Protein AF-A0A3A0G591-F1 (afdb_monomer_lite)

Structure (mmCIF, N/CA/C/O backbone):
data_AF-A0A3A0G591-F1
#
_entry.id   AF-A0A3A0G591-F1
#
loop_
_atom_site.group_PDB
_atom_site.id
_atom_site.type_symbol
_atom_site.label_atom_id
_atom_site.label_alt_id
_atom_site.label_comp_id
_atom_site.label_asym_id
_atom_site.label_entity_id
_atom_site.label_seq_id
_atom_site.pdbx_PDB_ins_code
_atom_site.Cartn_x
_atom_site.Cartn_y
_atom_site.Cartn_z
_atom_site.occupancy
_atom_site.B_iso_or_equiv
_atom_site.auth_seq_id
_atom_site.auth_comp_id
_atom_site.auth_asym_id
_atom_site.auth_atom_id
_atom_site.pdbx_PDB_model_num
ATOM 1 N N . GLY A 1 1 ? 26.170 -2.348 -16.476 1.00 49.69 1 GLY A N 1
ATOM 2 C CA . GLY A 1 1 ? 27.416 -2.459 -17.267 1.00 49.69 1 GLY A CA 1
ATOM 3 C C . GLY A 1 1 ? 27.966 -1.078 -17.572 1.00 49.69 1 GLY A C 1
ATOM 4 O O . GLY A 1 1 ? 27.382 -0.105 -17.111 1.00 49.69 1 GLY A O 1
ATOM 5 N N . ARG A 1 2 ? 29.062 -0.981 -18.328 1.00 71.81 2 ARG A N 1
ATOM 6 C CA . ARG A 1 2 ? 29.569 0.272 -18.913 1.00 71.81 2 ARG A CA 1
ATOM 7 C C . ARG A 1 2 ? 28.811 0.565 -20.208 1.00 71.81 2 ARG A C 1
ATOM 9 O O . ARG A 1 2 ? 28.468 -0.377 -20.919 1.00 71.81 2 ARG A O 1
ATOM 16 N N . GLY A 1 3 ? 28.534 1.833 -20.491 1.00 62.09 3 GLY A N 1
ATOM 17 C CA . GLY A 1 3 ? 27.982 2.279 -21.769 1.00 62.09 3 GLY A CA 1
ATOM 18 C C . GLY A 1 3 ? 29.009 2.156 -22.897 1.00 62.09 3 GLY A C 1
ATOM 19 O O . GLY A 1 3 ? 30.211 1.999 -22.634 1.00 62.09 3 GLY A O 1
ATOM 20 N N . GLY A 1 4 ? 28.527 2.171 -24.136 1.00 68.25 4 GLY A N 1
ATOM 21 C CA . GLY A 1 4 ? 29.380 2.218 -25.321 1.00 68.25 4 GLY A CA 1
ATOM 22 C C . GLY A 1 4 ? 29.979 3.607 -25.531 1.00 68.25 4 GLY A C 1
ATOM 23 O O . GLY A 1 4 ? 29.478 4.591 -24.985 1.00 68.25 4 GLY A O 1
ATOM 24 N N . ASP A 1 5 ? 31.070 3.686 -26.284 1.00 69.56 5 ASP A N 1
ATOM 25 C CA . ASP A 1 5 ? 31.736 4.953 -26.600 1.00 69.56 5 ASP A CA 1
ATOM 26 C C . ASP A 1 5 ? 31.032 5.679 -27.767 1.00 69.56 5 ASP A C 1
ATOM 28 O O . ASP A 1 5 ? 30.472 5.037 -28.658 1.00 69.56 5 ASP A O 1
ATOM 32 N N . GLY A 1 6 ? 31.055 7.017 -27.751 1.00 53.25 6 GLY A N 1
ATOM 33 C CA . GLY A 1 6 ? 30.699 7.863 -28.899 1.00 53.25 6 GLY A CA 1
ATOM 34 C C . GLY A 1 6 ? 31.942 8.194 -29.733 1.00 53.25 6 GLY A C 1
ATOM 35 O O . GLY A 1 6 ? 33.063 8.101 -29.223 1.00 53.25 6 GLY A O 1
ATOM 36 N N . VAL A 1 7 ? 31.763 8.567 -31.002 1.00 58.62 7 VAL A N 1
ATOM 37 C CA . VAL A 1 7 ? 32.877 8.785 -31.952 1.00 58.62 7 VAL A CA 1
ATOM 38 C C . VAL A 1 7 ? 32.991 10.258 -32.364 1.00 58.62 7 VAL A C 1
ATOM 40 O O . VAL A 1 7 ? 32.067 11.044 -32.167 1.00 58.62 7 VAL A O 1
ATOM 43 N N . LEU A 1 8 ? 34.178 10.635 -32.851 1.00 51.53 8 LEU A N 1
ATOM 44 C CA . LEU A 1 8 ? 34.520 11.924 -33.458 1.00 51.53 8 LEU A CA 1
ATOM 45 C C . LEU A 1 8 ? 34.720 11.740 -34.972 1.00 51.53 8 LEU A C 1
ATOM 47 O O . LEU A 1 8 ? 35.420 10.799 -35.354 1.00 51.53 8 LEU A O 1
ATOM 51 N N . ASP A 1 9 ? 34.238 12.693 -35.776 1.00 50.09 9 ASP A N 1
ATOM 52 C CA . ASP A 1 9 ? 34.587 12.879 -37.198 1.00 50.09 9 ASP A CA 1
ATOM 53 C C . ASP A 1 9 ? 36.109 12.729 -37.444 1.00 50.09 9 ASP A C 1
ATOM 55 O O . ASP A 1 9 ? 36.947 13.333 -36.757 1.00 50.09 9 ASP A O 1
ATOM 59 N N . GLY A 1 10 ? 36.471 11.914 -38.448 1.00 50.41 10 GLY A N 1
ATOM 60 C CA . GLY A 1 10 ? 37.774 11.994 -39.123 1.00 50.41 10 GLY A CA 1
ATOM 61 C C . GLY A 1 10 ? 38.930 11.202 -38.495 1.00 50.41 10 GLY A C 1
ATOM 62 O O . GLY A 1 10 ? 40.091 11.403 -38.870 1.00 50.41 10 GLY A O 1
ATOM 63 N N . GLN A 1 11 ? 38.661 10.290 -37.555 1.00 52.38 11 GLN A N 1
ATOM 64 C CA . GLN A 1 11 ? 39.669 9.381 -36.985 1.00 52.38 11 GLN A CA 1
ATOM 65 C C . GLN A 1 11 ? 39.693 8.023 -37.715 1.00 52.38 11 GLN A C 1
ATOM 67 O O . GLN A 1 11 ? 38.675 7.371 -37.894 1.00 52.38 11 GLN A O 1
ATOM 72 N N . ALA A 1 12 ? 40.881 7.552 -38.111 1.00 46.75 12 ALA A N 1
ATOM 73 C CA . ALA A 1 12 ? 41.049 6.378 -38.981 1.00 46.75 12 ALA A CA 1
ATOM 74 C C . ALA A 1 12 ? 41.058 4.992 -38.275 1.00 46.75 12 ALA A C 1
ATOM 76 O O . ALA A 1 12 ? 41.612 4.041 -38.828 1.00 46.75 12 ALA A O 1
ATOM 77 N N . VAL A 1 13 ? 40.514 4.837 -37.057 1.00 51.03 13 VAL A N 1
ATOM 78 C CA . VAL A 1 13 ? 40.589 3.587 -36.250 1.00 51.03 13 VAL A CA 1
ATOM 79 C C . VAL A 1 13 ? 39.362 3.417 -35.318 1.00 51.03 13 VAL A C 1
ATOM 81 O O . VAL A 1 13 ? 38.644 4.389 -35.120 1.00 51.03 13 VAL A O 1
ATOM 84 N N . PRO A 1 14 ? 39.073 2.216 -34.753 1.00 51.22 14 PRO A N 1
ATOM 85 C CA . PRO A 1 14 ? 37.744 1.837 -34.259 1.00 51.22 14 PRO A CA 1
ATOM 86 C C . PRO A 1 14 ? 37.445 2.462 -32.887 1.00 51.22 14 PRO A C 1
ATOM 88 O O . PRO A 1 14 ? 37.739 1.872 -31.847 1.00 51.22 14 PRO A O 1
ATOM 91 N N . SER A 1 15 ? 36.912 3.682 -32.877 1.00 53.16 15 SER A N 1
ATOM 92 C CA . SER A 1 15 ? 36.725 4.487 -31.657 1.00 53.16 15 SER A CA 1
ATOM 93 C C . SER A 1 15 ? 35.463 4.150 -30.858 1.00 53.16 15 SER A C 1
ATOM 95 O O . SER A 1 15 ? 35.437 4.378 -29.652 1.00 53.16 15 SER A O 1
ATOM 97 N N . ALA A 1 16 ? 34.436 3.578 -31.489 1.00 58.66 16 ALA A N 1
ATOM 98 C CA . ALA A 1 16 ? 33.214 3.137 -30.818 1.00 58.66 16 ALA A CA 1
ATOM 99 C C . ALA A 1 16 ? 33.430 1.762 -30.171 1.00 58.66 16 ALA A C 1
ATOM 101 O O . ALA A 1 16 ? 33.061 0.739 -30.741 1.00 58.66 16 ALA A O 1
ATOM 102 N N . LEU A 1 17 ? 34.053 1.675 -28.994 1.00 70.81 17 LEU A N 1
ATOM 103 C CA . LEU A 1 17 ? 34.067 0.403 -28.269 1.00 70.81 17 LEU A CA 1
ATOM 104 C C . LEU A 1 17 ? 32.709 0.159 -27.607 1.00 70.81 17 LEU A C 1
ATOM 106 O O . LEU A 1 17 ? 32.144 1.030 -26.942 1.00 70.81 17 LEU A O 1
ATOM 110 N N . GLY A 1 18 ? 32.218 -1.070 -27.737 1.00 72.19 18 GLY A N 1
ATOM 111 C CA . GLY A 1 18 ? 31.072 -1.539 -26.976 1.00 72.19 18 GLY A CA 1
ATOM 112 C C . GLY A 1 18 ? 31.363 -1.579 -25.474 1.00 72.19 18 GLY A C 1
ATOM 113 O O . GLY A 1 18 ? 32.478 -1.858 -25.014 1.00 72.19 18 GLY A O 1
ATOM 114 N N . GLY A 1 19 ? 30.331 -1.321 -24.682 1.00 76.88 19 GLY A N 1
ATOM 115 C CA . GLY A 1 19 ? 30.398 -1.324 -23.233 1.00 76.88 19 GLY A CA 1
ATOM 116 C C . GLY A 1 19 ? 30.699 -2.706 -22.636 1.00 76.88 19 GLY A C 1
ATOM 117 O O . GLY A 1 19 ? 30.130 -3.722 -23.037 1.00 76.88 19 GLY A O 1
ATOM 118 N N . ARG A 1 20 ? 31.579 -2.756 -21.625 1.00 78.31 20 ARG A N 1
ATOM 119 C CA . ARG A 1 20 ? 31.902 -3.975 -20.850 1.00 78.31 20 ARG A CA 1
ATOM 120 C C . ARG A 1 20 ? 31.119 -4.049 -19.540 1.00 78.31 20 ARG A C 1
ATOM 122 O O . ARG A 1 20 ? 30.767 -3.025 -18.965 1.00 78.31 20 ARG A O 1
ATOM 129 N N . GLN A 1 21 ? 30.875 -5.246 -19.011 1.00 76.06 21 GLN A N 1
ATOM 130 C CA . GLN A 1 21 ? 30.190 -5.409 -17.721 1.00 76.06 21 GLN A CA 1
ATOM 131 C C . GLN A 1 21 ? 31.104 -4.995 -16.556 1.00 76.06 21 GLN A C 1
ATOM 133 O O . GLN A 1 21 ? 32.312 -5.218 -16.596 1.00 76.06 21 GLN A O 1
ATOM 138 N N . TYR A 1 22 ? 30.515 -4.461 -15.485 1.00 71.12 22 TYR A N 1
ATOM 139 C CA . TYR A 1 22 ? 31.172 -4.250 -14.190 1.00 71.12 22 TYR A CA 1
ATOM 140 C C . TYR A 1 22 ? 30.275 -4.751 -13.050 1.00 71.12 22 TYR A C 1
ATOM 142 O O . TYR A 1 22 ? 29.176 -5.264 -13.296 1.00 71.12 22 TYR A O 1
ATOM 150 N N . GLY A 1 23 ? 30.770 -4.675 -11.815 1.00 73.25 23 GLY A N 1
ATOM 151 C CA . GLY A 1 23 ? 30.077 -5.184 -10.630 1.00 73.25 23 GLY A CA 1
ATOM 152 C C . GLY A 1 23 ? 30.214 -6.695 -10.459 1.00 73.25 23 GLY A C 1
ATOM 153 O O . GLY A 1 23 ? 30.806 -7.381 -11.299 1.00 73.25 23 GLY A O 1
ATOM 154 N N . THR A 1 24 ? 29.670 -7.236 -9.373 1.00 81.56 24 THR A N 1
ATOM 155 C CA . THR A 1 24 ? 29.798 -8.664 -9.038 1.00 81.56 24 THR A CA 1
ATOM 156 C C . THR A 1 24 ? 28.787 -9.526 -9.818 1.00 81.56 24 THR A C 1
ATOM 158 O O . THR A 1 24 ? 27.599 -9.202 -9.828 1.00 81.56 24 THR A O 1
ATOM 161 N N . PRO A 1 25 ? 29.190 -10.638 -10.475 1.00 82.88 25 PRO A N 1
ATOM 162 C CA . PRO A 1 25 ? 28.261 -11.509 -11.213 1.00 82.88 25 PRO A CA 1
ATOM 163 C C . PRO A 1 25 ? 27.195 -12.191 -10.347 1.00 82.88 25 PRO A C 1
ATOM 165 O O . PRO A 1 25 ? 26.013 -12.163 -10.680 1.00 82.88 25 PRO A O 1
ATOM 168 N N . CYS A 1 26 ? 27.617 -12.752 -9.217 1.00 85.62 26 CYS A N 1
ATOM 169 C CA . CYS A 1 26 ? 26.774 -13.289 -8.151 1.00 85.62 26 CYS A CA 1
ATOM 170 C C . CYS A 1 26 ? 27.164 -12.589 -6.844 1.00 85.62 26 CYS A C 1
ATOM 172 O O . CYS A 1 26 ? 28.306 -12.161 -6.689 1.00 85.62 26 CYS A O 1
ATOM 174 N N . GLY A 1 27 ? 26.217 -12.459 -5.919 1.00 80.31 27 GLY A N 1
ATOM 175 C CA . GLY A 1 27 ? 26.390 -11.749 -4.648 1.00 80.31 27 GLY A CA 1
ATOM 176 C C . GLY A 1 27 ? 25.314 -10.681 -4.417 1.00 80.31 27 GLY A C 1
ATOM 177 O O . GLY A 1 27 ? 24.572 -10.361 -5.348 1.00 80.31 27 GLY A O 1
ATOM 178 N N . PRO A 1 28 ? 25.203 -10.145 -3.190 1.00 79.19 28 PRO A N 1
ATOM 179 C CA . PRO A 1 28 ? 24.111 -9.255 -2.792 1.00 79.19 28 PRO A CA 1
ATOM 180 C C . PRO A 1 28 ? 24.234 -7.828 -3.343 1.00 79.19 28 PRO A C 1
ATOM 182 O O . PRO A 1 28 ? 23.249 -7.097 -3.319 1.00 79.19 28 PRO A O 1
ATOM 185 N N . ASP A 1 29 ? 25.411 -7.433 -3.823 1.00 83.00 29 ASP A N 1
ATOM 186 C CA . ASP A 1 29 ? 25.644 -6.079 -4.325 1.00 83.00 29 ASP A CA 1
ATOM 187 C C . ASP A 1 29 ? 24.914 -5.860 -5.650 1.00 83.00 29 ASP A C 1
ATOM 189 O O . ASP A 1 29 ? 24.763 -6.789 -6.447 1.00 83.00 29 ASP A O 1
ATOM 193 N N . LEU A 1 30 ? 24.451 -4.643 -5.915 1.00 84.88 30 LEU A N 1
ATOM 194 C CA . LEU A 1 30 ? 23.760 -4.334 -7.159 1.00 84.88 30 LEU A CA 1
ATOM 195 C C . LEU A 1 30 ? 24.044 -2.898 -7.585 1.00 84.88 30 LEU A C 1
ATOM 197 O O . LEU A 1 30 ? 23.726 -1.962 -6.854 1.00 84.88 30 LEU A O 1
ATOM 201 N N . GLU A 1 31 ? 24.607 -2.729 -8.777 1.00 81.88 31 GLU A N 1
ATOM 202 C CA . GLU A 1 31 ? 24.898 -1.416 -9.346 1.00 81.88 31 GLU A CA 1
ATOM 203 C C . GLU A 1 31 ? 23.967 -1.070 -10.523 1.00 81.88 31 GLU A C 1
ATOM 205 O O . GLU A 1 31 ? 23.569 -1.960 -11.284 1.00 81.88 31 GLU A O 1
ATOM 210 N N . PRO A 1 32 ? 23.632 0.221 -10.718 1.00 87.94 32 PRO A N 1
ATOM 211 C CA . PRO A 1 32 ? 22.998 0.683 -11.948 1.00 87.94 32 PRO A CA 1
ATOM 212 C C . PRO A 1 32 ? 23.984 0.618 -13.125 1.00 87.94 32 PRO A C 1
ATOM 214 O O . PRO A 1 32 ? 25.202 0.527 -12.942 1.00 87.94 32 PRO A O 1
ATOM 217 N N . GLY A 1 33 ? 23.457 0.671 -14.345 1.00 87.06 33 GLY A N 1
ATOM 218 C CA . GLY A 1 33 ? 24.238 0.832 -15.566 1.00 87.06 33 GLY A CA 1
ATOM 219 C C . GLY A 1 33 ? 24.765 2.259 -15.708 1.00 87.06 33 GLY A C 1
ATOM 220 O O . GLY A 1 33 ? 24.156 3.206 -15.212 1.00 87.06 33 GLY A O 1
ATOM 221 N N . SER A 1 34 ? 25.903 2.422 -16.379 1.00 86.62 34 SER A N 1
ATOM 222 C CA . SER A 1 34 ? 26.434 3.748 -16.695 1.00 86.62 34 SER A CA 1
ATOM 223 C C . SER A 1 34 ? 25.812 4.292 -17.979 1.00 86.62 34 SER A C 1
ATOM 225 O O . SER A 1 34 ? 25.351 3.527 -18.830 1.00 86.62 34 SER A O 1
ATOM 227 N N . ALA A 1 35 ? 25.860 5.613 -18.142 1.00 86.25 35 ALA A N 1
ATOM 228 C CA . ALA A 1 35 ? 25.536 6.251 -19.412 1.00 86.25 35 ALA A CA 1
ATOM 229 C C . ALA A 1 35 ? 26.536 5.858 -20.518 1.00 86.25 35 ALA A C 1
ATOM 231 O O . ALA A 1 35 ? 27.663 5.435 -20.218 1.00 86.25 35 ALA A O 1
ATOM 232 N N . GLY A 1 36 ? 26.101 5.992 -21.770 1.00 82.50 36 GLY A N 1
ATOM 233 C CA . GLY A 1 36 ? 26.942 5.929 -22.964 1.00 82.50 36 GLY A CA 1
ATOM 234 C C . GLY A 1 36 ? 27.763 7.204 -23.167 1.00 82.50 36 GLY A C 1
ATOM 235 O O . GLY A 1 36 ? 27.493 8.245 -22.564 1.00 82.50 36 GLY A O 1
ATOM 236 N N . GLY A 1 37 ? 28.794 7.115 -24.003 1.00 79.19 37 GLY A N 1
ATOM 237 C CA . GLY A 1 37 ? 29.637 8.245 -24.378 1.00 79.19 37 GLY A CA 1
ATOM 238 C C . GLY A 1 37 ? 28.897 9.230 -25.282 1.00 79.19 37 GLY A C 1
ATOM 239 O O . GLY A 1 37 ? 28.170 8.824 -26.187 1.00 79.19 37 GLY A O 1
ATOM 240 N N . ALA A 1 38 ? 29.097 10.524 -25.039 1.00 72.94 38 ALA A N 1
ATOM 241 C CA . ALA A 1 38 ? 28.669 11.576 -25.955 1.00 72.94 38 ALA A CA 1
ATOM 242 C C . ALA A 1 38 ? 29.566 11.586 -27.211 1.00 72.94 38 ALA A C 1
ATOM 244 O O . ALA A 1 38 ? 30.749 11.241 -27.101 1.00 72.94 38 ALA A O 1
ATOM 245 N N . PRO A 1 39 ? 29.049 12.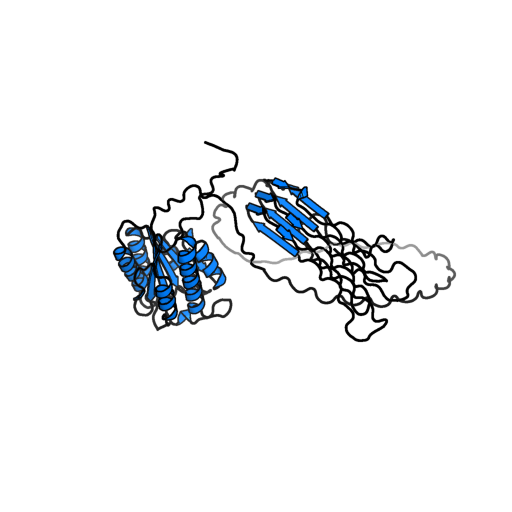013 -28.373 1.00 63.53 39 PRO A N 1
ATOM 246 C CA . PRO A 1 39 ? 29.897 12.361 -29.494 1.00 63.53 39 PRO A CA 1
ATOM 247 C C . PRO A 1 39 ? 30.734 13.598 -29.139 1.00 63.53 39 PRO A C 1
ATOM 249 O O . PRO A 1 39 ? 30.296 14.485 -28.395 1.00 63.53 39 PRO A O 1
ATOM 252 N N . GLY A 1 40 ? 31.987 13.639 -29.585 1.00 56.88 40 GLY A N 1
ATOM 253 C CA . GLY A 1 40 ? 32.871 14.761 -29.264 1.00 56.88 40 GLY A CA 1
ATOM 254 C C . GLY A 1 40 ? 32.554 16.026 -30.086 1.00 56.88 40 GLY A C 1
ATOM 255 O O . GLY A 1 40 ? 31.796 15.989 -31.037 1.00 56.88 40 GLY A O 1
ATOM 256 N N . ARG A 1 41 ? 33.117 17.187 -29.717 1.00 54.53 41 ARG A N 1
ATOM 257 C CA . ARG A 1 41 ? 32.795 18.501 -30.329 1.00 54.53 41 ARG A CA 1
ATOM 258 C C . ARG A 1 41 ? 33.646 18.826 -31.570 1.00 54.53 41 ARG A C 1
ATOM 260 O O . ARG A 1 41 ? 34.489 19.726 -31.482 1.00 54.53 41 ARG A O 1
ATOM 267 N N . ALA A 1 42 ? 33.487 18.122 -32.687 1.00 50.56 42 ALA A N 1
ATOM 268 C CA . ALA A 1 42 ? 34.324 18.378 -33.868 1.00 50.56 42 ALA A CA 1
ATOM 269 C C . ALA A 1 42 ? 33.804 19.517 -34.770 1.00 50.56 42 ALA A C 1
ATOM 271 O O . ALA A 1 42 ? 34.601 20.331 -35.237 1.00 50.56 42 ALA A O 1
ATOM 272 N N . ASP A 1 43 ? 32.494 19.645 -34.967 1.00 52.16 43 ASP A N 1
ATOM 273 C CA . ASP A 1 43 ? 31.932 20.380 -36.109 1.00 52.16 43 ASP A CA 1
ATOM 274 C C . ASP A 1 43 ? 30.964 21.522 -35.716 1.00 52.16 43 ASP A C 1
ATOM 276 O O . ASP A 1 43 ? 31.003 22.592 -36.329 1.00 52.16 43 ASP A O 1
ATOM 280 N N . ASN A 1 44 ? 30.169 21.384 -34.644 1.00 50.84 44 ASN A N 1
ATOM 281 C CA . ASN A 1 44 ? 29.228 22.417 -34.192 1.00 50.84 44 ASN A CA 1
ATOM 282 C C . ASN A 1 44 ? 29.231 22.634 -32.666 1.00 50.84 44 ASN A C 1
ATOM 284 O O . ASN A 1 44 ? 29.106 21.723 -31.857 1.00 50.84 44 ASN A O 1
ATOM 288 N N . ARG A 1 45 ? 29.312 23.902 -32.228 1.00 53.75 45 ARG A N 1
ATOM 289 C CA . ARG A 1 45 ? 29.247 24.284 -30.794 1.00 53.75 45 ARG A CA 1
ATOM 290 C C . ARG A 1 45 ? 27.840 24.163 -30.177 1.00 53.75 45 ARG A C 1
ATOM 292 O O . ARG A 1 45 ? 27.674 24.519 -29.010 1.00 53.75 45 ARG A O 1
ATOM 299 N N . GLY A 1 46 ? 26.841 23.733 -30.949 1.00 51.94 46 GLY A N 1
ATOM 300 C CA . GLY A 1 46 ? 25.450 23.603 -30.524 1.00 51.94 46 GLY A CA 1
ATOM 301 C C . GLY A 1 46 ? 25.094 22.146 -30.250 1.00 51.94 46 GLY A C 1
ATOM 302 O O . GLY A 1 46 ? 24.955 21.385 -31.193 1.00 51.94 46 GLY A O 1
ATOM 303 N N . ASP A 1 47 ? 24.944 21.823 -28.966 1.00 55.38 47 ASP A N 1
ATOM 304 C CA . ASP A 1 47 ? 24.424 20.570 -28.393 1.00 55.38 47 ASP A CA 1
ATOM 305 C C . ASP A 1 47 ? 25.135 19.264 -28.830 1.00 55.38 47 ASP A C 1
ATOM 307 O O . ASP A 1 47 ? 24.680 18.587 -29.753 1.00 55.38 47 ASP A O 1
ATOM 311 N N . PRO A 1 48 ? 26.260 18.882 -28.181 1.00 55.88 48 PRO A N 1
ATOM 312 C CA . PRO A 1 48 ? 26.866 17.574 -28.410 1.00 55.88 48 PRO A CA 1
ATOM 313 C C . PRO A 1 48 ? 25.879 16.524 -27.900 1.00 55.88 48 PRO A C 1
ATOM 315 O O . PRO A 1 48 ? 25.500 16.571 -26.730 1.00 55.88 48 PRO A O 1
ATOM 318 N N . GLY A 1 49 ? 25.428 15.619 -28.768 1.00 60.88 49 GLY A N 1
ATOM 319 C CA . GLY A 1 49 ? 24.438 14.600 -28.417 1.00 60.88 49 GLY A CA 1
ATOM 320 C C . GLY A 1 49 ? 24.736 13.917 -27.079 1.00 60.88 49 GLY A C 1
ATOM 321 O O . GLY A 1 49 ? 25.883 13.762 -26.662 1.00 60.88 49 GLY A O 1
ATOM 322 N N . VAL A 1 50 ? 23.699 13.506 -26.362 1.00 72.12 50 VAL A N 1
ATOM 323 C CA . VAL A 1 50 ? 23.886 12.777 -25.106 1.00 72.12 50 VAL A CA 1
ATOM 324 C C . VAL A 1 50 ? 23.936 11.280 -25.392 1.00 72.12 50 VAL A C 1
ATOM 326 O O . VAL A 1 50 ? 23.113 10.746 -26.139 1.00 72.12 50 VAL A O 1
ATOM 329 N N . GLY A 1 51 ? 24.920 10.599 -24.801 1.00 77.75 51 GLY A N 1
ATOM 330 C CA . GLY A 1 51 ? 24.940 9.140 -24.771 1.00 77.75 51 GLY A CA 1
ATOM 331 C C . GLY A 1 51 ? 23.738 8.594 -24.007 1.00 77.75 51 GLY A C 1
ATOM 332 O O . GLY A 1 51 ? 23.215 9.254 -23.101 1.00 77.75 51 GLY A O 1
ATOM 333 N N . GLY A 1 52 ? 23.306 7.388 -24.375 1.00 83.56 52 GLY A N 1
ATOM 334 C CA . GLY A 1 52 ? 22.112 6.773 -23.804 1.00 83.56 52 GLY A CA 1
ATOM 335 C C . GLY A 1 52 ? 22.203 6.664 -22.281 1.00 83.56 52 GLY A C 1
ATOM 336 O O . GLY A 1 52 ? 23.277 6.407 -21.720 1.00 83.56 52 GLY A O 1
ATOM 337 N N . HIS A 1 53 ? 21.092 6.877 -21.577 1.00 89.62 53 HIS A N 1
ATOM 338 C CA . HIS A 1 53 ? 21.070 6.750 -20.125 1.00 89.62 53 HIS A CA 1
ATOM 339 C C . HIS A 1 53 ? 21.299 5.297 -19.683 1.00 89.62 53 HIS A C 1
ATOM 341 O O . HIS A 1 53 ? 20.828 4.340 -20.295 1.00 89.62 53 HIS A O 1
ATOM 347 N N . GLY A 1 54 ? 22.047 5.127 -18.593 1.00 86.50 54 GLY A N 1
ATOM 348 C CA . GLY A 1 54 ? 22.278 3.816 -17.997 1.00 86.50 54 GLY A CA 1
ATOM 349 C C . GLY A 1 54 ? 21.044 3.277 -17.272 1.00 86.50 54 GLY A C 1
ATOM 350 O O . GLY A 1 54 ? 20.264 4.030 -16.690 1.00 86.50 54 GLY A O 1
ATOM 351 N N . GLY A 1 55 ? 20.888 1.958 -17.281 1.00 89.69 55 GLY A N 1
ATOM 352 C CA . GLY A 1 55 ? 19.759 1.264 -16.677 1.00 89.69 55 GLY A CA 1
ATOM 353 C C . GLY A 1 55 ? 19.742 1.303 -15.146 1.00 89.69 55 GLY A C 1
ATOM 354 O O . GLY A 1 55 ? 20.773 1.415 -14.482 1.00 89.69 55 GLY A O 1
ATOM 355 N N . ALA A 1 56 ? 18.554 1.173 -14.559 1.00 90.75 56 ALA A N 1
ATOM 356 C CA . ALA A 1 56 ? 18.352 1.268 -13.112 1.00 90.75 56 ALA A CA 1
ATOM 357 C C . ALA A 1 56 ? 18.830 0.027 -12.325 1.00 90.75 56 ALA A C 1
ATOM 359 O O . ALA A 1 56 ? 19.044 -1.052 -12.873 1.00 90.75 56 ALA A O 1
ATOM 360 N N . ALA A 1 57 ? 18.952 0.160 -11.003 1.00 89.62 57 ALA A N 1
ATOM 361 C CA . ALA A 1 57 ? 19.139 -0.967 -10.089 1.00 89.62 57 ALA A CA 1
ATOM 362 C C . ALA A 1 57 ? 17.841 -1.222 -9.308 1.00 89.62 57 ALA A C 1
ATOM 364 O O . ALA A 1 57 ? 17.354 -0.328 -8.617 1.00 89.62 57 ALA A O 1
ATOM 365 N N . LEU A 1 58 ? 17.288 -2.434 -9.398 1.00 91.81 58 LEU A N 1
ATOM 366 C CA . LEU A 1 58 ? 16.070 -2.839 -8.697 1.00 91.81 58 LEU A CA 1
ATOM 367 C C . LEU A 1 58 ? 16.322 -4.043 -7.790 1.00 91.81 58 LEU A C 1
ATOM 369 O O . LEU A 1 58 ? 16.781 -5.088 -8.246 1.00 91.81 58 LEU A O 1
ATOM 373 N N . THR A 1 59 ? 15.933 -3.921 -6.520 1.00 91.50 59 THR A N 1
ATOM 374 C CA . THR A 1 59 ? 15.949 -5.029 -5.556 1.00 91.50 59 THR A CA 1
ATOM 375 C C . THR A 1 59 ? 14.536 -5.372 -5.097 1.00 91.50 59 THR A C 1
ATOM 377 O O . THR A 1 59 ? 13.818 -4.507 -4.604 1.00 91.50 59 THR A O 1
ATOM 380 N N . LEU A 1 60 ? 14.155 -6.646 -5.206 1.00 87.88 60 LEU A N 1
ATOM 381 C CA . LEU A 1 60 ? 12.905 -7.199 -4.691 1.00 87.88 60 LEU A CA 1
ATOM 382 C C . LEU A 1 60 ? 13.208 -8.184 -3.559 1.00 87.88 60 LEU A C 1
ATOM 384 O O . LEU A 1 60 ? 13.929 -9.166 -3.758 1.00 87.88 60 LEU A O 1
ATOM 388 N N . ARG A 1 61 ? 12.639 -7.941 -2.375 1.00 87.69 61 ARG A N 1
ATOM 389 C CA . ARG A 1 61 ? 12.797 -8.810 -1.205 1.00 87.69 61 ARG A CA 1
ATOM 390 C C . ARG A 1 61 ? 11.454 -9.048 -0.529 1.00 87.69 61 ARG A C 1
ATOM 392 O O . ARG A 1 61 ? 10.860 -8.117 -0.002 1.00 87.69 61 ARG A O 1
ATOM 399 N N . ALA A 1 62 ? 11.006 -10.296 -0.520 1.00 81.31 62 ALA A N 1
ATOM 400 C CA . ALA A 1 62 ? 9.767 -10.719 0.130 1.00 81.31 62 ALA A CA 1
ATOM 401 C C . ALA A 1 62 ? 9.835 -12.217 0.457 1.00 81.31 62 ALA A C 1
ATOM 403 O O . ALA A 1 62 ? 10.735 -12.904 -0.013 1.00 81.31 62 ALA A O 1
ATOM 404 N N . ASP A 1 63 ? 8.894 -12.747 1.238 1.00 81.06 63 ASP A N 1
ATOM 405 C CA . ASP A 1 63 ? 8.810 -14.199 1.446 1.00 81.06 63 ASP A CA 1
ATOM 406 C C . ASP A 1 63 ? 8.481 -14.937 0.135 1.00 81.06 63 ASP A C 1
ATOM 408 O O . ASP A 1 63 ? 9.163 -15.891 -0.233 1.00 81.06 63 ASP A O 1
ATOM 412 N N . THR A 1 64 ? 7.491 -14.450 -0.614 1.00 80.25 64 THR A N 1
ATOM 413 C CA . THR A 1 64 ? 7.058 -15.034 -1.888 1.00 80.25 64 THR A CA 1
ATOM 414 C C . THR A 1 64 ? 7.009 -13.961 -2.978 1.00 80.25 64 THR A C 1
ATOM 416 O O . THR A 1 64 ? 6.474 -12.878 -2.749 1.00 80.25 64 THR A O 1
ATOM 419 N N . ILE A 1 65 ? 7.561 -14.251 -4.161 1.00 84.25 65 ILE A N 1
ATOM 420 C CA . ILE A 1 65 ? 7.599 -13.343 -5.318 1.00 84.25 65 ILE A CA 1
ATOM 421 C C . ILE A 1 65 ? 7.108 -14.076 -6.575 1.00 84.25 65 ILE A C 1
ATOM 423 O O . ILE A 1 65 ? 7.645 -15.121 -6.940 1.00 84.25 65 ILE A O 1
ATOM 427 N N . PHE A 1 66 ? 6.133 -13.486 -7.274 1.00 81.56 66 PHE A N 1
ATOM 428 C CA . PHE A 1 66 ? 5.650 -13.944 -8.580 1.00 81.56 66 PHE A CA 1
ATOM 429 C C . PHE A 1 66 ? 5.976 -12.897 -9.646 1.00 81.56 66 PHE A C 1
ATOM 431 O O . PHE A 1 66 ? 5.595 -11.735 -9.518 1.00 81.56 66 PHE A O 1
ATOM 438 N N . ILE A 1 67 ? 6.661 -13.309 -10.708 1.00 84.50 67 ILE A N 1
ATOM 439 C CA . ILE A 1 67 ? 7.025 -12.459 -11.843 1.00 84.50 67 ILE A CA 1
ATOM 440 C C . ILE A 1 67 ? 6.487 -13.123 -13.104 1.00 84.50 67 ILE A C 1
ATOM 442 O O . ILE A 1 67 ? 7.132 -13.989 -13.694 1.00 84.50 67 ILE A O 1
ATOM 446 N N . THR A 1 68 ? 5.279 -12.733 -13.499 1.00 82.50 68 THR A N 1
ATOM 447 C CA . THR A 1 68 ? 4.582 -13.232 -14.698 1.00 82.50 68 THR A CA 1
ATOM 448 C C . THR A 1 68 ? 4.547 -12.199 -15.827 1.00 82.50 68 THR A C 1
ATOM 450 O O . THR A 1 68 ? 4.423 -12.570 -16.991 1.00 82.50 68 THR A O 1
ATOM 453 N N . GLY A 1 69 ? 4.699 -10.913 -15.490 1.00 80.31 69 GLY A N 1
ATOM 454 C CA . GLY A 1 69 ? 4.824 -9.798 -16.430 1.00 80.31 69 GLY A CA 1
ATOM 455 C C . GLY A 1 69 ? 6.272 -9.480 -16.811 1.00 80.31 69 GLY A C 1
ATOM 456 O O . GLY A 1 69 ? 7.178 -10.286 -16.608 1.00 80.31 69 GLY A O 1
ATOM 457 N N . THR A 1 70 ? 6.491 -8.288 -17.361 1.00 86.81 70 THR A N 1
ATOM 458 C CA . THR A 1 70 ? 7.814 -7.827 -17.801 1.00 86.81 70 THR A CA 1
ATOM 459 C C . THR A 1 70 ? 8.392 -6.819 -16.815 1.00 86.81 70 THR A C 1
ATOM 461 O O . THR A 1 70 ? 7.740 -5.831 -16.489 1.00 86.81 70 THR A O 1
ATOM 464 N N . LEU A 1 71 ? 9.633 -7.042 -16.391 1.00 91.62 71 LEU A N 1
ATOM 465 C CA . LEU A 1 71 ? 10.436 -6.088 -15.636 1.00 91.62 71 LEU A CA 1
ATOM 466 C C . LEU A 1 71 ? 11.724 -5.807 -16.410 1.00 91.62 71 LEU A C 1
ATOM 468 O O . LEU A 1 71 ? 12.500 -6.728 -16.669 1.00 91.62 71 LEU A O 1
ATOM 472 N N . THR A 1 72 ? 11.964 -4.545 -16.757 1.00 93.94 72 THR A N 1
ATOM 473 C CA . THR A 1 72 ? 13.171 -4.137 -17.481 1.00 93.94 72 THR A CA 1
ATOM 474 C C . THR A 1 72 ? 13.885 -2.990 -16.792 1.00 93.94 72 THR A C 1
ATOM 476 O O . THR A 1 72 ? 13.265 -1.995 -16.431 1.00 93.94 72 THR A O 1
ATOM 479 N N . VAL A 1 73 ? 15.200 -3.123 -16.666 1.00 94.00 73 VAL A N 1
ATOM 480 C CA . VAL A 1 73 ? 16.124 -2.083 -16.197 1.00 94.00 73 VAL A CA 1
ATOM 481 C C . VAL A 1 73 ? 17.226 -1.852 -17.233 1.00 94.00 73 VAL A C 1
ATOM 483 O O . VAL A 1 73 ? 18.399 -1.715 -16.896 1.00 94.00 73 VAL A O 1
ATOM 486 N N . GLY A 1 74 ? 16.860 -1.922 -18.513 1.00 94.31 74 GLY A N 1
ATOM 487 C CA . GLY A 1 74 ? 17.803 -1.778 -19.617 1.00 94.31 74 GLY A CA 1
ATOM 488 C C . GLY A 1 74 ? 18.380 -0.368 -19.727 1.00 94.31 74 GLY A C 1
ATOM 489 O O . GLY A 1 74 ? 17.826 0.570 -19.154 1.00 94.31 74 GLY A O 1
ATOM 490 N N . GLY A 1 75 ? 19.506 -0.249 -20.426 1.00 91.00 75 GLY A N 1
ATOM 491 C CA . GLY A 1 75 ? 20.031 1.046 -20.855 1.00 91.00 75 GLY A CA 1
ATOM 492 C C . GLY A 1 75 ? 19.270 1.570 -22.071 1.00 91.00 75 GLY A C 1
ATOM 493 O O . GLY A 1 75 ? 18.637 0.794 -22.784 1.00 91.00 75 GLY A O 1
ATOM 494 N N . GLU A 1 76 ? 19.312 2.880 -22.279 1.00 92.12 76 GLU A N 1
ATOM 495 C CA . GLU A 1 76 ? 18.705 3.535 -23.441 1.00 92.12 76 GLU A CA 1
ATOM 496 C C . GLU A 1 76 ? 19.675 3.589 -24.622 1.00 92.12 76 GLU A C 1
ATOM 498 O O . GLU A 1 76 ? 20.895 3.563 -24.439 1.00 92.12 76 GLU A O 1
ATOM 503 N N . ASP A 1 77 ? 19.129 3.699 -25.827 1.00 89.25 77 ASP A N 1
ATOM 504 C CA . ASP A 1 77 ? 19.916 3.803 -27.052 1.00 89.25 77 ASP A CA 1
ATOM 505 C C . ASP A 1 77 ? 20.628 5.164 -27.145 1.00 89.25 77 ASP A C 1
ATOM 507 O O . ASP A 1 77 ? 20.179 6.178 -26.598 1.00 89.25 77 ASP A O 1
ATOM 511 N N . GLY A 1 78 ? 21.767 5.188 -27.834 1.00 82.56 78 GLY A N 1
ATOM 512 C CA . GLY A 1 78 ? 22.481 6.414 -28.169 1.00 82.56 78 GLY A CA 1
ATOM 513 C C . GLY A 1 78 ? 21.699 7.268 -29.171 1.00 82.56 78 GLY A C 1
ATOM 514 O O . GLY A 1 78 ? 20.923 6.762 -29.981 1.00 82.56 78 GLY A O 1
ATOM 515 N N . THR A 1 79 ? 21.918 8.583 -29.143 1.00 83.31 79 THR A N 1
ATOM 516 C CA . THR A 1 79 ? 21.288 9.527 -30.082 1.00 83.31 79 THR A CA 1
ATOM 517 C C . THR A 1 79 ? 22.268 9.997 -31.159 1.00 83.31 79 THR A C 1
ATOM 519 O O . THR A 1 79 ? 23.480 10.003 -30.946 1.00 83.31 79 THR A O 1
ATOM 522 N N . VAL A 1 80 ? 21.740 10.397 -32.320 1.00 74.38 80 VAL A N 1
ATOM 523 C CA . VAL A 1 80 ? 22.508 11.095 -33.365 1.00 74.38 80 VAL A CA 1
ATOM 524 C C . VAL A 1 80 ? 22.323 12.599 -33.177 1.00 74.38 80 VAL A C 1
ATOM 526 O O . VAL A 1 80 ? 21.186 13.073 -33.121 1.00 74.38 80 VAL A O 1
ATOM 529 N N . ALA A 1 81 ? 23.415 13.358 -33.124 1.00 69.19 81 ALA A N 1
ATOM 530 C CA . ALA A 1 81 ? 23.386 14.819 -33.067 1.00 69.19 81 ALA A CA 1
ATOM 531 C C . ALA A 1 81 ? 24.506 15.396 -33.935 1.00 69.19 81 ALA A C 1
ATOM 533 O O . ALA A 1 81 ? 25.634 14.935 -33.852 1.00 69.19 81 ALA A O 1
ATOM 534 N N . ALA A 1 82 ? 24.191 16.394 -34.769 1.00 63.69 82 ALA A N 1
ATOM 535 C CA . ALA A 1 82 ? 25.157 17.040 -35.669 1.00 63.69 82 ALA A CA 1
ATOM 536 C C . ALA A 1 82 ? 25.964 16.063 -36.564 1.00 63.69 82 ALA A C 1
ATOM 538 O O . ALA A 1 82 ? 27.122 16.299 -36.847 1.00 63.69 82 ALA A O 1
ATOM 539 N N . ASN A 1 83 ? 25.336 14.981 -37.048 1.00 64.94 83 ASN A N 1
ATOM 540 C CA . ASN A 1 83 ? 25.967 13.862 -37.781 1.00 64.94 83 ASN A CA 1
ATOM 541 C C . ASN A 1 83 ? 26.902 12.965 -36.955 1.00 64.94 83 ASN A C 1
ATOM 543 O O . ASN A 1 83 ? 27.298 11.907 -37.448 1.00 64.94 83 ASN A O 1
ATOM 547 N N . ASP A 1 84 ? 27.138 13.293 -35.689 1.00 69.44 84 ASP A N 1
ATOM 548 C CA . ASP A 1 84 ? 27.895 12.454 -34.777 1.00 69.44 84 ASP A CA 1
ATOM 549 C C . ASP A 1 84 ? 26.993 11.452 -34.039 1.00 69.44 84 ASP A C 1
ATOM 551 O O . ASP A 1 84 ? 25.832 11.728 -33.703 1.00 69.44 84 ASP A O 1
ATOM 555 N N . SER A 1 85 ? 27.547 10.273 -33.756 1.00 77.25 85 SER A N 1
ATOM 556 C CA . SER A 1 85 ? 26.848 9.172 -33.089 1.00 77.25 85 SER A CA 1
ATOM 557 C C . SER A 1 85 ? 27.269 9.014 -31.630 1.00 77.25 85 SER A C 1
ATOM 559 O O . SER A 1 85 ? 28.453 8.859 -31.315 1.00 77.25 85 SER A O 1
ATOM 561 N N . ALA A 1 86 ? 26.282 8.995 -30.731 1.00 81.69 86 ALA A N 1
ATOM 562 C CA . ALA A 1 86 ? 26.489 8.693 -29.321 1.00 81.69 86 ALA A CA 1
ATOM 563 C C . ALA A 1 86 ? 26.435 7.181 -29.036 1.00 81.69 86 ALA A C 1
ATOM 565 O O . ALA A 1 86 ? 25.773 6.407 -29.735 1.00 81.69 86 ALA A O 1
ATOM 566 N N . GLY A 1 87 ? 27.108 6.761 -27.966 1.00 85.94 87 GLY A N 1
ATOM 567 C CA . GLY A 1 87 ? 27.086 5.376 -27.502 1.00 85.94 87 GLY A CA 1
ATOM 568 C C . GLY A 1 87 ? 25.819 5.030 -26.713 1.00 85.94 87 GLY A C 1
ATOM 569 O O . GLY A 1 87 ? 25.227 5.882 -26.041 1.00 85.94 87 GLY A O 1
ATOM 570 N N . GLY A 1 88 ? 25.432 3.756 -26.758 1.00 89.12 88 GLY A N 1
ATOM 571 C CA . GLY A 1 88 ? 24.306 3.216 -26.002 1.00 89.12 88 GLY A CA 1
ATOM 572 C C . GLY A 1 88 ? 24.588 3.121 -24.500 1.00 89.12 88 GLY A C 1
ATOM 573 O O . GLY A 1 88 ? 25.703 2.815 -24.057 1.00 89.12 88 GLY A O 1
ATOM 574 N N . GLY A 1 89 ? 23.562 3.377 -23.693 1.00 91.38 89 GLY A N 1
ATOM 575 C CA . GLY A 1 89 ? 23.589 3.235 -22.243 1.00 91.38 89 GLY A CA 1
ATOM 576 C C . GLY A 1 89 ? 23.642 1.772 -21.815 1.00 91.38 89 GLY A C 1
ATOM 577 O O . GLY A 1 89 ? 23.139 0.871 -22.483 1.00 91.38 89 GLY A O 1
ATOM 578 N N . ALA A 1 90 ? 24.263 1.487 -20.677 1.00 93.00 90 ALA A N 1
ATOM 579 C CA . ALA A 1 90 ? 24.410 0.107 -20.235 1.00 93.00 90 ALA A CA 1
ATOM 580 C C . ALA A 1 90 ? 23.174 -0.437 -19.522 1.00 93.00 90 ALA A C 1
ATOM 582 O O . ALA A 1 90 ? 22.529 0.281 -18.763 1.00 93.00 90 ALA A O 1
ATOM 583 N N . GLY A 1 91 ? 22.948 -1.746 -19.618 1.00 93.56 91 GLY A N 1
ATOM 584 C CA . GLY A 1 91 ? 21.952 -2.444 -18.815 1.00 93.56 91 GLY A CA 1
ATOM 585 C C . GLY A 1 91 ? 22.240 -2.345 -17.314 1.00 93.56 91 GLY A C 1
ATOM 586 O O . GLY A 1 91 ? 23.399 -2.376 -16.873 1.00 93.56 91 GLY A O 1
ATOM 587 N N . GLY A 1 92 ? 21.170 -2.224 -16.532 1.00 92.31 92 GLY A N 1
ATOM 588 C CA . GLY A 1 92 ? 21.191 -2.095 -15.080 1.00 92.31 92 GLY A CA 1
ATOM 589 C C . GLY A 1 92 ? 21.232 -3.424 -14.325 1.00 92.31 92 GLY A C 1
ATOM 590 O O . GLY A 1 92 ? 21.779 -4.424 -14.795 1.00 92.31 92 GLY A O 1
ATOM 591 N N . GLY A 1 93 ? 20.663 -3.439 -13.124 1.00 93.69 93 GLY A N 1
ATOM 592 C CA . GLY A 1 93 ? 20.725 -4.571 -12.206 1.00 93.69 93 GLY A CA 1
ATOM 593 C C . GLY A 1 93 ? 19.353 -4.981 -11.674 1.00 93.69 93 GLY A C 1
ATOM 594 O O . GLY A 1 93 ? 18.581 -4.131 -11.244 1.00 93.69 93 GLY A O 1
ATOM 595 N N . ILE A 1 94 ? 19.066 -6.283 -11.635 1.00 95.69 94 ILE A N 1
ATOM 596 C CA . ILE A 1 94 ? 17.897 -6.857 -10.954 1.00 95.69 94 ILE A CA 1
ATOM 597 C C . ILE A 1 94 ? 18.383 -7.842 -9.891 1.00 95.69 94 ILE A C 1
ATOM 599 O O . ILE A 1 94 ? 19.041 -8.826 -10.222 1.00 95.69 94 ILE A O 1
ATOM 603 N N . LEU A 1 95 ? 18.018 -7.619 -8.629 1.00 94.69 95 LEU A N 1
ATOM 604 C CA . LEU A 1 95 ? 18.226 -8.550 -7.520 1.00 94.69 95 LEU A CA 1
ATOM 605 C C . LEU A 1 95 ? 16.878 -9.010 -6.970 1.00 94.69 95 LEU A C 1
ATOM 607 O O . LEU A 1 95 ? 16.082 -8.200 -6.507 1.00 94.69 95 LEU A O 1
ATOM 611 N N . VAL A 1 96 ? 16.635 -10.315 -6.958 1.00 95.00 96 VAL A N 1
ATOM 612 C CA . VAL A 1 96 ? 15.450 -10.920 -6.348 1.00 95.00 96 VAL A CA 1
ATOM 613 C C . VAL A 1 96 ? 15.896 -11.837 -5.226 1.00 95.00 96 VAL A C 1
ATOM 615 O O . VAL A 1 96 ? 16.720 -12.725 -5.442 1.00 95.00 96 VAL A O 1
ATOM 618 N N . ARG A 1 97 ? 15.338 -11.641 -4.032 1.00 92.19 97 ARG A N 1
ATOM 619 C CA . ARG A 1 97 ? 15.568 -12.512 -2.881 1.00 92.19 97 ARG A CA 1
ATOM 620 C C . ARG A 1 97 ? 14.242 -12.922 -2.255 1.00 92.19 97 ARG A C 1
ATOM 622 O O . ARG A 1 97 ? 13.537 -12.075 -1.709 1.00 92.19 97 ARG A O 1
ATOM 629 N N . ALA A 1 98 ? 13.927 -14.212 -2.316 1.00 88.06 98 ALA A N 1
ATOM 630 C CA . ALA A 1 98 ? 12.687 -14.756 -1.773 1.00 88.06 98 ALA A CA 1
ATOM 631 C C . ALA A 1 98 ? 12.876 -16.104 -1.081 1.00 88.06 98 ALA A C 1
ATOM 633 O O . ALA A 1 98 ? 13.883 -16.769 -1.281 1.00 88.06 98 ALA A O 1
ATOM 634 N N . ARG A 1 99 ? 11.902 -16.542 -0.282 1.00 88.50 99 ARG A N 1
ATOM 635 C CA . ARG A 1 99 ? 11.788 -17.964 0.059 1.00 88.50 99 ARG A CA 1
ATOM 636 C C . ARG A 1 99 ? 11.198 -18.710 -1.136 1.00 88.50 99 ARG A C 1
ATOM 638 O O . ARG A 1 99 ? 11.825 -19.651 -1.612 1.00 88.50 99 ARG A O 1
ATOM 645 N N . ARG A 1 100 ? 10.073 -18.235 -1.686 1.00 85.50 100 ARG A N 1
ATOM 646 C CA . ARG A 1 100 ? 9.445 -18.782 -2.901 1.00 85.50 100 ARG A CA 1
ATOM 647 C C . ARG A 1 100 ? 9.506 -17.810 -4.084 1.00 85.50 100 ARG A C 1
ATOM 649 O O . ARG A 1 100 ? 9.038 -16.683 -3.964 1.00 85.50 100 ARG A O 1
ATOM 656 N N . LEU A 1 101 ? 10.037 -18.238 -5.233 1.00 90.62 101 LEU A N 1
ATOM 657 C CA . LEU A 1 101 ? 10.095 -17.438 -6.468 1.00 90.62 101 LEU A CA 1
ATOM 658 C C . LEU A 1 101 ? 9.447 -18.173 -7.645 1.00 90.62 101 LEU A C 1
ATOM 660 O O . LEU A 1 101 ? 9.904 -19.242 -8.030 1.00 90.62 101 LEU A O 1
ATOM 664 N N . GLU A 1 102 ? 8.440 -17.568 -8.270 1.00 87.69 102 GLU A N 1
ATOM 665 C CA . GLU A 1 102 ? 7.884 -18.019 -9.551 1.00 87.69 102 GLU A CA 1
ATOM 666 C C . GLU A 1 102 ? 8.106 -16.960 -10.626 1.00 87.69 102 GLU A C 1
ATOM 668 O O . GLU A 1 102 ? 7.319 -16.031 -10.800 1.00 87.69 102 GLU A O 1
ATOM 673 N N . GLN A 1 103 ? 9.206 -17.098 -11.358 1.00 89.94 103 GLN A N 1
ATOM 674 C CA . GLN A 1 103 ? 9.567 -16.234 -12.470 1.00 89.94 103 GLN A CA 1
ATOM 675 C C . GLN A 1 103 ? 9.282 -16.948 -13.799 1.00 89.94 103 GLN A C 1
ATOM 677 O O . GLN A 1 103 ? 9.965 -17.893 -14.198 1.00 89.94 103 GLN A O 1
ATOM 682 N N . THR A 1 104 ? 8.245 -16.483 -14.491 1.00 82.56 104 THR A N 1
ATOM 683 C CA . THR A 1 104 ? 7.817 -16.972 -15.814 1.00 82.56 104 THR A CA 1
ATOM 684 C C . THR A 1 104 ? 7.761 -15.860 -16.863 1.00 82.56 104 THR A C 1
ATOM 686 O O . THR A 1 104 ? 7.966 -16.135 -18.045 1.00 82.56 104 THR A O 1
ATOM 689 N N . GLY A 1 105 ? 7.545 -14.613 -16.434 1.00 78.25 105 GLY A N 1
ATOM 690 C CA . GLY A 1 105 ? 7.558 -13.405 -17.260 1.00 78.25 105 GLY A CA 1
ATOM 691 C C . GLY A 1 105 ? 8.956 -12.827 -17.487 1.00 78.25 105 GLY A C 1
ATOM 692 O O . GLY A 1 105 ? 9.925 -13.278 -16.879 1.00 78.25 105 GLY A O 1
ATOM 693 N N . LYS A 1 106 ? 9.098 -11.845 -18.384 1.00 91.69 106 LYS A N 1
ATOM 694 C CA . LYS A 1 106 ? 10.415 -11.357 -18.827 1.00 91.69 106 LYS A CA 1
ATOM 695 C C . LYS A 1 106 ? 11.132 -10.558 -17.733 1.00 91.69 106 LYS A C 1
ATOM 697 O O . LYS A 1 106 ? 10.579 -9.600 -17.204 1.00 91.69 106 LYS A O 1
ATOM 702 N N . LEU A 1 107 ? 12.397 -10.884 -17.472 1.00 96.06 107 LEU A N 1
ATOM 703 C CA . LEU A 1 107 ? 13.334 -10.008 -16.765 1.00 96.06 107 LEU A CA 1
ATOM 704 C C . LEU A 1 107 ? 14.406 -9.538 -17.747 1.00 96.06 107 LEU A C 1
ATOM 706 O O . LEU A 1 107 ? 15.096 -10.367 -18.333 1.00 96.06 107 LEU A O 1
ATOM 710 N N . GLY A 1 108 ? 14.533 -8.228 -17.943 1.00 96.06 108 GLY A N 1
ATOM 711 C CA . GLY A 1 108 ? 15.480 -7.635 -18.884 1.00 96.06 108 GLY A CA 1
ATOM 712 C C . GLY A 1 108 ? 16.430 -6.653 -18.214 1.00 96.06 108 GLY A C 1
ATOM 713 O O . GLY A 1 108 ? 16.002 -5.729 -17.530 1.00 96.06 108 GLY A O 1
ATOM 714 N N . ALA A 1 109 ? 17.719 -6.818 -18.454 1.00 95.75 109 ALA A N 1
ATOM 715 C CA . ALA A 1 109 ? 18.747 -5.840 -18.135 1.00 95.75 109 ALA A CA 1
ATOM 716 C C . ALA A 1 109 ? 19.648 -5.661 -19.363 1.00 95.75 109 ALA A C 1
ATOM 718 O O . ALA A 1 109 ? 20.865 -5.763 -19.268 1.00 95.75 109 ALA A O 1
ATOM 719 N N . ASP A 1 110 ? 19.037 -5.493 -20.533 1.00 96.25 110 ASP A N 1
ATOM 720 C CA . ASP A 1 110 ? 19.746 -5.347 -21.803 1.00 96.25 110 ASP A CA 1
ATOM 721 C C . ASP A 1 110 ? 20.443 -3.971 -21.882 1.00 96.25 110 ASP A C 1
ATOM 723 O O . ASP A 1 110 ? 19.974 -3.002 -21.284 1.00 96.25 110 ASP A O 1
ATOM 727 N N . GLY A 1 111 ? 21.586 -3.881 -22.559 1.00 94.06 111 GLY A N 1
ATOM 728 C CA . GLY A 1 111 ? 22.186 -2.597 -22.931 1.00 94.06 111 GLY A CA 1
ATOM 729 C C . GLY A 1 111 ? 21.469 -1.978 -24.129 1.00 94.06 111 GLY A C 1
ATOM 730 O O . GLY A 1 111 ? 20.885 -2.711 -24.923 1.00 94.06 111 GLY A O 1
ATOM 731 N N . GLY A 1 112 ? 21.508 -0.651 -24.228 1.00 92.25 112 GLY A N 1
ATOM 732 C CA . GLY A 1 112 ? 20.961 0.090 -25.362 1.00 92.25 112 GLY A CA 1
ATOM 733 C C . GLY A 1 112 ? 21.905 0.079 -26.558 1.00 92.25 112 GLY A C 1
ATOM 734 O O . GLY A 1 112 ? 23.122 -0.065 -26.399 1.00 92.25 112 GLY A O 1
ATOM 735 N N . ASP A 1 113 ? 21.348 0.226 -27.747 1.00 90.38 113 ASP A N 1
ATOM 736 C CA . ASP A 1 113 ? 22.080 0.236 -29.007 1.00 90.38 113 ASP A CA 1
ATOM 737 C C . ASP A 1 113 ? 22.866 1.549 -29.174 1.00 90.38 113 ASP A C 1
ATOM 739 O O . ASP A 1 113 ? 22.518 2.596 -28.623 1.00 90.38 113 ASP A O 1
ATOM 743 N N . GLY A 1 114 ? 23.977 1.496 -29.902 1.00 86.06 114 GLY A N 1
ATOM 744 C CA . GLY A 1 114 ? 24.677 2.692 -30.358 1.00 86.06 114 GLY A CA 1
ATOM 745 C C . GLY A 1 114 ? 23.905 3.382 -31.481 1.00 86.06 114 GLY A C 1
ATOM 746 O O . GLY A 1 114 ? 23.133 2.750 -32.199 1.00 86.06 114 GLY A O 1
ATOM 747 N N . ALA A 1 115 ? 24.111 4.686 -31.645 1.00 80.56 115 ALA A N 1
ATOM 748 C CA . ALA A 1 115 ? 23.493 5.425 -32.739 1.00 80.56 115 ALA A CA 1
ATOM 749 C C . ALA A 1 115 ? 24.082 5.019 -34.109 1.00 80.56 115 ALA A C 1
ATOM 751 O O . ALA A 1 115 ? 25.279 4.756 -34.224 1.00 80.56 115 ALA A O 1
ATOM 752 N N . GLU A 1 116 ? 23.247 4.977 -35.153 1.00 70.94 116 GLU A N 1
ATOM 753 C CA . GLU A 1 116 ? 23.652 4.603 -36.517 1.00 70.94 116 GLU A CA 1
ATOM 754 C C . GLU A 1 116 ? 23.817 5.872 -37.401 1.00 70.94 116 GLU A C 1
ATOM 756 O O . GLU A 1 116 ? 22.865 6.319 -38.044 1.00 70.94 116 GLU A O 1
ATOM 761 N N . SER A 1 117 ? 25.018 6.478 -37.427 1.00 66.38 117 SER A N 1
ATOM 762 C CA . SER A 1 117 ? 25.479 7.472 -38.432 1.00 66.38 117 SER A CA 1
ATOM 763 C C . SER A 1 117 ? 26.835 7.059 -39.047 1.00 66.38 117 SER A C 1
ATOM 765 O O . SER A 1 117 ? 27.292 5.955 -38.768 1.00 66.38 117 SER A O 1
ATOM 767 N N . ASP A 1 118 ? 27.453 7.898 -39.897 1.00 58.78 118 ASP A N 1
ATOM 768 C CA . ASP A 1 118 ? 28.657 7.578 -40.707 1.00 58.78 118 ASP A CA 1
ATOM 769 C C . ASP A 1 118 ? 29.786 6.909 -39.892 1.00 58.78 118 ASP A C 1
ATOM 771 O O . ASP A 1 118 ? 30.274 5.840 -40.258 1.00 58.78 118 ASP A O 1
ATOM 775 N N . ASP A 1 119 ? 30.106 7.471 -38.720 1.00 59.75 119 ASP A N 1
ATOM 776 C CA . ASP A 1 119 ? 31.152 6.953 -37.825 1.00 59.75 119 ASP A CA 1
ATOM 777 C C . ASP A 1 119 ? 30.627 6.069 -36.677 1.00 59.75 119 ASP A C 1
ATOM 779 O O . ASP A 1 119 ? 31.420 5.368 -36.049 1.00 59.75 119 ASP A O 1
ATOM 783 N N . GLY A 1 120 ? 29.307 6.104 -36.441 1.00 68.94 120 GLY A N 1
ATOM 784 C CA . GLY A 1 120 ? 28.530 5.196 -35.594 1.00 68.94 120 GLY A CA 1
ATOM 785 C C . GLY A 1 120 ? 28.906 5.060 -34.103 1.00 68.94 120 GLY A C 1
ATOM 786 O O . GLY A 1 120 ? 29.995 5.392 -33.649 1.00 68.94 120 GLY A O 1
ATOM 787 N N . GLY A 1 121 ? 27.944 4.650 -33.269 1.00 77.94 121 GLY A N 1
ATOM 788 C CA . GLY A 1 121 ? 28.086 4.562 -31.809 1.00 77.94 121 GLY A CA 1
ATOM 789 C C . GLY A 1 121 ? 28.327 3.137 -31.304 1.00 77.94 121 GLY A C 1
ATOM 790 O O . GLY A 1 121 ? 27.826 2.164 -31.867 1.00 77.94 121 GLY A O 1
ATOM 791 N N . GLY A 1 122 ? 29.060 2.995 -30.195 1.00 86.56 122 GLY A N 1
ATOM 792 C CA . GLY A 1 122 ? 29.245 1.703 -29.529 1.00 86.56 122 GLY A CA 1
ATOM 793 C C . GLY A 1 122 ? 27.994 1.271 -28.761 1.00 86.56 122 GLY A C 1
ATOM 794 O O . GLY A 1 122 ? 27.352 2.090 -28.099 1.00 86.56 122 GLY A O 1
ATOM 795 N N . GLY A 1 123 ? 27.667 -0.021 -28.788 1.00 89.00 123 GLY A N 1
ATOM 796 C CA . GLY A 1 123 ? 26.543 -0.570 -28.028 1.00 89.00 123 GLY A CA 1
ATOM 797 C C . GLY A 1 123 ? 26.812 -0.614 -26.519 1.00 89.00 123 GLY A C 1
ATOM 798 O O . GLY A 1 123 ? 27.932 -0.870 -26.068 1.00 89.00 123 GLY A O 1
ATOM 799 N N . GLY A 1 124 ? 25.788 -0.386 -25.703 1.00 90.69 124 GLY A N 1
ATOM 800 C CA . GLY A 1 124 ? 25.866 -0.458 -24.246 1.00 90.69 124 GLY A CA 1
ATOM 801 C C . GLY A 1 124 ? 26.030 -1.889 -23.733 1.00 90.69 124 GLY A C 1
ATOM 802 O O . GLY A 1 124 ? 25.420 -2.829 -24.236 1.00 90.69 124 GLY A O 1
ATOM 803 N N . GLY A 1 125 ? 26.844 -2.094 -22.695 1.00 91.81 125 GLY A N 1
ATOM 804 C CA . GLY A 1 125 ? 27.042 -3.426 -22.120 1.00 91.81 125 GLY A CA 1
ATOM 805 C C . GLY A 1 125 ? 25.805 -3.933 -21.375 1.00 91.81 125 GLY A C 1
ATOM 806 O O . GLY A 1 125 ? 25.157 -3.176 -20.649 1.00 91.81 125 GLY A O 1
ATOM 807 N N . GLY A 1 126 ? 25.522 -5.231 -21.480 1.00 93.25 126 GLY A N 1
ATOM 808 C CA . GLY A 1 126 ? 24.447 -5.889 -20.744 1.00 93.25 126 GLY A CA 1
ATOM 809 C C . GLY A 1 126 ? 24.608 -5.812 -19.219 1.00 93.25 126 GLY A C 1
ATOM 810 O O . GLY A 1 126 ? 25.703 -5.659 -18.663 1.00 93.25 126 GLY A O 1
ATOM 811 N N . GLY A 1 127 ? 23.476 -5.894 -18.534 1.00 93.62 127 GLY A N 1
ATOM 812 C CA . GLY A 1 127 ? 23.322 -5.758 -17.093 1.00 93.62 127 GLY A CA 1
ATOM 813 C C . GLY A 1 127 ? 23.421 -7.073 -16.321 1.00 93.62 127 GLY A C 1
ATOM 814 O O . GLY A 1 127 ? 23.950 -8.075 -16.804 1.00 93.62 127 GLY A O 1
ATOM 815 N N . ARG A 1 128 ? 22.929 -7.087 -15.079 1.00 93.56 128 ARG A N 1
ATOM 816 C CA . ARG A 1 128 ? 22.971 -8.287 -14.229 1.00 93.56 128 ARG A CA 1
ATOM 817 C C . ARG A 1 128 ? 21.610 -8.637 -13.656 1.00 93.56 128 ARG A C 1
ATOM 819 O O . ARG A 1 128 ? 20.923 -7.783 -13.112 1.00 93.56 128 ARG A O 1
ATOM 826 N N . ILE A 1 129 ? 21.256 -9.915 -13.724 1.00 96.00 129 ILE A N 1
ATOM 827 C CA . ILE A 1 129 ? 20.063 -10.468 -13.078 1.00 96.00 129 ILE A CA 1
ATOM 828 C C . ILE A 1 129 ? 20.523 -11.486 -12.042 1.00 96.00 129 ILE A C 1
ATOM 830 O O . ILE A 1 129 ? 21.231 -12.431 -12.377 1.00 96.00 129 ILE A O 1
ATOM 834 N N . LYS A 1 130 ? 20.122 -11.303 -10.786 1.00 95.31 130 LYS A N 1
ATOM 835 C CA . LYS A 1 130 ? 20.509 -12.138 -9.650 1.00 95.31 130 LYS A CA 1
ATOM 836 C C . LYS A 1 130 ? 19.262 -12.622 -8.923 1.00 95.31 130 LYS A C 1
ATOM 838 O O . LYS A 1 130 ? 18.487 -11.811 -8.428 1.00 95.31 130 LYS A O 1
ATOM 843 N N . LEU A 1 131 ? 19.059 -13.933 -8.863 1.00 95.75 131 LEU A N 1
ATOM 844 C CA . LEU A 1 131 ? 17.874 -14.559 -8.280 1.00 95.75 131 LEU A CA 1
ATOM 845 C C . LEU A 1 131 ? 18.299 -15.520 -7.168 1.00 95.75 131 LEU A C 1
ATOM 847 O O . LEU A 1 131 ? 18.910 -16.547 -7.445 1.00 95.75 131 LEU A O 1
ATOM 851 N N . PHE A 1 132 ? 17.943 -15.202 -5.927 1.00 93.75 132 PHE A N 1
ATOM 852 C CA . PHE A 1 132 ? 18.202 -16.019 -4.745 1.00 93.75 132 PHE A CA 1
ATOM 853 C C . PHE A 1 132 ? 16.871 -16.487 -4.161 1.00 93.75 132 PHE A C 1
ATOM 855 O O . PHE A 1 132 ? 16.078 -15.667 -3.693 1.00 93.75 132 PHE A O 1
ATOM 862 N N . TYR A 1 133 ? 16.604 -17.790 -4.190 1.00 93.12 133 TYR A N 1
ATOM 863 C CA . TYR A 1 133 ? 15.340 -18.336 -3.688 1.00 93.12 133 TYR A CA 1
ATOM 864 C C . TYR A 1 133 ? 15.499 -19.711 -3.059 1.00 93.12 133 TYR A C 1
ATOM 866 O O . TYR A 1 133 ? 16.498 -20.367 -3.287 1.00 93.12 133 TYR A O 1
ATOM 874 N N . THR A 1 134 ? 14.546 -20.168 -2.256 1.00 88.00 134 THR A N 1
ATOM 875 C CA . THR A 1 134 ? 14.600 -21.506 -1.643 1.00 88.00 134 THR A CA 1
ATOM 876 C C . THR A 1 134 ? 13.752 -22.522 -2.406 1.00 88.00 134 THR A C 1
ATOM 878 O O . THR A 1 134 ? 14.167 -23.666 -2.573 1.00 88.00 134 THR A O 1
ATOM 881 N N . GLU A 1 135 ? 12.585 -22.111 -2.900 1.00 83.25 135 GLU A N 1
ATOM 882 C CA . GLU A 1 135 ? 11.646 -22.959 -3.640 1.00 83.25 135 GLU A CA 1
ATOM 883 C C . GLU A 1 135 ? 10.963 -22.190 -4.785 1.00 83.25 135 GLU A C 1
ATOM 885 O O . GLU A 1 135 ? 10.866 -20.965 -4.754 1.00 83.25 135 GLU A O 1
ATOM 890 N N . GLY A 1 136 ? 10.495 -22.897 -5.816 1.00 86.69 136 GLY A N 1
ATOM 891 C CA . GLY A 1 136 ? 9.776 -22.306 -6.951 1.00 86.69 136 GLY A CA 1
ATOM 892 C C . GLY A 1 136 ? 10.425 -22.566 -8.314 1.00 86.69 136 GLY A C 1
ATOM 893 O O . GLY A 1 136 ? 11.169 -23.532 -8.484 1.00 86.69 136 GLY A O 1
ATOM 894 N N . VAL A 1 137 ? 10.090 -21.737 -9.306 1.00 84.31 137 VAL A N 1
ATOM 895 C CA . VAL A 1 137 ? 10.432 -21.932 -10.724 1.00 84.31 137 VAL A CA 1
ATOM 896 C C . VAL A 1 137 ? 11.027 -20.656 -11.314 1.00 84.31 137 VAL A C 1
ATOM 898 O O . VAL A 1 137 ? 10.477 -19.572 -11.152 1.00 84.31 137 VAL A O 1
ATOM 901 N N . VAL A 1 138 ? 12.120 -20.798 -12.068 1.00 90.88 138 VAL A N 1
ATOM 902 C CA . VAL A 1 138 ? 12.745 -19.721 -12.850 1.00 90.88 138 VAL A CA 1
ATOM 903 C C . VAL A 1 138 ? 12.835 -20.144 -14.312 1.00 90.88 138 VAL A C 1
ATOM 905 O O . VAL A 1 138 ? 13.505 -21.118 -14.664 1.00 90.88 138 VAL A O 1
ATOM 908 N N . THR A 1 139 ? 12.187 -19.383 -15.185 1.00 88.12 139 THR A N 1
ATOM 909 C CA . THR A 1 139 ? 12.174 -19.609 -16.629 1.00 88.12 139 THR A CA 1
ATOM 910 C C . THR A 1 139 ? 13.345 -18.871 -17.268 1.00 88.12 139 THR A C 1
ATOM 912 O O . THR A 1 139 ? 13.205 -17.745 -17.738 1.00 88.12 139 THR A O 1
ATOM 915 N N . ARG A 1 140 ? 14.518 -19.518 -17.330 1.00 88.12 140 ARG A N 1
ATOM 916 C CA . ARG A 1 140 ? 15.767 -18.893 -17.821 1.00 88.12 140 ARG A CA 1
ATOM 917 C C . ARG A 1 140 ? 15.656 -18.234 -19.200 1.00 88.12 140 ARG A C 1
ATOM 919 O O . ARG A 1 140 ? 16.257 -17.193 -19.413 1.00 88.12 140 ARG A O 1
ATOM 926 N N . ARG A 1 141 ? 14.858 -18.794 -20.116 1.00 88.94 141 ARG A N 1
ATOM 927 C CA . ARG A 1 141 ? 14.615 -18.218 -21.458 1.00 88.94 141 ARG A CA 1
ATOM 928 C C . ARG A 1 141 ? 13.909 -16.855 -21.444 1.00 88.94 141 ARG A C 1
ATOM 930 O O . ARG A 1 141 ? 13.896 -16.174 -22.458 1.00 88.94 141 ARG A O 1
ATOM 937 N N . ALA A 1 142 ? 13.280 -16.492 -20.328 1.00 87.88 142 ALA A N 1
ATOM 938 C CA . ALA A 1 142 ? 12.635 -15.199 -20.135 1.00 87.88 142 ALA A CA 1
ATOM 939 C C . ALA A 1 142 ? 13.583 -14.168 -19.491 1.00 87.88 142 ALA A C 1
ATOM 941 O O . ALA A 1 142 ? 13.166 -13.052 -19.200 1.00 87.88 142 ALA A O 1
ATOM 942 N N . LEU A 1 143 ? 14.848 -14.525 -19.257 1.00 94.25 143 LEU A N 1
ATOM 943 C CA . LEU A 1 143 ? 15.874 -13.629 -18.735 1.00 94.25 143 LEU A CA 1
ATOM 944 C C . LEU A 1 143 ? 16.703 -13.099 -19.909 1.00 94.25 143 LEU A C 1
ATOM 946 O O . LEU A 1 143 ? 17.166 -13.884 -20.735 1.00 94.25 143 LEU A O 1
ATOM 950 N N . SER A 1 144 ? 16.882 -11.783 -19.986 1.00 95.50 144 SER A N 1
ATOM 951 C CA . SER A 1 144 ? 17.639 -11.115 -21.046 1.00 95.50 144 SER A CA 1
ATOM 952 C C . SER A 1 144 ? 18.642 -10.148 -20.431 1.00 95.50 144 SER A C 1
ATOM 954 O O . SER A 1 144 ? 18.288 -9.336 -19.579 1.00 95.50 144 SER A O 1
ATOM 956 N N . VAL A 1 145 ? 19.903 -10.284 -20.825 1.00 95.38 145 VAL A N 1
ATOM 957 C CA . VAL A 1 145 ? 21.021 -9.441 -20.379 1.00 95.38 145 VAL A CA 1
ATOM 958 C C . VAL A 1 145 ? 21.925 -9.097 -21.562 1.00 95.38 145 VAL A C 1
ATOM 960 O O . VAL A 1 145 ? 23.138 -9.022 -21.421 1.00 95.38 145 VAL A O 1
ATOM 963 N N . LYS A 1 146 ? 21.363 -8.956 -22.760 1.00 95.44 146 LYS A N 1
ATOM 964 C CA . LYS A 1 146 ? 22.136 -8.736 -23.985 1.00 95.44 146 LYS A CA 1
ATOM 965 C C . LYS A 1 146 ? 22.879 -7.405 -23.919 1.00 95.44 146 LYS A C 1
ATOM 967 O O . LYS A 1 146 ? 22.412 -6.467 -23.280 1.00 95.44 146 LYS A O 1
ATOM 972 N N . GLY A 1 147 ? 24.034 -7.326 -24.568 1.00 90.94 147 GLY A N 1
ATOM 973 C CA . GLY A 1 147 ? 24.582 -6.020 -24.921 1.00 90.94 147 GLY A CA 1
ATOM 974 C C . GLY A 1 147 ? 23.793 -5.418 -26.079 1.00 90.94 147 GLY A C 1
ATOM 975 O O . GLY A 1 147 ? 23.178 -6.160 -26.850 1.00 90.94 147 GLY A O 1
ATOM 976 N N . GLY A 1 148 ? 23.801 -4.094 -26.167 1.00 89.94 148 GLY A N 1
ATOM 977 C CA . GLY A 1 148 ? 23.255 -3.378 -27.309 1.00 89.94 148 GLY A CA 1
ATOM 978 C C . GLY A 1 148 ? 24.134 -3.556 -28.539 1.00 89.94 148 GLY A C 1
ATOM 979 O O . GLY A 1 148 ? 25.337 -3.817 -28.436 1.00 89.94 148 GLY A O 1
ATOM 980 N N . LYS A 1 149 ? 23.523 -3.428 -29.704 1.00 88.81 149 LYS A N 1
ATOM 981 C CA . LYS A 1 149 ? 24.178 -3.470 -31.004 1.00 88.81 149 LYS A CA 1
ATOM 982 C C . LYS A 1 149 ? 24.971 -2.178 -31.229 1.00 88.81 149 LYS A C 1
ATOM 984 O O . LYS A 1 149 ? 24.535 -1.106 -30.819 1.00 88.81 149 LYS A O 1
ATOM 989 N N . GLY A 1 150 ? 26.139 -2.272 -31.849 1.00 78.25 150 GLY A N 1
ATOM 990 C CA . GLY A 1 150 ? 26.827 -1.108 -32.405 1.00 78.25 150 GLY A CA 1
ATOM 991 C C . GLY A 1 150 ? 26.332 -0.754 -33.814 1.00 78.25 150 GLY A C 1
ATOM 992 O O . GLY A 1 150 ? 25.386 -1.350 -34.334 1.00 78.25 150 GLY A O 1
ATOM 993 N N . ASP A 1 151 ? 27.004 0.195 -34.458 1.00 69.62 151 ASP A N 1
ATOM 994 C CA . ASP A 1 151 ? 26.649 0.747 -35.779 1.00 69.62 151 ASP A CA 1
ATOM 995 C C . ASP A 1 151 ? 26.682 -0.237 -36.973 1.00 69.62 151 ASP A C 1
ATOM 997 O O . ASP A 1 151 ? 26.174 0.062 -38.053 1.00 69.62 151 ASP A O 1
ATOM 1001 N N . GLY A 1 152 ? 27.268 -1.427 -36.811 1.00 59.97 152 GLY A N 1
ATOM 1002 C CA . GLY A 1 152 ? 27.341 -2.442 -37.859 1.00 59.97 152 GLY A CA 1
ATOM 1003 C C . GLY A 1 152 ? 28.216 -2.090 -39.072 1.00 59.97 152 GLY A C 1
ATOM 1004 O O . GLY A 1 152 ? 28.104 -2.775 -40.091 1.00 59.97 152 GLY A O 1
ATOM 1005 N N . ASN A 1 153 ? 29.122 -1.107 -38.986 1.00 58.81 153 ASN A N 1
ATOM 1006 C CA . ASN A 1 153 ? 30.004 -0.674 -40.091 1.00 58.81 153 ASN A CA 1
ATOM 1007 C C . ASN A 1 153 ? 31.175 -1.640 -40.414 1.00 58.81 153 ASN A C 1
ATOM 1009 O O . ASN A 1 153 ? 32.122 -1.285 -41.116 1.00 58.81 153 ASN A O 1
ATOM 1013 N N . GLY A 1 154 ? 31.110 -2.891 -39.944 1.00 52.31 154 GLY A N 1
ATOM 1014 C CA . GLY A 1 154 ? 32.118 -3.932 -40.189 1.00 52.31 154 GLY A CA 1
ATOM 1015 C C . GLY A 1 154 ? 33.088 -4.176 -39.028 1.00 52.31 154 GLY A C 1
ATOM 1016 O O . GLY A 1 154 ? 33.871 -5.129 -39.091 1.00 52.31 154 GLY A O 1
ATOM 1017 N N . TYR A 1 155 ? 33.002 -3.397 -37.946 1.00 58.66 155 TYR A N 1
ATOM 1018 C CA . TYR A 1 155 ? 33.738 -3.623 -36.699 1.00 58.66 155 TYR A CA 1
ATOM 1019 C C . TYR A 1 155 ? 32.833 -4.222 -35.607 1.00 58.66 155 TYR A C 1
ATOM 1021 O O . TYR A 1 155 ? 31.625 -4.024 -35.593 1.00 58.66 155 TYR A O 1
ATOM 1029 N N . ARG A 1 156 ? 33.407 -5.011 -34.684 1.00 65.00 156 ARG A N 1
ATOM 1030 C CA . ARG A 1 156 ? 32.672 -5.553 -33.523 1.00 65.00 156 ARG A CA 1
ATOM 1031 C C . ARG A 1 156 ? 32.636 -4.515 -32.400 1.00 65.00 156 ARG A C 1
ATOM 1033 O O . ARG A 1 156 ? 33.499 -4.539 -31.524 1.00 65.00 156 ARG A O 1
ATOM 1040 N N . ASN A 1 157 ? 31.650 -3.631 -32.439 1.00 77.75 157 ASN A N 1
ATOM 1041 C CA . ASN A 1 157 ? 31.387 -2.584 -31.445 1.00 77.75 157 ASN A CA 1
ATOM 1042 C C . ASN A 1 157 ? 30.117 -2.823 -30.610 1.00 77.75 157 ASN A C 1
ATOM 1044 O O . ASN A 1 157 ? 29.707 -1.956 -29.836 1.00 77.75 157 ASN A O 1
ATOM 1048 N N . ASP A 1 158 ? 29.526 -4.012 -30.718 1.00 86.44 158 ASP A N 1
ATOM 1049 C CA . ASP A 1 158 ? 28.437 -4.440 -29.844 1.00 86.44 158 ASP A CA 1
ATOM 1050 C C . ASP A 1 158 ? 28.881 -4.438 -28.374 1.00 86.44 158 ASP A C 1
ATOM 1052 O O . ASP A 1 158 ? 30.004 -4.829 -28.022 1.00 86.44 158 ASP A O 1
ATOM 1056 N N . GLY A 1 159 ? 27.969 -4.034 -27.495 1.00 87.44 159 GLY A N 1
ATOM 1057 C CA . GLY A 1 159 ? 28.136 -4.182 -26.062 1.00 87.44 159 GLY A CA 1
ATOM 1058 C C . GLY A 1 159 ? 28.283 -5.653 -25.684 1.00 87.44 159 GLY A C 1
ATOM 1059 O O . GLY A 1 159 ? 27.672 -6.549 -26.269 1.00 87.44 159 GLY A O 1
ATOM 1060 N N . GLY A 1 160 ? 29.091 -5.936 -24.666 1.00 89.44 160 GLY A N 1
ATOM 1061 C CA . GLY A 1 160 ? 29.223 -7.309 -24.195 1.00 89.44 160 GLY A CA 1
ATOM 1062 C C . GLY A 1 160 ? 27.947 -7.793 -23.491 1.00 89.44 160 GLY A C 1
ATOM 1063 O O . GLY A 1 160 ? 27.268 -7.021 -22.809 1.00 89.44 160 GLY A O 1
ATOM 1064 N N . GLU A 1 161 ? 27.683 -9.098 -23.539 1.00 91.25 161 GLU A N 1
ATOM 1065 C CA . GLU A 1 161 ? 26.572 -9.717 -22.807 1.00 91.25 161 GLU A CA 1
ATOM 1066 C C . GLU A 1 161 ? 26.768 -9.662 -21.281 1.00 91.25 161 GLU A C 1
ATOM 1068 O O . GLU A 1 161 ? 27.851 -9.889 -20.745 1.00 91.25 161 GLU A O 1
ATOM 1073 N N . GLY A 1 162 ? 25.695 -9.336 -20.576 1.00 91.19 162 GLY A N 1
ATOM 1074 C CA . GLY A 1 162 ? 25.591 -9.319 -19.128 1.00 91.19 162 GLY A CA 1
ATOM 1075 C C . GLY A 1 162 ? 25.576 -10.712 -18.495 1.00 91.19 162 GLY A C 1
ATOM 1076 O O . GLY A 1 162 ? 25.920 -11.717 -19.112 1.00 91.19 162 GLY A O 1
ATOM 1077 N N . THR A 1 163 ? 25.174 -10.801 -17.225 1.00 94.50 163 THR A N 1
ATOM 1078 C CA . THR A 1 163 ? 25.181 -12.089 -16.505 1.00 94.50 163 THR A CA 1
ATOM 1079 C C . THR A 1 163 ? 23.894 -12.379 -15.764 1.00 94.50 163 THR A C 1
ATOM 1081 O O . THR A 1 163 ? 23.310 -11.497 -15.135 1.00 94.50 163 THR A O 1
ATOM 1084 N N . VAL A 1 164 ? 23.543 -13.661 -15.726 1.00 94.38 164 VAL A N 1
ATOM 1085 C CA . VAL A 1 164 ? 22.436 -14.186 -14.932 1.00 94.38 164 VAL A CA 1
ATOM 1086 C C . VAL A 1 164 ? 22.970 -15.121 -13.846 1.00 94.38 164 VAL A C 1
ATOM 1088 O O . VAL A 1 164 ? 23.552 -16.164 -14.144 1.00 94.38 164 VAL A O 1
ATOM 1091 N N . CYS A 1 165 ? 22.721 -14.769 -12.589 1.00 93.50 165 CYS A N 1
ATOM 1092 C CA . CYS A 1 165 ? 22.979 -15.586 -11.413 1.00 93.50 165 CYS A CA 1
ATOM 1093 C C . CYS A 1 165 ? 21.659 -16.132 -10.862 1.00 93.50 165 CYS A C 1
ATOM 1095 O O . CYS A 1 165 ? 20.726 -15.371 -10.614 1.00 93.50 165 CYS A O 1
ATOM 1097 N N . VAL A 1 166 ? 21.569 -17.447 -10.668 1.00 93.38 166 VAL A N 1
ATOM 1098 C CA . VAL A 1 166 ? 20.383 -18.102 -10.102 1.00 93.38 166 VAL A CA 1
ATOM 1099 C C . VAL A 1 166 ? 20.852 -19.092 -9.049 1.00 93.38 166 VAL A C 1
ATOM 1101 O O . VAL A 1 166 ? 21.468 -20.100 -9.395 1.00 93.38 166 VAL A O 1
ATOM 1104 N N . GLU A 1 167 ? 20.549 -18.812 -7.788 1.00 91.31 167 GLU A N 1
ATOM 1105 C CA . GLU A 1 167 ? 20.959 -19.618 -6.644 1.00 91.31 167 GLU A CA 1
ATOM 1106 C C . GLU A 1 167 ? 19.753 -20.086 -5.836 1.00 91.31 167 GLU A C 1
ATOM 1108 O O . GLU A 1 167 ? 18.907 -19.291 -5.414 1.00 91.31 167 GLU A O 1
ATOM 1113 N N . ILE A 1 168 ? 19.713 -21.398 -5.589 1.00 88.19 168 ILE A N 1
ATOM 1114 C CA . ILE A 1 168 ? 18.755 -21.998 -4.668 1.00 88.19 168 ILE A CA 1
ATOM 1115 C C . ILE A 1 168 ? 19.384 -22.023 -3.271 1.00 88.19 168 ILE A C 1
ATOM 1117 O O . ILE A 1 168 ? 20.261 -22.841 -2.986 1.00 88.19 168 ILE A O 1
ATOM 1121 N N . VAL A 1 169 ? 18.957 -21.112 -2.402 1.00 85.94 169 VAL A N 1
ATOM 1122 C CA . VAL A 1 169 ? 19.456 -20.958 -1.036 1.00 85.94 169 VAL A CA 1
ATOM 1123 C C . VAL A 1 169 ? 18.730 -21.948 -0.131 1.00 85.94 169 VAL A C 1
ATOM 1125 O O . VAL A 1 169 ? 17.532 -21.813 0.128 1.00 85.94 169 VAL A O 1
ATOM 1128 N N . LYS A 1 170 ? 19.453 -22.954 0.368 1.00 76.75 170 LYS A N 1
ATOM 1129 C CA . LYS A 1 170 ? 18.91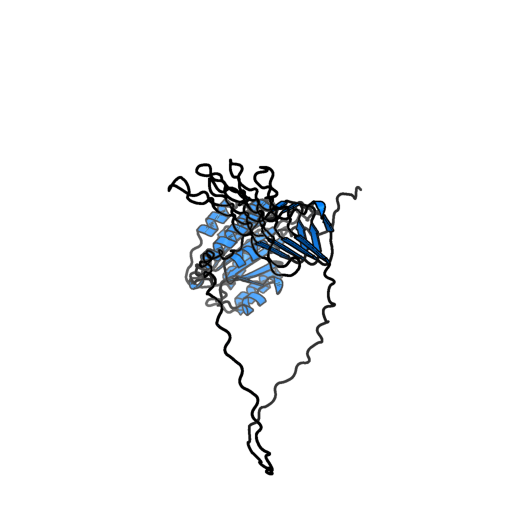5 -23.886 1.369 1.00 76.75 170 LYS A CA 1
ATOM 1130 C C . LYS A 1 170 ? 18.630 -23.130 2.673 1.00 76.75 170 LYS A C 1
ATOM 1132 O O . LYS A 1 170 ? 19.481 -22.345 3.097 1.00 76.75 170 LYS A O 1
ATOM 1137 N N . PRO A 1 171 ? 17.483 -23.363 3.335 1.00 57.84 171 PRO A N 1
ATOM 1138 C CA . PRO A 1 171 ? 17.242 -22.768 4.634 1.00 57.84 171 PRO A CA 1
ATOM 1139 C C . PRO A 1 171 ? 18.255 -23.364 5.613 1.00 57.84 171 PRO A C 1
ATOM 1141 O O . PRO A 1 171 ? 18.336 -24.581 5.780 1.00 57.84 171 PRO A O 1
ATOM 1144 N N . SER A 1 172 ? 19.052 -22.501 6.241 1.00 50.81 172 SER A N 1
ATOM 1145 C CA . SER A 1 172 ? 19.780 -22.894 7.444 1.00 50.81 172 SER A CA 1
ATOM 1146 C C . SER A 1 172 ? 18.730 -23.239 8.502 1.00 50.81 172 SER A C 1
ATOM 1148 O O . SER A 1 172 ? 17.807 -22.435 8.671 1.00 50.81 172 SER A O 1
ATOM 1150 N N . PRO A 1 173 ? 18.807 -24.389 9.197 1.00 42.31 173 PRO A N 1
ATOM 1151 C CA . PRO A 1 173 ? 17.886 -24.670 10.289 1.00 42.31 173 PRO A CA 1
ATOM 1152 C C . PRO A 1 173 ? 17.992 -23.527 11.302 1.00 42.31 173 PRO A C 1
ATOM 1154 O O . PRO A 1 173 ? 19.058 -23.264 11.857 1.00 42.31 173 PRO A O 1
ATOM 1157 N N . SER A 1 174 ? 16.895 -22.786 11.455 1.00 44.19 174 SER A N 1
ATOM 1158 C CA . SER A 1 174 ? 16.765 -21.742 12.463 1.00 44.19 174 SER A CA 1
ATOM 1159 C C . SER A 1 174 ? 16.879 -22.427 13.820 1.00 44.19 174 SER A C 1
ATOM 1161 O O . SER A 1 174 ? 16.120 -23.354 14.104 1.00 44.19 174 SER A O 1
ATOM 1163 N N . ALA A 1 175 ? 17.880 -22.042 14.613 1.00 41.41 175 ALA A N 1
ATOM 1164 C CA . ALA A 1 175 ? 18.015 -22.541 15.970 1.00 41.41 175 ALA A CA 1
ATOM 1165 C C . ALA A 1 175 ? 16.725 -22.215 16.731 1.00 41.41 175 ALA A C 1
ATOM 1167 O O . ALA A 1 175 ? 16.342 -21.050 16.841 1.00 41.41 175 ALA A O 1
ATOM 1168 N N . THR A 1 176 ? 16.057 -23.257 17.223 1.00 38.34 176 THR A N 1
ATOM 1169 C CA . THR A 1 176 ? 14.986 -23.151 18.212 1.00 38.34 176 THR A CA 1
ATOM 1170 C C . THR A 1 176 ? 15.461 -22.213 19.324 1.00 38.34 176 THR A C 1
ATOM 1172 O O . THR A 1 176 ? 16.535 -22.469 19.873 1.00 38.34 176 THR A O 1
ATOM 1175 N N . PRO A 1 177 ? 14.738 -21.130 19.657 1.00 40.59 177 PRO A N 1
ATOM 1176 C CA . PRO A 1 177 ? 15.130 -20.287 20.774 1.00 40.59 177 PRO A CA 1
ATOM 1177 C C . PRO A 1 177 ? 15.076 -21.131 22.050 1.00 40.59 177 PRO A C 1
ATOM 1179 O O . PRO A 1 177 ? 14.006 -21.540 22.499 1.00 40.59 177 PRO A O 1
ATOM 1182 N N . THR A 1 178 ? 16.247 -21.437 22.606 1.00 37.28 178 THR A N 1
ATOM 1183 C CA . THR A 1 178 ? 16.375 -21.976 23.959 1.00 37.28 178 THR A CA 1
ATOM 1184 C C . THR A 1 178 ? 15.810 -20.930 24.912 1.00 37.28 178 THR A C 1
ATOM 1186 O O . THR A 1 178 ? 16.237 -19.774 24.877 1.00 37.28 178 THR A O 1
ATOM 1189 N N . ALA A 1 179 ? 14.827 -21.325 25.725 1.00 38.91 179 ALA A N 1
ATOM 1190 C CA . ALA A 1 179 ? 14.285 -20.489 26.786 1.00 38.91 179 ALA A CA 1
ATOM 1191 C C . ALA A 1 179 ? 15.447 -19.914 27.608 1.00 38.91 179 ALA A C 1
ATOM 1193 O O . ALA A 1 179 ? 16.277 -20.658 28.127 1.00 38.91 179 ALA A O 1
ATOM 1194 N N . THR A 1 180 ? 15.552 -18.588 27.640 1.00 35.81 180 THR A N 1
ATOM 1195 C CA . THR A 1 180 ? 16.529 -17.903 28.482 1.00 35.81 180 THR A CA 1
ATOM 1196 C C . THR A 1 180 ? 15.929 -17.852 29.877 1.00 35.81 180 THR A C 1
ATOM 1198 O O . THR A 1 180 ? 14.913 -17.185 30.083 1.00 35.81 180 THR A O 1
ATOM 1201 N N . ASP A 1 181 ? 16.509 -18.622 30.795 1.00 37.09 181 ASP A N 1
ATOM 1202 C CA . ASP A 1 181 ? 16.155 -18.567 32.206 1.00 37.09 181 ASP A CA 1
ATOM 1203 C C . ASP A 1 181 ? 16.319 -17.136 32.730 1.00 37.09 181 ASP A C 1
ATOM 1205 O O . ASP A 1 181 ? 17.225 -16.386 32.362 1.00 37.09 181 ASP A O 1
ATOM 1209 N N . THR A 1 182 ? 15.353 -16.752 33.556 1.00 41.34 182 THR A N 1
ATOM 1210 C CA . THR A 1 182 ? 15.255 -15.444 34.195 1.00 41.34 182 THR A CA 1
ATOM 1211 C C . THR A 1 182 ? 16.323 -15.332 35.275 1.00 41.34 182 THR A C 1
ATOM 1213 O O . THR A 1 182 ? 16.123 -15.814 36.389 1.00 41.34 182 THR A O 1
ATOM 1216 N N . ASP A 1 183 ? 17.439 -14.670 34.971 1.00 40.41 183 ASP A N 1
ATOM 1217 C CA . ASP A 1 183 ? 18.405 -14.301 36.001 1.00 40.41 183 ASP A CA 1
ATOM 1218 C C . ASP A 1 183 ? 17.972 -13.026 36.732 1.00 40.41 183 ASP A C 1
ATOM 1220 O O . ASP A 1 183 ? 17.744 -11.952 36.171 1.00 40.41 183 ASP A O 1
ATOM 1224 N N . THR A 1 184 ? 17.838 -13.209 38.039 1.00 33.06 184 THR A N 1
ATOM 1225 C CA . THR A 1 184 ? 17.477 -12.225 39.058 1.00 33.06 184 THR A CA 1
ATOM 1226 C C . THR A 1 184 ? 18.646 -11.252 39.282 1.00 33.06 184 THR A C 1
ATOM 1228 O O . THR A 1 184 ? 19.790 -11.699 39.369 1.00 33.06 184 THR A O 1
ATOM 1231 N N . PRO A 1 185 ? 18.423 -9.930 39.422 1.00 45.75 185 PRO A N 1
ATOM 1232 C CA . PRO A 1 185 ? 19.519 -8.985 39.603 1.00 45.75 185 PRO A CA 1
ATOM 1233 C C . PRO A 1 185 ? 20.015 -9.024 41.051 1.00 45.75 185 PRO A C 1
ATOM 1235 O O . PRO A 1 185 ? 19.217 -8.871 41.974 1.00 45.75 185 PRO A O 1
ATOM 1238 N N . THR A 1 186 ? 21.323 -9.171 41.292 1.00 34.75 186 THR A N 1
ATOM 1239 C CA . THR A 1 186 ? 21.909 -8.873 42.613 1.00 34.75 186 THR A CA 1
ATOM 1240 C C . THR A 1 186 ? 23.379 -8.430 42.544 1.00 34.75 186 THR A C 1
ATOM 1242 O O . THR A 1 186 ? 24.256 -9.173 42.123 1.00 34.75 186 THR A O 1
ATOM 1245 N N . ALA A 1 187 ? 23.568 -7.208 43.056 1.00 34.56 187 ALA A N 1
ATOM 1246 C CA . ALA A 1 187 ? 24.706 -6.592 43.751 1.00 34.56 187 ALA A CA 1
ATOM 1247 C C . ALA A 1 187 ? 26.092 -6.427 43.083 1.00 34.56 187 ALA A C 1
ATOM 1249 O O . ALA A 1 187 ? 26.901 -7.342 42.976 1.00 34.56 187 ALA A O 1
ATOM 1250 N N . THR A 1 188 ? 26.410 -5.149 42.855 1.00 43.34 188 THR A N 1
ATOM 1251 C CA . THR A 1 188 ? 27.739 -4.512 42.918 1.00 43.34 188 THR A CA 1
ATOM 1252 C C . THR A 1 188 ? 28.473 -4.812 44.240 1.00 43.34 188 THR A C 1
ATOM 1254 O O . THR A 1 188 ? 27.850 -4.745 45.302 1.00 43.34 188 THR A O 1
ATOM 1257 N N . PRO A 1 189 ? 29.790 -5.096 44.205 1.00 45.59 189 PRO A N 1
ATOM 1258 C CA . PRO A 1 189 ? 30.785 -4.193 44.826 1.00 45.59 189 PRO A CA 1
ATOM 1259 C C . PRO A 1 189 ? 32.079 -4.058 43.980 1.00 45.59 189 PRO A C 1
ATOM 1261 O O . PRO A 1 189 ? 32.540 -5.014 43.370 1.00 45.59 189 PRO A O 1
ATOM 1264 N N . THR A 1 190 ? 32.570 -2.839 43.734 1.00 36.41 190 THR A N 1
ATOM 1265 C CA . THR A 1 190 ? 33.652 -2.119 44.458 1.00 36.41 190 THR A CA 1
ATOM 1266 C C . THR A 1 190 ? 35.081 -2.582 44.125 1.00 36.41 190 THR A C 1
ATOM 1268 O O . THR A 1 190 ? 35.461 -3.725 44.346 1.00 36.41 190 THR A O 1
ATOM 1271 N N . ALA A 1 191 ? 35.870 -1.627 43.622 1.00 45.38 191 ALA A N 1
ATOM 1272 C CA . ALA A 1 191 ? 37.290 -1.707 43.274 1.00 45.38 191 ALA A CA 1
ATOM 1273 C C . ALA A 1 191 ? 38.225 -1.851 44.486 1.00 45.38 191 ALA A C 1
ATOM 1275 O O . ALA A 1 191 ? 37.910 -1.281 45.524 1.00 45.38 191 ALA A O 1
ATOM 1276 N N . VAL A 1 192 ? 39.407 -2.467 44.297 1.00 35.28 192 VAL A N 1
ATOM 1277 C CA . VAL A 1 192 ? 40.674 -2.125 44.986 1.00 35.28 192 VAL A CA 1
ATOM 1278 C C . VAL A 1 192 ? 41.884 -2.515 44.109 1.00 35.28 192 VAL A C 1
ATOM 1280 O O . VAL A 1 192 ? 41.924 -3.603 43.537 1.00 35.28 192 VAL A O 1
ATOM 1283 N N . ASP A 1 193 ? 42.852 -1.597 44.034 1.00 38.28 193 ASP A N 1
ATOM 1284 C CA . ASP A 1 193 ? 44.196 -1.683 43.441 1.00 38.28 193 ASP A CA 1
ATOM 1285 C C . ASP A 1 193 ? 45.109 -2.777 44.038 1.00 38.28 193 ASP A C 1
ATOM 1287 O O . ASP A 1 193 ? 44.929 -3.187 45.183 1.00 38.28 193 ASP A O 1
ATOM 1291 N N . THR A 1 194 ? 46.200 -3.140 43.342 1.00 33.84 194 THR A N 1
ATOM 1292 C CA . THR A 1 194 ? 47.607 -2.946 43.801 1.00 33.84 194 THR A CA 1
ATOM 1293 C C . THR A 1 194 ? 48.604 -3.807 43.004 1.00 33.84 194 THR A C 1
ATOM 1295 O O . THR A 1 194 ? 48.383 -4.980 42.717 1.00 33.84 194 THR A O 1
ATOM 1298 N N . ALA A 1 195 ? 49.725 -3.164 42.666 1.00 39.38 195 ALA A N 1
ATOM 1299 C CA . ALA A 1 195 ? 50.885 -3.604 41.895 1.00 39.38 195 ALA A CA 1
ATOM 1300 C C . ALA A 1 195 ? 51.697 -4.771 42.491 1.00 39.38 195 ALA A C 1
ATOM 1302 O O . ALA A 1 195 ? 51.647 -5.006 43.692 1.00 39.38 195 ALA A O 1
ATOM 1303 N N . THR A 1 196 ? 52.579 -5.383 41.684 1.00 34.62 196 THR A N 1
ATOM 1304 C CA . THR A 1 196 ? 53.944 -5.802 42.088 1.00 34.62 196 THR A CA 1
ATOM 1305 C C . THR A 1 196 ? 54.829 -5.996 40.845 1.00 34.62 196 THR A C 1
ATOM 1307 O O . THR A 1 196 ? 54.372 -6.465 39.805 1.00 34.62 196 THR A O 1
ATOM 1310 N N . ALA A 1 197 ? 56.090 -5.576 40.958 1.00 35.81 197 ALA A N 1
ATOM 1311 C CA . ALA A 1 197 ? 57.083 -5.429 39.900 1.00 35.81 197 ALA A CA 1
ATOM 1312 C C . ALA A 1 197 ? 58.166 -6.533 39.879 1.00 35.81 197 ALA A C 1
ATOM 1314 O O . ALA A 1 197 ? 58.369 -7.236 40.863 1.00 35.81 197 ALA A O 1
ATOM 1315 N N . ALA A 1 198 ? 58.938 -6.496 38.782 1.00 34.34 198 ALA A N 1
ATOM 1316 C CA . ALA A 1 198 ? 60.379 -6.766 38.650 1.00 34.34 198 ALA A CA 1
ATOM 1317 C C . ALA A 1 198 ? 60.896 -8.218 38.568 1.00 34.34 198 ALA A C 1
ATOM 1319 O O . ALA A 1 198 ? 60.836 -8.975 39.527 1.00 34.34 198 ALA A O 1
ATOM 1320 N N . ALA A 1 199 ? 61.601 -8.525 37.468 1.00 35.78 199 ALA A N 1
ATOM 1321 C CA . ALA A 1 199 ? 63.062 -8.687 37.492 1.00 35.78 199 ALA A CA 1
ATOM 1322 C C . ALA A 1 199 ? 63.668 -8.728 36.070 1.00 35.78 199 ALA A C 1
ATOM 1324 O O . ALA A 1 199 ? 63.151 -9.378 35.166 1.00 35.78 199 ALA A O 1
ATOM 1325 N N . SER A 1 200 ? 64.787 -8.018 35.923 1.00 39.72 200 SER A N 1
ATOM 1326 C CA . SER A 1 200 ? 65.765 -8.032 34.820 1.00 39.72 200 SER A CA 1
ATOM 1327 C C . SER A 1 200 ? 66.880 -9.049 35.140 1.00 39.72 200 SER A C 1
ATOM 1329 O O . SER A 1 200 ? 67.070 -9.355 36.321 1.00 39.72 200 SER A O 1
ATOM 1331 N N . PRO A 1 201 ? 67.641 -9.564 34.151 1.00 49.94 201 PRO A N 1
ATOM 1332 C CA . PRO A 1 201 ? 69.038 -9.113 34.067 1.00 49.94 201 PRO A CA 1
ATOM 1333 C C . PRO A 1 201 ? 69.619 -8.924 32.644 1.00 49.94 201 PRO A C 1
ATOM 1335 O O . PRO A 1 201 ? 69.111 -9.411 31.637 1.00 49.94 201 PRO A O 1
ATOM 1338 N N . THR A 1 202 ? 70.729 -8.181 32.647 1.00 37.94 202 THR A N 1
ATOM 1339 C CA . THR A 1 202 ? 71.515 -7.517 31.586 1.00 37.94 202 THR A CA 1
ATOM 1340 C C . THR A 1 202 ? 72.649 -8.421 30.982 1.00 37.94 202 THR A C 1
ATOM 1342 O O . THR A 1 202 ? 72.622 -9.624 31.216 1.00 37.94 202 THR A O 1
ATOM 1345 N N . PRO A 1 203 ? 73.655 -7.913 30.216 1.00 62.03 203 PRO A N 1
ATOM 1346 C CA . PRO A 1 203 ? 73.885 -8.112 28.769 1.00 62.03 203 PRO A CA 1
ATOM 1347 C C . PRO A 1 203 ? 75.178 -8.908 28.419 1.00 62.03 203 PRO A C 1
ATOM 1349 O O . PRO A 1 203 ? 75.848 -9.386 29.329 1.00 62.03 203 PRO A O 1
ATOM 1352 N N . SER A 1 204 ? 75.560 -8.967 27.119 1.00 34.72 204 SER A N 1
ATOM 1353 C CA . SER A 1 204 ? 76.948 -8.983 26.539 1.00 34.72 204 SER A CA 1
ATOM 1354 C C . SER A 1 204 ? 77.054 -9.875 25.269 1.00 34.72 204 SER A C 1
ATOM 1356 O O . SER A 1 204 ? 76.259 -10.806 25.158 1.00 34.72 204 SER A O 1
ATOM 1358 N N . PRO A 1 205 ? 78.064 -9.760 24.369 1.00 51.94 205 PRO A N 1
ATOM 1359 C CA . PRO A 1 205 ? 78.723 -8.591 23.768 1.00 51.94 205 PRO A CA 1
ATOM 1360 C C . PRO A 1 205 ? 78.688 -8.577 22.214 1.00 51.94 205 PRO A C 1
ATOM 1362 O O . PRO A 1 205 ? 78.467 -9.579 21.539 1.00 51.94 205 PRO A O 1
ATOM 1365 N N . THR A 1 206 ? 79.003 -7.402 21.669 1.00 48.53 206 THR A N 1
ATOM 1366 C CA . THR A 1 206 ? 79.258 -7.040 20.261 1.00 48.53 206 THR A CA 1
ATOM 1367 C C . THR A 1 206 ? 80.412 -7.811 19.595 1.00 48.53 206 THR A C 1
ATOM 1369 O O . THR A 1 206 ? 81.461 -7.985 20.219 1.00 48.53 206 THR A O 1
ATOM 1372 N N . PRO A 1 207 ? 80.302 -8.114 18.284 1.00 47.16 207 PRO A N 1
ATOM 1373 C CA . PRO A 1 207 ? 81.455 -7.944 17.393 1.00 47.16 207 PRO A CA 1
ATOM 1374 C C . PRO A 1 207 ? 81.169 -7.127 16.110 1.00 47.16 207 PRO A C 1
ATOM 1376 O O . PRO A 1 207 ? 80.255 -7.402 15.342 1.00 47.16 207 PRO A O 1
ATOM 1379 N N . THR A 1 208 ? 82.010 -6.103 15.949 1.00 41.75 208 THR A N 1
ATOM 1380 C CA . THR A 1 208 ? 82.775 -5.623 14.779 1.00 41.75 208 THR A CA 1
ATOM 1381 C C . THR A 1 208 ? 82.200 -5.680 13.352 1.00 41.75 208 THR A C 1
ATOM 1383 O O . THR A 1 208 ? 81.869 -6.726 12.806 1.00 41.75 208 THR A O 1
ATOM 1386 N N . ALA A 1 209 ? 82.241 -4.503 12.717 1.00 44.69 209 ALA A N 1
ATOM 1387 C CA . ALA A 1 209 ? 81.849 -4.188 11.347 1.00 44.69 209 ALA A CA 1
ATOM 1388 C C . ALA A 1 209 ? 82.731 -4.814 10.246 1.00 44.69 209 ALA A C 1
ATOM 1390 O O . ALA A 1 209 ? 83.942 -4.959 10.395 1.00 44.69 209 ALA A O 1
ATOM 1391 N N . THR A 1 210 ? 82.115 -5.071 9.089 1.00 44.03 210 THR A N 1
ATOM 1392 C CA . THR A 1 210 ? 82.768 -5.281 7.785 1.00 44.03 210 THR A CA 1
ATOM 1393 C C . THR A 1 210 ? 81.990 -4.469 6.737 1.00 44.03 210 THR A C 1
ATOM 1395 O O . THR A 1 210 ? 80.764 -4.579 6.713 1.00 44.03 210 THR A O 1
ATOM 1398 N N . PRO A 1 211 ? 82.631 -3.629 5.901 1.00 59.19 211 PRO A N 1
ATOM 1399 C CA . PRO A 1 211 ? 81.923 -2.832 4.900 1.00 59.19 211 PRO A CA 1
ATOM 1400 C C . PRO A 1 211 ? 81.642 -3.646 3.620 1.00 59.19 211 PRO A C 1
ATOM 1402 O O . PRO A 1 211 ? 82.543 -4.342 3.146 1.00 59.19 211 PRO A O 1
ATOM 1405 N N . PRO A 1 212 ? 80.442 -3.551 3.018 1.00 52.47 212 PRO A N 1
ATOM 1406 C CA . PRO A 1 212 ? 80.194 -4.023 1.659 1.00 52.47 212 PRO A CA 1
ATOM 1407 C C . PRO A 1 212 ? 80.476 -2.922 0.606 1.00 52.47 212 PRO A C 1
ATOM 1409 O O . PRO A 1 212 ? 80.542 -1.740 0.953 1.00 52.47 212 PRO A O 1
ATOM 1412 N N . PRO A 1 213 ? 80.700 -3.302 -0.667 1.00 48.19 213 PRO A N 1
ATOM 1413 C CA . PRO A 1 213 ? 81.350 -2.469 -1.677 1.00 48.19 213 PRO A CA 1
ATOM 1414 C C . PRO A 1 213 ? 80.441 -1.420 -2.332 1.00 48.19 213 PRO A C 1
ATOM 1416 O O . PRO A 1 213 ? 79.222 -1.543 -2.392 1.00 48.19 213 PRO A O 1
ATOM 1419 N N . THR A 1 214 ? 81.107 -0.399 -2.865 1.00 47.41 214 THR A N 1
ATOM 1420 C CA . THR A 1 214 ? 80.601 0.705 -3.685 1.00 47.41 214 THR A CA 1
ATOM 1421 C C . THR A 1 214 ? 79.888 0.221 -4.953 1.00 47.41 214 THR A C 1
ATOM 1423 O O . THR A 1 214 ? 80.531 -0.361 -5.826 1.00 47.41 214 THR A O 1
ATOM 1426 N N . GLU A 1 215 ? 78.600 0.544 -5.107 1.00 47.50 215 GLU A N 1
ATOM 1427 C CA . GLU A 1 215 ? 77.903 0.451 -6.396 1.00 47.50 215 GLU A CA 1
ATOM 1428 C C . GLU A 1 215 ? 77.938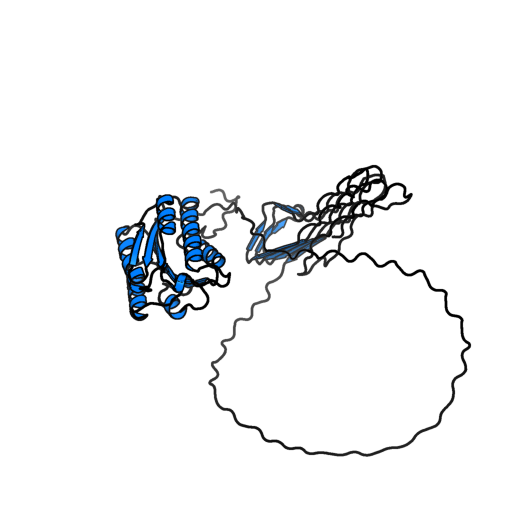 1.784 -7.157 1.00 47.50 215 GLU A C 1
ATOM 1430 O O . GLU A 1 215 ? 77.778 2.875 -6.608 1.00 47.50 215 GLU A O 1
ATOM 1435 N N . THR A 1 216 ? 78.204 1.663 -8.454 1.00 43.91 216 THR A N 1
ATOM 1436 C CA . THR A 1 216 ? 78.303 2.726 -9.456 1.00 43.91 216 THR A CA 1
ATOM 1437 C C . THR A 1 216 ? 76.913 3.287 -9.805 1.00 43.91 216 THR A C 1
ATOM 1439 O O . THR A 1 216 ? 75.996 2.503 -10.049 1.00 43.91 216 THR A O 1
ATOM 1442 N N . PRO A 1 217 ? 76.714 4.618 -9.887 1.00 47.38 217 PRO A N 1
ATOM 1443 C CA . PRO A 1 217 ? 75.412 5.193 -10.219 1.00 47.38 217 PRO A CA 1
ATOM 1444 C C . PRO A 1 217 ? 75.036 4.929 -11.685 1.00 47.38 217 PRO A C 1
ATOM 1446 O O . PRO A 1 217 ? 75.723 5.370 -12.607 1.00 47.38 217 PRO A O 1
ATOM 1449 N N . THR A 1 218 ? 73.916 4.236 -11.897 1.00 47.53 218 THR A N 1
ATOM 1450 C CA . THR A 1 218 ? 73.242 4.132 -13.201 1.00 47.53 218 THR A CA 1
ATOM 1451 C C . THR A 1 218 ? 72.284 5.316 -13.364 1.00 47.53 218 THR A C 1
ATOM 1453 O O . THR A 1 218 ? 71.558 5.664 -12.434 1.00 47.53 218 THR A O 1
ATOM 1456 N N . ALA A 1 219 ? 72.315 5.963 -14.533 1.00 48.69 219 ALA A N 1
ATOM 1457 C CA . ALA A 1 219 ? 71.518 7.148 -14.854 1.00 48.69 219 ALA A CA 1
ATOM 1458 C C . ALA A 1 219 ? 69.994 6.891 -14.767 1.00 48.69 219 ALA A C 1
ATOM 1460 O O . ALA A 1 219 ? 69.544 5.793 -15.105 1.00 48.69 219 ALA A O 1
ATOM 1461 N N . PRO A 1 220 ? 69.185 7.888 -14.354 1.00 50.25 220 PRO A N 1
ATOM 1462 C CA . PRO A 1 220 ? 67.737 7.733 -14.249 1.00 50.25 220 PRO A CA 1
ATOM 1463 C C . PRO A 1 220 ? 67.073 7.687 -15.639 1.00 50.25 220 PRO A C 1
ATOM 1465 O O . PRO A 1 220 ? 67.488 8.430 -16.535 1.00 50.25 220 PRO A O 1
ATOM 1468 N N . PRO A 1 221 ? 66.031 6.859 -15.848 1.00 47.25 221 PRO A N 1
ATOM 1469 C CA . PRO A 1 221 ? 65.264 6.881 -17.086 1.00 47.25 221 PRO A CA 1
ATOM 1470 C C . PRO A 1 221 ? 64.410 8.155 -17.207 1.00 47.25 221 PRO A C 1
ATOM 1472 O O . PRO A 1 221 ? 63.890 8.688 -16.228 1.00 47.25 221 PRO A O 1
ATOM 1475 N N . SER A 1 222 ? 64.291 8.615 -18.452 1.00 44.28 222 SER A N 1
ATOM 1476 C CA . SER A 1 222 ? 63.522 9.774 -18.924 1.00 44.28 222 SER A CA 1
ATOM 1477 C C . SER A 1 222 ? 62.049 9.749 -18.470 1.00 44.28 222 SER A C 1
ATOM 1479 O O . SER A 1 222 ? 61.454 8.668 -18.459 1.00 44.28 222 SER A O 1
ATOM 1481 N N . PRO A 1 223 ? 61.421 10.898 -18.136 1.00 42.41 223 PRO A N 1
ATOM 1482 C CA . PRO A 1 223 ? 60.023 10.936 -17.719 1.00 42.41 223 PRO A CA 1
ATOM 1483 C C . PRO A 1 223 ? 59.083 10.599 -18.886 1.00 42.41 223 PRO A C 1
ATOM 1485 O O . PRO A 1 223 ? 59.019 11.304 -19.893 1.00 42.41 223 PRO A O 1
ATOM 1488 N N . THR A 1 224 ? 58.328 9.516 -18.724 1.00 43.44 224 THR A N 1
ATOM 1489 C CA . THR A 1 224 ? 57.158 9.164 -19.540 1.00 43.44 224 THR A CA 1
ATOM 1490 C C . THR A 1 224 ? 56.096 10.272 -19.428 1.00 43.44 224 THR A C 1
ATOM 1492 O O . THR A 1 224 ? 55.884 10.771 -18.319 1.00 43.44 224 THR A O 1
ATOM 1495 N N . PRO A 1 225 ? 55.416 10.682 -20.521 1.00 41.28 225 PRO A N 1
ATOM 1496 C CA . PRO A 1 225 ? 54.396 11.727 -20.466 1.00 41.28 225 PRO A CA 1
ATOM 1497 C C . PRO A 1 225 ? 53.290 11.371 -19.464 1.00 41.28 225 PRO A C 1
ATOM 1499 O O . PRO A 1 225 ? 52.736 10.272 -19.483 1.00 41.28 225 PRO A O 1
ATOM 1502 N N . SER A 1 226 ? 53.007 12.329 -18.579 1.00 42.72 226 SER A N 1
ATOM 1503 C CA . SER A 1 226 ? 51.947 12.280 -17.572 1.00 42.72 226 SER A CA 1
ATOM 1504 C C . SER A 1 226 ? 50.599 12.025 -18.237 1.00 42.72 226 SER A C 1
ATOM 1506 O O . SER A 1 226 ? 50.203 12.769 -19.133 1.00 42.72 226 SER A O 1
ATOM 1508 N N . ALA A 1 227 ? 49.882 11.000 -17.775 1.00 39.47 227 ALA A N 1
ATOM 1509 C CA . ALA A 1 227 ? 48.492 10.785 -18.144 1.00 39.47 227 ALA A CA 1
ATOM 1510 C C . ALA A 1 227 ? 47.667 12.025 -17.760 1.00 39.47 227 ALA A C 1
ATOM 1512 O O . ALA A 1 227 ? 47.744 12.510 -16.628 1.00 39.47 227 ALA A O 1
ATOM 1513 N N . THR A 1 228 ? 46.912 12.546 -18.722 1.00 41.50 228 THR A N 1
ATOM 1514 C CA . THR A 1 228 ? 45.884 13.569 -18.523 1.00 41.50 228 THR A CA 1
ATOM 1515 C C . THR A 1 228 ? 44.886 13.084 -17.460 1.00 41.50 228 THR A C 1
ATOM 1517 O O . THR A 1 228 ? 44.485 11.918 -17.521 1.00 41.50 228 THR A O 1
ATOM 1520 N N . PRO A 1 229 ? 44.489 13.912 -16.473 1.00 40.50 229 PRO A N 1
ATOM 1521 C CA . PRO A 1 229 ? 43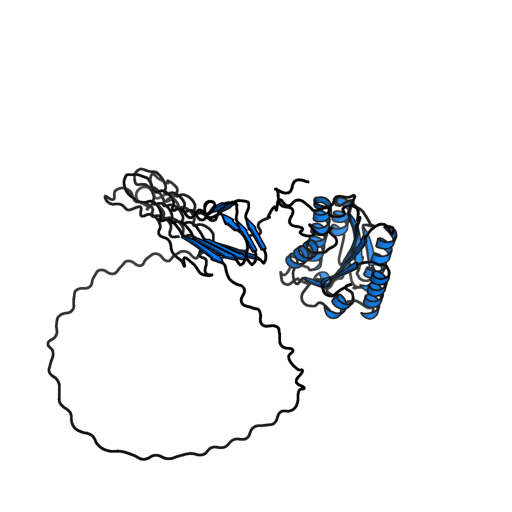.513 13.509 -15.465 1.00 40.50 229 PRO A CA 1
ATOM 1522 C C . PRO A 1 229 ? 42.192 13.118 -16.137 1.00 40.50 229 PRO A C 1
ATOM 1524 O O . PRO A 1 229 ? 41.640 13.884 -16.923 1.00 40.50 229 PRO A O 1
ATOM 1527 N N . ALA A 1 230 ? 41.722 11.906 -15.842 1.00 44.34 230 ALA A N 1
ATOM 1528 C CA . ALA A 1 230 ? 40.418 11.418 -16.267 1.00 44.34 230 ALA A CA 1
ATOM 1529 C C . ALA A 1 230 ? 39.313 12.268 -15.625 1.00 44.34 230 ALA A C 1
ATOM 1531 O O . ALA A 1 230 ? 39.368 12.538 -14.422 1.00 44.34 230 ALA A O 1
ATOM 1532 N N . ASP A 1 231 ? 38.330 12.675 -16.430 1.00 40.62 231 ASP A N 1
ATOM 1533 C CA . ASP A 1 231 ? 37.171 13.442 -15.983 1.00 40.62 231 ASP A CA 1
ATOM 1534 C C . ASP A 1 231 ? 36.490 12.771 -14.783 1.00 40.62 231 ASP A C 1
ATOM 1536 O O . ASP A 1 231 ? 36.157 11.582 -14.794 1.00 40.62 231 ASP A O 1
ATOM 1540 N N . THR A 1 232 ? 36.295 13.560 -13.727 1.00 38.53 232 THR A N 1
ATOM 1541 C CA . THR A 1 232 ? 35.597 13.155 -12.507 1.00 38.53 232 THR A CA 1
ATOM 1542 C C . THR A 1 232 ? 34.168 12.725 -12.862 1.00 38.53 232 THR A C 1
ATOM 1544 O O . THR A 1 232 ? 33.417 13.546 -13.395 1.00 38.53 232 THR A O 1
ATOM 1547 N N . PRO A 1 233 ? 33.746 11.479 -12.564 1.00 40.78 233 PRO A N 1
ATOM 1548 C CA . PRO A 1 233 ? 32.386 11.037 -12.845 1.00 40.78 233 PRO A CA 1
ATOM 1549 C C . PRO A 1 233 ? 31.380 11.916 -12.091 1.00 40.78 233 PRO A C 1
ATOM 1551 O O . PRO A 1 233 ? 31.520 12.158 -10.890 1.00 40.78 233 PRO A O 1
ATOM 1554 N N . ALA A 1 234 ? 30.362 12.400 -12.808 1.00 44.78 234 ALA A N 1
ATOM 1555 C CA . ALA A 1 234 ? 29.247 13.132 -12.219 1.00 44.78 234 ALA A CA 1
ATOM 1556 C C . ALA A 1 234 ? 28.571 12.283 -11.120 1.00 44.78 234 ALA A C 1
ATOM 1558 O O . ALA A 1 234 ? 28.471 11.062 -11.275 1.00 44.78 234 ALA A O 1
ATOM 1559 N N . PRO A 1 235 ? 28.106 12.891 -10.011 1.00 34.34 235 PRO A N 1
ATOM 1560 C CA . PRO A 1 235 ? 27.544 12.147 -8.891 1.00 34.34 235 PRO A CA 1
ATOM 1561 C C . PRO A 1 235 ? 26.338 11.316 -9.340 1.00 34.34 235 PRO A C 1
ATOM 1563 O O . PRO A 1 235 ? 25.338 11.847 -9.829 1.00 34.34 235 PRO A O 1
ATOM 1566 N N . THR A 1 236 ? 26.436 10.001 -9.149 1.00 47.72 236 THR A N 1
ATOM 1567 C CA . THR A 1 236 ? 25.332 9.059 -9.324 1.00 47.72 236 THR A CA 1
ATOM 1568 C C . THR A 1 236 ? 24.166 9.509 -8.449 1.00 47.72 236 THR A C 1
ATOM 1570 O O . THR A 1 236 ? 24.309 9.611 -7.229 1.00 47.72 236 THR A O 1
ATOM 1573 N N . ARG A 1 237 ? 23.011 9.801 -9.061 1.00 38.62 237 ARG A N 1
ATOM 1574 C CA . ARG A 1 237 ? 21.791 10.146 -8.320 1.00 38.62 237 ARG A CA 1
ATOM 1575 C C . ARG A 1 237 ? 21.495 9.051 -7.296 1.00 38.62 237 AR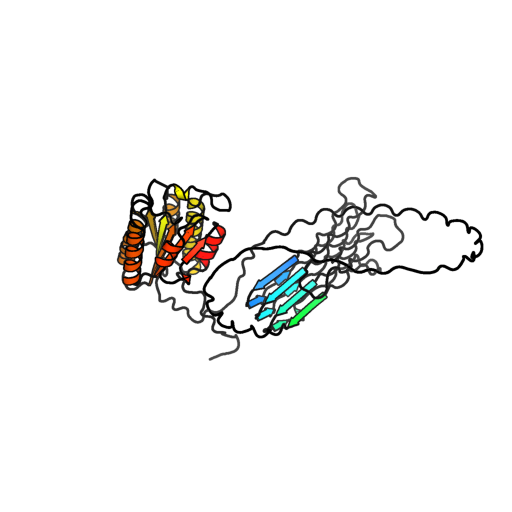G A C 1
ATOM 1577 O O . ARG A 1 237 ? 21.469 7.871 -7.640 1.00 38.62 237 ARG A O 1
ATOM 1584 N N . THR A 1 238 ? 21.245 9.446 -6.052 1.00 44.94 238 THR A N 1
ATOM 1585 C CA . THR A 1 238 ? 20.805 8.536 -4.995 1.00 44.94 238 THR A CA 1
ATOM 1586 C C . THR A 1 238 ? 19.465 7.909 -5.399 1.00 44.94 238 THR A C 1
ATOM 1588 O O . THR A 1 238 ? 18.517 8.644 -5.700 1.00 44.94 238 THR A O 1
ATOM 1591 N N . PRO A 1 239 ? 19.357 6.570 -5.460 1.00 42.53 239 PRO A N 1
ATOM 1592 C CA . PRO A 1 239 ? 18.103 5.912 -5.801 1.00 42.53 239 PRO A CA 1
ATOM 1593 C C . PRO A 1 239 ? 17.049 6.211 -4.728 1.00 42.53 239 PRO A C 1
ATOM 1595 O O . PRO A 1 239 ? 17.314 6.086 -3.534 1.00 42.53 239 PRO A O 1
ATOM 1598 N N . HIS A 1 240 ? 15.856 6.616 -5.165 1.00 44.16 240 HIS A N 1
ATOM 1599 C CA . HIS A 1 240 ? 14.694 6.829 -4.302 1.00 44.16 240 HIS A CA 1
ATOM 1600 C C . HIS A 1 240 ? 13.730 5.638 -4.437 1.00 44.16 240 HIS A C 1
ATOM 1602 O O . HIS A 1 240 ? 13.669 5.037 -5.514 1.00 44.16 240 HIS A O 1
ATOM 1608 N N . PRO A 1 241 ? 12.966 5.280 -3.388 1.00 42.25 241 PRO A N 1
ATOM 1609 C CA . PRO A 1 241 ? 11.982 4.206 -3.471 1.00 42.25 241 PRO A CA 1
ATOM 1610 C C . PRO A 1 241 ? 10.911 4.523 -4.524 1.00 42.25 241 PRO A C 1
ATOM 1612 O O . PRO A 1 241 ? 10.221 5.538 -4.424 1.00 42.25 241 PRO A O 1
ATOM 1615 N N . LEU A 1 242 ? 10.749 3.647 -5.519 1.00 45.62 242 LEU A N 1
ATOM 1616 C CA . LEU A 1 242 ? 9.648 3.709 -6.481 1.00 45.62 242 LEU A CA 1
ATOM 1617 C C . LEU A 1 242 ? 8.567 2.700 -6.078 1.00 45.62 242 LEU A C 1
ATOM 1619 O O . LEU A 1 242 ? 8.864 1.527 -5.853 1.00 45.62 242 LEU A O 1
ATOM 1623 N N . HIS A 1 243 ? 7.314 3.144 -6.012 1.00 40.91 243 HIS A N 1
ATOM 1624 C CA . HIS A 1 243 ? 6.173 2.279 -5.715 1.00 40.91 243 HIS A CA 1
ATOM 1625 C C . HIS A 1 243 ? 5.581 1.764 -7.034 1.00 40.91 243 HIS A C 1
ATOM 1627 O O . HIS A 1 243 ? 4.983 2.533 -7.784 1.00 40.91 243 HIS A O 1
ATOM 1633 N N . LEU A 1 244 ? 5.763 0.472 -7.338 1.00 38.94 244 LEU A N 1
ATOM 1634 C CA . LEU A 1 244 ? 5.124 -0.172 -8.492 1.00 38.94 244 LEU A CA 1
ATOM 1635 C C . LEU A 1 244 ? 3.765 -0.768 -8.084 1.00 38.94 244 LEU A C 1
ATOM 1637 O O . LEU A 1 244 ? 3.739 -1.629 -7.201 1.00 38.94 244 LEU A O 1
ATOM 1641 N N . PRO A 1 245 ? 2.648 -0.404 -8.741 1.00 39.22 245 PRO A N 1
ATOM 1642 C CA . PRO A 1 245 ? 1.396 -1.129 -8.579 1.00 39.22 245 PRO A CA 1
ATOM 1643 C C . PRO A 1 245 ? 1.513 -2.501 -9.262 1.00 39.22 245 PRO A C 1
ATOM 1645 O O . PRO A 1 245 ? 1.664 -2.601 -10.480 1.00 39.22 245 PRO A O 1
ATOM 1648 N N . LEU A 1 246 ? 1.471 -3.574 -8.472 1.00 46.88 246 LEU A N 1
ATOM 1649 C CA . LEU A 1 246 ? 1.494 -4.953 -8.962 1.00 46.88 246 LEU A CA 1
ATOM 1650 C C . LEU A 1 246 ? 0.057 -5.450 -9.176 1.00 46.88 246 LEU A C 1
ATOM 1652 O O . LEU A 1 246 ? -0.728 -5.481 -8.233 1.00 46.88 246 LEU A O 1
ATOM 1656 N N . VAL A 1 247 ? -0.276 -5.894 -10.391 1.00 39.44 247 VAL A N 1
ATOM 1657 C CA . VAL A 1 247 ? -1.561 -6.554 -10.684 1.00 39.44 247 VAL A CA 1
ATOM 1658 C C . VAL A 1 247 ? -1.345 -8.067 -10.732 1.00 39.44 247 VAL A C 1
ATOM 1660 O O . VAL A 1 247 ? -0.745 -8.593 -11.670 1.00 39.44 247 VAL A O 1
ATOM 1663 N N . LEU A 1 248 ? -1.825 -8.777 -9.710 1.00 44.91 248 LEU A N 1
ATOM 1664 C CA . LEU A 1 248 ? -1.760 -10.237 -9.614 1.00 44.91 248 LEU A CA 1
ATOM 1665 C C . LEU A 1 248 ? -3.016 -10.862 -10.240 1.00 44.91 248 LEU A C 1
ATOM 1667 O O . LEU A 1 248 ? -4.128 -10.656 -9.763 1.00 44.91 248 LEU A O 1
ATOM 1671 N N . TRP A 1 249 ? -2.847 -11.667 -11.292 1.00 33.78 249 TRP A N 1
ATOM 1672 C CA . TRP A 1 249 ? -3.923 -12.504 -11.839 1.00 33.78 249 TRP A CA 1
ATOM 1673 C C . TRP A 1 249 ? -4.074 -13.772 -10.992 1.00 33.78 249 TRP A C 1
ATOM 1675 O O . TRP A 1 249 ? -3.440 -14.789 -11.266 1.00 33.78 249 TRP A O 1
ATOM 1685 N N . GLN A 1 250 ? -4.902 -13.720 -9.949 1.00 42.28 250 GLN A N 1
ATOM 1686 C CA . GLN A 1 250 ? -5.231 -14.881 -9.116 1.00 42.28 250 GLN A CA 1
ATOM 1687 C C . GLN A 1 250 ? -6.750 -15.080 -9.060 1.00 42.28 250 GLN A C 1
ATOM 1689 O O . GLN A 1 250 ? -7.511 -14.133 -8.868 1.00 42.28 250 GLN A O 1
ATOM 1694 N N . ARG A 1 251 ? -7.209 -16.323 -9.265 1.00 39.12 251 ARG A N 1
ATOM 1695 C CA . ARG A 1 251 ? -8.626 -16.684 -9.112 1.00 39.12 251 ARG A CA 1
ATOM 1696 C C . ARG A 1 251 ? -8.942 -16.855 -7.630 1.00 39.12 251 ARG A C 1
ATOM 1698 O O . ARG A 1 251 ? -8.309 -17.660 -6.955 1.00 39.12 251 ARG A O 1
ATOM 1705 N N . CYS A 1 252 ? -9.954 -16.135 -7.157 1.00 44.47 252 CYS A N 1
ATOM 1706 C CA . CYS A 1 252 ? -10.475 -16.267 -5.803 1.00 44.47 252 CYS A CA 1
ATOM 1707 C C . CYS A 1 252 ? -11.104 -17.658 -5.615 1.00 44.47 252 CYS A C 1
ATOM 1709 O O . CYS A 1 252 ? -12.139 -17.950 -6.221 1.00 44.47 252 CYS A O 1
ATOM 1711 N N . ALA A 1 253 ? -10.543 -18.502 -4.743 1.00 41.88 253 ALA A N 1
ATOM 1712 C CA . ALA A 1 253 ? -11.365 -19.507 -4.075 1.00 41.88 253 ALA A CA 1
ATOM 1713 C C . ALA A 1 253 ? -12.401 -18.715 -3.273 1.00 41.88 253 ALA A C 1
ATOM 1715 O O . ALA A 1 253 ? -11.997 -17.894 -2.453 1.00 41.88 253 ALA A O 1
ATOM 1716 N N . LYS A 1 254 ? -13.689 -18.858 -3.621 1.00 38.25 254 LYS A N 1
ATOM 1717 C CA . LYS A 1 254 ? -14.829 -18.073 -3.116 1.00 38.25 254 LYS A CA 1
ATOM 1718 C C . LYS A 1 254 ? -14.567 -17.519 -1.712 1.00 38.25 254 LYS A C 1
ATOM 1720 O O . LYS A 1 254 ? -14.788 -18.199 -0.715 1.00 38.25 254 LYS A O 1
ATOM 1725 N N . VAL A 1 255 ? -14.116 -16.267 -1.659 1.00 42.31 255 VAL A N 1
ATOM 1726 C CA . VAL A 1 255 ? -14.312 -15.429 -0.484 1.00 42.31 255 VAL A CA 1
ATOM 1727 C C . VAL A 1 255 ? -15.815 -15.445 -0.260 1.00 42.31 255 VAL A C 1
ATOM 1729 O O . VAL A 1 255 ? -16.576 -15.342 -1.228 1.00 42.31 255 VAL A O 1
ATOM 1732 N N . ASP A 1 256 ? -16.251 -15.648 0.975 1.00 47.16 256 ASP A N 1
ATOM 1733 C CA . ASP A 1 256 ? -17.669 -15.617 1.302 1.00 47.16 256 ASP A CA 1
ATOM 1734 C C . ASP A 1 256 ? -18.151 -14.159 1.200 1.00 47.16 256 ASP A C 1
ATOM 1736 O O . ASP A 1 256 ? -18.347 -13.464 2.195 1.00 47.16 256 ASP A O 1
ATOM 1740 N N . LEU A 1 257 ? -18.307 -13.670 -0.038 1.00 48.22 257 LEU A N 1
ATOM 1741 C CA . LEU A 1 257 ? -18.865 -12.367 -0.420 1.00 48.22 257 LEU A CA 1
ATOM 1742 C C . LEU A 1 257 ? -20.295 -12.177 0.131 1.00 48.22 257 LEU A C 1
ATOM 1744 O O . LEU A 1 257 ? -20.905 -11.129 -0.062 1.00 48.22 257 LEU A O 1
ATOM 1748 N N . ALA A 1 258 ? -20.834 -13.189 0.818 1.00 47.53 258 ALA A N 1
ATOM 1749 C CA . ALA A 1 258 ? -22.042 -13.123 1.616 1.00 47.53 258 ALA A CA 1
ATOM 1750 C C . ALA A 1 258 ? -21.877 -12.320 2.922 1.00 47.53 258 ALA A C 1
ATOM 1752 O O . ALA A 1 258 ? -22.882 -11.827 3.438 1.00 47.53 258 ALA A O 1
ATOM 1753 N N . ARG A 1 259 ? -20.662 -12.145 3.472 1.00 64.00 259 ARG A N 1
ATOM 1754 C CA . ARG A 1 259 ? -20.477 -11.357 4.703 1.00 64.00 259 ARG A CA 1
ATOM 1755 C C . ARG A 1 259 ? -20.391 -9.865 4.408 1.00 64.00 259 ARG A C 1
ATOM 1757 O O . ARG A 1 259 ? -19.373 -9.329 3.986 1.00 64.00 259 ARG A O 1
ATOM 1764 N N . ARG A 1 260 ? -21.508 -9.201 4.673 1.00 79.62 260 ARG A N 1
ATOM 1765 C CA . ARG A 1 260 ? -21.656 -7.751 4.720 1.00 79.62 260 ARG A CA 1
ATOM 1766 C C . ARG A 1 260 ? -20.965 -7.190 5.969 1.00 79.62 260 ARG A C 1
ATOM 1768 O O . ARG A 1 260 ? -21.042 -7.804 7.031 1.00 79.62 260 ARG A O 1
ATOM 1775 N N . VAL A 1 261 ? -20.317 -6.035 5.844 1.00 84.69 261 VAL A N 1
ATOM 1776 C CA . VAL A 1 261 ? -19.502 -5.430 6.909 1.00 84.69 261 VAL A CA 1
ATOM 1777 C C . VAL A 1 261 ? -19.927 -3.986 7.160 1.00 84.69 261 VAL A C 1
ATOM 1779 O O . VAL A 1 261 ? -20.182 -3.238 6.212 1.00 84.69 261 VAL A O 1
ATOM 1782 N N . ASP A 1 262 ? -20.013 -3.598 8.426 1.00 90.19 262 ASP A N 1
ATOM 1783 C CA . ASP A 1 262 ? -20.169 -2.216 8.868 1.00 90.19 262 ASP A CA 1
ATOM 1784 C C . ASP A 1 262 ? -18.920 -1.777 9.632 1.00 90.19 262 ASP A C 1
ATOM 1786 O O . ASP A 1 262 ? -18.467 -2.462 10.550 1.00 90.19 262 ASP A O 1
ATOM 1790 N N . VAL A 1 263 ? -18.364 -0.632 9.241 1.00 91.31 263 VAL A N 1
ATOM 1791 C CA . VAL A 1 263 ? -17.139 -0.079 9.829 1.00 91.31 263 VAL A CA 1
ATOM 1792 C C . VAL A 1 263 ? -17.430 1.294 10.423 1.00 91.31 263 VAL A C 1
ATOM 1794 O O . VAL A 1 263 ? -17.967 2.163 9.742 1.00 91.31 263 VAL A O 1
ATOM 1797 N N . ALA A 1 264 ? -17.044 1.526 11.673 1.00 95.06 264 ALA A N 1
ATOM 1798 C CA . ALA A 1 264 ? -17.026 2.859 12.266 1.00 95.06 264 ALA A CA 1
ATOM 1799 C C . ALA A 1 264 ? -15.584 3.370 12.334 1.00 95.06 264 ALA A C 1
ATOM 1801 O O . ALA A 1 264 ? -14.757 2.804 13.047 1.00 95.06 264 ALA A O 1
ATOM 1802 N N . LEU A 1 265 ? -15.295 4.446 11.601 1.00 95.06 265 LEU A N 1
ATOM 1803 C CA . LEU A 1 265 ? -14.049 5.199 11.724 1.00 95.06 265 LEU A CA 1
ATOM 1804 C C . LEU A 1 265 ? -14.217 6.220 12.852 1.00 95.06 265 LEU A C 1
ATOM 1806 O O . LEU A 1 265 ? -15.000 7.161 12.725 1.00 95.06 265 LEU A O 1
ATOM 1810 N N . VAL A 1 266 ? -13.510 6.011 13.957 1.00 95.38 266 VAL A N 1
ATOM 1811 C CA . VAL A 1 266 ? -13.539 6.842 15.163 1.00 95.38 266 VAL A CA 1
ATOM 1812 C C . VAL A 1 266 ? -12.271 7.685 15.188 1.00 95.38 266 VAL A C 1
ATOM 1814 O O . VAL A 1 266 ? -11.188 7.185 15.478 1.00 95.38 266 VAL A O 1
ATOM 1817 N N . ILE A 1 267 ? -12.402 8.958 14.834 1.00 95.06 267 ILE A N 1
ATOM 1818 C CA . ILE A 1 267 ? -11.282 9.861 14.570 1.00 95.06 267 ILE A CA 1
ATOM 1819 C C . ILE A 1 267 ? -11.148 10.858 15.718 1.00 95.06 267 ILE A C 1
ATOM 1821 O O . ILE A 1 267 ? -12.080 11.609 16.020 1.00 95.06 267 ILE A O 1
ATOM 1825 N N . ASP A 1 268 ? -9.973 10.879 16.336 1.00 93.25 268 ASP A N 1
ATOM 1826 C CA . ASP A 1 268 ? -9.590 11.917 17.281 1.00 93.25 268 ASP A CA 1
ATOM 1827 C C . ASP A 1 268 ? -9.439 13.254 16.546 1.00 93.25 268 ASP A C 1
ATOM 1829 O O . ASP A 1 268 ? -8.625 13.401 15.633 1.00 93.25 268 ASP A O 1
ATOM 1833 N N . ALA A 1 269 ? -10.259 14.224 16.933 1.00 94.50 269 ALA A N 1
ATOM 1834 C CA . ALA A 1 269 ? -10.250 15.592 16.438 1.00 94.50 269 ALA A CA 1
ATOM 1835 C C . ALA A 1 269 ? -9.879 16.565 17.570 1.00 94.50 269 ALA A C 1
ATOM 1837 O O . ALA A 1 269 ? -10.415 17.671 17.660 1.00 94.50 269 ALA A O 1
ATOM 1838 N N . SER A 1 270 ? -8.991 16.152 18.471 1.00 92.12 270 SER A N 1
ATOM 1839 C CA . SER A 1 270 ? -8.433 17.008 19.513 1.00 92.12 270 SER A CA 1
ATOM 1840 C C . SER A 1 270 ? -7.383 17.982 18.964 1.00 92.12 270 SER A C 1
ATOM 1842 O O . SER A 1 270 ? -6.800 17.787 17.897 1.00 92.12 270 SER A O 1
ATOM 1844 N N . LEU A 1 271 ? -7.097 19.059 19.701 1.00 91.06 271 LEU A N 1
ATOM 1845 C CA . LEU A 1 271 ? -6.068 20.031 19.304 1.00 91.06 271 LEU A CA 1
ATOM 1846 C C . LEU A 1 271 ? -4.652 19.435 19.228 1.00 91.06 271 LEU A C 1
ATOM 1848 O O . LEU A 1 271 ? -3.836 19.968 18.477 1.00 91.06 271 LEU A O 1
ATOM 1852 N N . SER A 1 272 ? -4.340 18.362 19.965 1.00 87.69 272 SER A N 1
ATOM 1853 C CA . SER A 1 272 ? -3.024 17.704 19.891 1.00 87.69 272 SER A CA 1
ATOM 1854 C C . SER A 1 272 ? -2.791 17.008 18.549 1.00 87.69 272 SER A C 1
ATOM 1856 O O . SER A 1 272 ? -1.646 16.908 18.103 1.00 87.69 272 SER A O 1
ATOM 1858 N N . MET A 1 273 ? -3.863 16.687 17.820 1.00 90.12 273 MET A N 1
ATOM 1859 C CA . MET A 1 273 ? -3.796 16.182 16.449 1.00 90.12 273 MET A CA 1
ATOM 1860 C C . MET A 1 273 ? -3.331 17.240 15.428 1.00 90.12 273 MET A C 1
ATOM 1862 O O . MET A 1 273 ? -3.008 16.891 14.295 1.00 90.12 273 MET A O 1
ATOM 1866 N N . ASN A 1 274 ? -3.216 18.520 15.807 1.00 90.75 274 ASN A N 1
ATOM 1867 C CA . ASN A 1 274 ? -2.509 19.524 14.993 1.00 90.75 274 ASN A CA 1
ATOM 1868 C C . ASN A 1 274 ? -0.983 19.437 15.123 1.00 90.75 274 ASN A C 1
ATOM 1870 O O . ASN A 1 274 ? -0.264 20.102 14.377 1.00 90.75 274 ASN A O 1
ATOM 1874 N N . GLY A 1 275 ? -0.480 18.648 16.077 1.00 86.62 275 GLY A N 1
ATOM 1875 C CA . GLY A 1 275 ? 0.943 18.381 16.211 1.00 86.62 275 GLY A CA 1
ATOM 1876 C C . GLY A 1 275 ? 1.511 17.683 14.967 1.00 86.62 275 GLY A C 1
ATOM 1877 O O . GLY A 1 275 ? 0.764 17.040 14.223 1.00 86.62 275 GLY A O 1
ATOM 1878 N N . PRO A 1 276 ? 2.825 17.801 14.723 1.00 83.94 276 PRO A N 1
ATOM 1879 C CA . PRO A 1 276 ? 3.462 17.177 13.572 1.00 83.94 276 PRO A CA 1
ATOM 1880 C C . PRO A 1 276 ? 3.608 15.655 13.749 1.00 83.94 276 PRO A C 1
ATOM 1882 O O . PRO A 1 276 ? 3.851 15.164 14.853 1.00 83.94 276 PRO A O 1
ATOM 1885 N N . THR A 1 277 ? 3.509 14.908 12.649 1.00 80.12 277 THR A N 1
ATOM 1886 C CA . THR A 1 277 ? 4.054 13.547 12.514 1.00 80.12 277 THR A CA 1
ATOM 1887 C C . THR A 1 277 ? 5.582 13.599 12.395 1.00 80.12 277 THR A C 1
ATOM 1889 O O . THR A 1 277 ? 6.170 14.684 12.326 1.00 80.12 277 THR A O 1
ATOM 1892 N N . ARG A 1 278 ? 6.262 12.446 12.305 1.00 75.50 278 ARG A N 1
ATOM 1893 C CA . ARG A 1 278 ? 7.718 12.426 12.064 1.00 75.50 278 ARG A CA 1
ATOM 1894 C C . ARG A 1 278 ? 8.085 13.069 10.717 1.00 75.50 278 ARG A C 1
ATOM 1896 O O . ARG A 1 278 ? 9.097 13.758 10.634 1.00 75.50 278 ARG A O 1
ATOM 1903 N N . ALA A 1 279 ? 7.241 12.918 9.699 1.00 74.62 279 ALA A N 1
ATOM 1904 C CA . ALA A 1 279 ? 7.355 13.596 8.405 1.00 74.62 279 ALA A CA 1
ATOM 1905 C C . ALA A 1 279 ? 7.027 15.110 8.438 1.00 74.62 279 ALA A C 1
ATOM 1907 O O . ALA A 1 279 ? 7.165 15.786 7.420 1.00 74.62 279 ALA A O 1
ATOM 1908 N N . GLY A 1 280 ? 6.603 15.663 9.582 1.00 81.12 280 GLY A N 1
ATOM 1909 C CA . GLY A 1 280 ? 6.414 17.105 9.782 1.00 81.12 280 GLY A CA 1
ATOM 1910 C C . GLY A 1 280 ? 5.049 17.670 9.374 1.00 81.12 280 GLY A C 1
ATOM 1911 O O . GLY A 1 280 ? 4.853 18.880 9.472 1.00 81.12 280 GLY A O 1
ATOM 1912 N N . ARG A 1 281 ? 4.096 16.830 8.948 1.00 84.56 281 ARG A N 1
ATOM 1913 C CA . ARG A 1 281 ? 2.717 17.250 8.628 1.00 84.56 281 ARG A CA 1
ATOM 1914 C C . ARG A 1 281 ? 1.773 17.075 9.827 1.00 84.56 281 ARG A C 1
ATOM 1916 O O . ARG A 1 281 ? 2.073 16.246 10.683 1.00 84.56 281 ARG A O 1
ATOM 1923 N N . PRO A 1 282 ? 0.638 17.790 9.914 1.00 89.62 282 PRO A N 1
ATOM 1924 C CA . PRO A 1 282 ? -0.325 17.603 11.000 1.00 89.62 282 PRO A CA 1
ATOM 1925 C C . PRO A 1 282 ? -0.860 16.165 11.067 1.00 89.62 282 PRO A C 1
ATOM 1927 O O . PRO A 1 282 ? -1.265 15.598 10.047 1.00 89.62 282 PRO A O 1
ATOM 1930 N N . LYS A 1 283 ? -0.923 15.583 12.271 1.00 89.81 283 LYS A N 1
ATOM 1931 C CA . LYS A 1 283 ? -1.472 14.232 12.500 1.00 89.81 283 LYS A CA 1
ATOM 1932 C C . LYS A 1 283 ? -2.917 14.106 12.003 1.00 89.81 283 LYS A C 1
ATOM 1934 O O . LYS A 1 283 ? -3.262 13.117 11.365 1.00 89.81 283 LYS A O 1
ATOM 1939 N N . ILE A 1 284 ? -3.760 15.114 12.229 1.00 91.31 284 ILE A N 1
ATOM 1940 C CA . ILE A 1 284 ? -5.152 15.103 11.755 1.00 91.31 284 ILE A CA 1
ATOM 1941 C C . ILE A 1 284 ? -5.229 14.974 10.230 1.00 91.31 284 ILE A C 1
ATOM 1943 O O . ILE A 1 284 ? -6.052 14.228 9.713 1.00 91.31 284 ILE A O 1
ATOM 1947 N N . GLU A 1 285 ? -4.332 15.633 9.498 1.00 89.88 285 GLU A N 1
ATOM 1948 C CA . GLU A 1 285 ? -4.305 15.573 8.038 1.00 89.88 285 GLU A CA 1
ATOM 1949 C C . GLU A 1 285 ? -3.928 14.167 7.553 1.00 89.88 285 GLU A C 1
ATOM 1951 O O . GLU A 1 285 ? -4.588 13.611 6.677 1.00 89.88 285 GLU A O 1
ATOM 1956 N N . ALA A 1 286 ? -2.934 13.551 8.200 1.00 86.62 286 ALA A N 1
ATOM 1957 C CA . ALA A 1 286 ? -2.553 12.162 7.960 1.00 86.62 286 ALA A CA 1
ATOM 1958 C C . ALA A 1 286 ? -3.714 11.186 8.233 1.00 86.62 286 ALA A C 1
ATOM 1960 O O . ALA A 1 286 ? -3.989 10.308 7.413 1.00 86.62 286 ALA A O 1
ATOM 1961 N N . ALA A 1 287 ? -4.427 11.367 9.351 1.00 88.94 287 ALA A N 1
ATOM 1962 C CA . ALA A 1 287 ? -5.587 10.557 9.717 1.00 88.94 287 ALA A CA 1
ATOM 1963 C C . ALA A 1 287 ? -6.719 10.657 8.686 1.00 88.94 287 ALA A C 1
ATOM 1965 O O . ALA A 1 287 ? -7.269 9.638 8.261 1.00 88.94 287 ALA A O 1
ATOM 1966 N N . LEU A 1 288 ? -7.039 11.878 8.248 1.00 91.31 288 LEU A N 1
ATOM 1967 C CA . LEU A 1 288 ? -8.079 12.120 7.252 1.00 91.31 288 LEU A CA 1
ATOM 1968 C C . LEU A 1 288 ? -7.705 11.555 5.878 1.00 91.31 288 LEU A C 1
ATOM 1970 O O . LEU A 1 288 ? -8.569 10.988 5.211 1.00 91.31 288 LEU A O 1
ATOM 1974 N N . ASP A 1 289 ? -6.444 11.652 5.458 1.00 86.50 289 ASP A N 1
ATOM 1975 C CA . ASP A 1 289 ? -5.984 11.074 4.190 1.00 86.50 289 ASP A CA 1
ATOM 1976 C C . ASP A 1 289 ? -6.064 9.546 4.181 1.00 86.50 289 ASP A C 1
ATOM 1978 O O . ASP A 1 289 ? -6.550 8.956 3.213 1.00 86.50 289 ASP A O 1
ATOM 1982 N N . ALA A 1 290 ? -5.666 8.888 5.270 1.00 82.56 290 ALA A N 1
ATOM 1983 C CA . ALA A 1 290 ? -5.773 7.437 5.366 1.00 82.56 290 ALA A CA 1
ATOM 1984 C C . ALA A 1 290 ? -7.235 6.957 5.448 1.00 82.56 290 ALA A C 1
ATOM 1986 O O . ALA A 1 290 ? -7.607 5.955 4.828 1.00 82.56 290 ALA A O 1
ATOM 1987 N N . ALA A 1 291 ? -8.097 7.706 6.142 1.00 88.50 291 ALA A N 1
ATOM 1988 C CA . ALA A 1 291 ? -9.535 7.455 6.146 1.00 88.50 291 ALA A CA 1
ATOM 1989 C C . ALA A 1 291 ? -10.144 7.614 4.739 1.00 88.50 291 ALA A C 1
ATOM 1991 O O . ALA A 1 291 ? -10.937 6.771 4.316 1.00 88.50 291 ALA A O 1
ATOM 1992 N N . ARG A 1 292 ? -9.739 8.641 3.973 1.00 88.44 292 ARG A N 1
ATOM 1993 C CA . ARG A 1 292 ? -10.160 8.828 2.570 1.00 88.44 292 ARG A CA 1
ATOM 1994 C C . ARG A 1 292 ? -9.724 7.658 1.697 1.00 88.44 292 ARG A C 1
ATOM 1996 O O . ARG A 1 292 ? -10.550 7.121 0.967 1.00 88.44 292 ARG A O 1
ATOM 2003 N N . LEU A 1 293 ? -8.471 7.217 1.826 1.00 81.75 293 LEU A N 1
ATOM 2004 C CA . LEU A 1 293 ? -7.970 6.048 1.103 1.00 81.75 293 LEU A CA 1
ATOM 2005 C C . LEU A 1 293 ? -8.806 4.799 1.409 1.00 81.75 293 LEU A C 1
ATOM 2007 O O . LEU A 1 293 ? -9.123 4.030 0.509 1.00 81.75 293 LEU A O 1
ATOM 2011 N N . THR A 1 294 ? -9.216 4.619 2.664 1.00 80.69 294 THR A N 1
ATOM 2012 C CA . THR A 1 294 ? -10.060 3.490 3.083 1.00 80.69 294 THR A CA 1
ATOM 2013 C C . THR A 1 294 ? -11.439 3.529 2.423 1.00 80.69 294 THR A C 1
ATOM 2015 O O . THR A 1 294 ? -11.916 2.505 1.930 1.00 80.69 294 THR A O 1
ATOM 2018 N N . VAL A 1 295 ? -12.062 4.710 2.357 1.00 87.06 295 VAL A N 1
ATOM 2019 C CA . VAL A 1 295 ? -13.331 4.920 1.637 1.00 87.06 295 VAL A CA 1
ATOM 2020 C C . VAL A 1 295 ? -13.164 4.615 0.145 1.00 87.06 295 VAL A C 1
ATOM 2022 O O . VAL A 1 295 ? -13.988 3.907 -0.433 1.00 87.06 295 VAL A O 1
ATOM 2025 N N . ASP A 1 296 ? -12.082 5.101 -0.469 1.00 84.19 296 ASP A N 1
ATOM 2026 C CA . ASP A 1 296 ? -11.781 4.880 -1.887 1.00 84.19 296 ASP A CA 1
ATOM 2027 C C . ASP A 1 296 ? -11.557 3.393 -2.201 1.00 84.19 296 ASP A C 1
ATOM 2029 O O . ASP A 1 296 ? -12.051 2.892 -3.213 1.00 84.19 296 ASP A O 1
ATOM 2033 N N . LEU A 1 297 ? -10.843 2.675 -1.330 1.00 74.56 297 LEU A N 1
ATOM 2034 C CA . LEU A 1 297 ? -10.622 1.234 -1.451 1.00 74.56 297 LEU A CA 1
ATOM 2035 C C . LEU A 1 297 ? -11.935 0.454 -1.314 1.00 74.56 297 LEU A C 1
ATOM 2037 O O . LEU A 1 297 ? -12.198 -0.439 -2.113 1.00 74.56 297 LEU A O 1
ATOM 2041 N N . ALA A 1 298 ? -12.804 0.809 -0.366 1.00 77.50 298 ALA A N 1
ATOM 2042 C CA . ALA A 1 298 ? -14.098 0.142 -0.212 1.00 77.50 298 ALA A CA 1
ATOM 2043 C C . ALA A 1 298 ? -15.017 0.329 -1.418 1.00 77.50 298 ALA A C 1
ATOM 2045 O O . ALA A 1 298 ? -15.640 -0.643 -1.864 1.00 77.50 298 ALA A O 1
ATOM 2046 N N . GLU A 1 299 ? -15.055 1.537 -1.981 1.00 82.31 299 GLU A N 1
ATOM 2047 C CA . GLU A 1 299 ? -15.811 1.820 -3.201 1.00 82.31 299 GLU A CA 1
ATOM 2048 C C . GLU A 1 299 ? -15.298 0.997 -4.392 1.00 82.31 299 GLU A C 1
ATOM 2050 O O . GLU A 1 299 ? -16.106 0.414 -5.115 1.00 82.31 299 GLU A O 1
ATOM 2055 N N . ARG A 1 300 ? -13.971 0.909 -4.573 1.00 72.44 300 ARG A N 1
ATOM 2056 C CA . ARG A 1 300 ? -13.344 0.206 -5.707 1.00 72.44 300 ARG A CA 1
ATOM 2057 C C . ARG A 1 300 ? -13.412 -1.317 -5.598 1.00 72.44 300 ARG A C 1
ATOM 2059 O O . ARG A 1 300 ? -13.723 -1.971 -6.587 1.00 72.44 300 ARG A O 1
ATOM 2066 N N . GLU A 1 301 ? -13.112 -1.868 -4.423 1.00 66.81 301 GLU A N 1
ATOM 2067 C CA . GLU A 1 301 ? -12.846 -3.304 -4.249 1.00 66.81 301 GLU A CA 1
ATOM 2068 C C . GLU A 1 301 ? -14.086 -4.110 -3.838 1.00 66.81 301 GLU A C 1
ATOM 2070 O O . GLU A 1 301 ? -14.222 -5.278 -4.196 1.00 66.81 301 GLU A O 1
ATOM 2075 N N . THR A 1 302 ? -15.004 -3.511 -3.072 1.00 65.12 302 THR A N 1
ATOM 2076 C CA . THR A 1 302 ? -16.138 -4.245 -2.469 1.00 65.12 302 THR A CA 1
ATOM 2077 C C . THR A 1 302 ? -17.505 -3.749 -2.929 1.00 65.12 302 THR A C 1
ATOM 2079 O O . THR A 1 302 ? -18.473 -4.514 -2.951 1.00 65.12 302 THR A O 1
ATOM 2082 N N . GLY A 1 303 ? -17.587 -2.482 -3.340 1.00 65.06 303 GLY A N 1
ATOM 2083 C CA . GLY A 1 303 ? -18.823 -1.842 -3.764 1.00 65.06 303 GLY A CA 1
ATOM 2084 C C . GLY A 1 303 ? -19.829 -1.607 -2.621 1.00 65.06 303 GLY A C 1
ATOM 2085 O O . GLY A 1 303 ? -19.714 -2.153 -1.518 1.00 65.06 303 GLY A O 1
ATOM 2086 N N . PRO A 1 304 ? -20.884 -0.817 -2.882 1.00 66.56 304 PRO A N 1
ATOM 2087 C CA . PRO A 1 304 ? -21.780 -0.290 -1.847 1.00 66.56 304 PRO A CA 1
ATOM 2088 C C . PRO A 1 304 ? -22.668 -1.347 -1.165 1.00 66.56 304 PRO A C 1
ATOM 2090 O O . PRO A 1 304 ? -23.292 -1.085 -0.139 1.00 66.56 304 PRO A O 1
ATOM 2093 N N . ALA A 1 305 ? -22.764 -2.554 -1.729 1.00 68.56 305 ALA A N 1
ATOM 2094 C CA . ALA A 1 305 ? -23.561 -3.633 -1.152 1.00 68.56 305 ALA A CA 1
ATOM 2095 C C . ALA A 1 305 ? -22.845 -4.342 0.013 1.00 68.56 305 ALA A C 1
ATOM 2097 O O . ALA A 1 305 ? -23.507 -4.879 0.910 1.00 68.56 305 ALA A O 1
ATOM 2098 N N . VAL A 1 306 ? -21.511 -4.358 0.008 1.00 76.81 306 VAL A N 1
ATOM 2099 C CA . VAL A 1 306 ? -20.708 -5.188 0.914 1.00 76.81 306 VAL A CA 1
ATOM 2100 C C . VAL A 1 306 ? -20.274 -4.393 2.135 1.00 76.81 306 VAL A C 1
ATOM 2102 O O . VAL A 1 306 ? -20.487 -4.870 3.247 1.00 76.81 306 VAL A O 1
ATOM 2105 N N . VAL A 1 307 ? -19.785 -3.165 1.958 1.00 84.06 307 VAL A N 1
ATOM 2106 C CA . VAL A 1 307 ? -19.272 -2.331 3.054 1.00 84.06 307 VAL A CA 1
ATOM 2107 C C . VAL A 1 307 ? -20.123 -1.076 3.225 1.00 84.06 307 VAL A C 1
ATOM 2109 O O . VAL A 1 307 ? -20.429 -0.384 2.256 1.00 84.06 307 VAL A O 1
ATOM 2112 N N . ARG A 1 308 ? -20.492 -0.771 4.472 1.00 90.38 308 ARG A N 1
ATOM 2113 C CA . ARG A 1 308 ? -20.957 0.563 4.869 1.00 90.38 308 ARG A CA 1
ATOM 2114 C C . ARG A 1 308 ? -20.001 1.119 5.903 1.00 90.38 308 ARG A C 1
ATOM 2116 O O . ARG A 1 308 ? -19.473 0.370 6.724 1.00 90.38 308 ARG A O 1
ATOM 2123 N N . MET A 1 309 ? -19.810 2.427 5.875 1.00 93.06 309 MET A N 1
ATOM 2124 C CA . MET A 1 309 ? -18.969 3.111 6.843 1.00 93.06 309 MET A CA 1
ATOM 2125 C C . MET A 1 309 ? -19.750 4.201 7.551 1.00 93.06 309 MET A C 1
ATOM 2127 O O . MET A 1 309 ? -20.625 4.836 6.964 1.00 93.06 309 MET A O 1
ATOM 2131 N N . ALA A 1 310 ? -19.415 4.412 8.812 1.00 96.25 310 ALA A N 1
ATOM 2132 C CA . ALA A 1 310 ? -19.783 5.587 9.572 1.00 96.25 310 ALA A CA 1
ATOM 2133 C C . ALA A 1 310 ? -18.519 6.314 10.016 1.00 96.25 310 ALA A C 1
ATOM 2135 O O . ALA A 1 310 ? -17.466 5.700 10.198 1.00 96.25 310 ALA A O 1
ATOM 2136 N N . ILE A 1 311 ? -18.638 7.622 10.211 1.00 97.56 311 ILE A N 1
ATOM 2137 C CA . ILE A 1 311 ? -17.549 8.457 10.705 1.00 97.56 311 ILE A CA 1
ATOM 2138 C C . ILE A 1 311 ? -18.014 9.105 11.998 1.00 97.56 311 ILE A C 1
ATOM 2140 O O . ILE A 1 311 ? -19.001 9.844 12.023 1.00 97.56 311 ILE A O 1
ATOM 2144 N N . VAL A 1 312 ? -17.281 8.825 13.065 1.00 97.50 312 VAL A N 1
ATOM 2145 C CA . VAL A 1 312 ? -17.437 9.436 14.379 1.00 97.50 312 VAL A CA 1
ATOM 2146 C C . VAL A 1 312 ? -16.190 10.263 14.637 1.00 97.50 312 VAL A C 1
ATOM 2148 O O . VAL A 1 312 ? -15.081 9.755 14.518 1.00 97.50 312 VAL A O 1
ATOM 2151 N N . ALA A 1 313 ? -16.365 11.529 14.992 1.00 96.69 313 ALA A N 1
ATOM 2152 C CA . ALA A 1 313 ? -15.271 12.375 15.445 1.00 96.69 313 ALA A CA 1
ATOM 2153 C C . ALA A 1 313 ? -15.461 12.686 16.927 1.00 96.69 313 ALA A C 1
ATOM 2155 O O . ALA A 1 313 ? -16.593 12.856 17.394 1.00 96.69 313 ALA A O 1
ATOM 2156 N N . PHE A 1 314 ? -14.364 12.769 17.672 1.00 94.00 314 PHE A N 1
ATOM 2157 C CA . PHE A 1 314 ? -14.417 13.130 19.083 1.00 94.00 314 PHE A CA 1
ATOM 2158 C C . PHE A 1 314 ? -13.350 14.155 19.457 1.00 94.00 314 PHE A C 1
ATOM 2160 O O . PHE A 1 314 ? -12.256 14.182 18.907 1.00 94.00 314 PHE A O 1
ATOM 2167 N N . ASN A 1 315 ? -13.708 15.017 20.399 1.00 92.38 315 ASN A N 1
ATOM 2168 C CA . ASN A 1 315 ? -12.840 15.986 21.061 1.00 92.38 315 ASN A CA 1
ATOM 2169 C C . ASN A 1 315 ? -13.312 16.088 22.520 1.00 92.38 315 ASN A C 1
ATOM 2171 O O . ASN A 1 315 ? -13.303 15.076 23.202 1.00 92.38 315 ASN A O 1
ATOM 2175 N N . GLU A 1 316 ? -13.794 17.217 23.035 1.00 89.81 316 GLU A N 1
ATOM 2176 C CA . GLU A 1 316 ? -14.502 17.267 24.326 1.00 89.81 316 GLU A CA 1
ATOM 2177 C C . GLU A 1 316 ? -15.755 16.367 24.353 1.00 89.81 316 GLU A C 1
ATOM 2179 O O . GLU A 1 316 ? -16.046 15.712 25.359 1.00 89.81 316 GLU A O 1
ATOM 2184 N N . ALA A 1 317 ? -16.453 16.272 23.218 1.00 90.19 317 ALA A N 1
ATOM 2185 C CA . ALA A 1 317 ? -17.588 15.380 23.012 1.00 90.19 317 ALA A CA 1
ATOM 2186 C C . ALA A 1 317 ? -17.419 14.560 21.727 1.00 90.19 317 ALA A C 1
ATOM 2188 O O . ALA A 1 317 ? -16.682 14.941 20.816 1.00 90.19 317 ALA A O 1
ATOM 2189 N N . ALA A 1 318 ? -18.129 13.437 21.641 1.00 94.06 318 ALA A N 1
ATOM 2190 C CA . ALA A 1 318 ? -18.216 12.641 20.423 1.00 94.06 318 ALA A CA 1
ATOM 2191 C C . ALA A 1 318 ? -19.480 12.994 19.638 1.00 94.06 318 ALA A C 1
ATOM 2193 O O . ALA A 1 318 ? -20.544 13.200 20.224 1.00 94.06 318 ALA A O 1
ATOM 2194 N N . HIS A 1 319 ? -19.369 13.044 18.315 1.00 96.31 319 HIS A N 1
ATOM 2195 C CA . HIS A 1 319 ? -20.501 13.254 17.422 1.00 96.31 319 HIS A CA 1
ATOM 2196 C C . HIS A 1 319 ? -20.336 12.451 16.128 1.00 96.31 319 HIS A C 1
ATOM 2198 O O . HIS A 1 319 ? -19.229 12.187 15.655 1.00 96.31 319 HIS A O 1
ATOM 2204 N N . THR A 1 320 ? -21.464 12.051 15.547 1.00 97.50 320 THR A N 1
ATOM 2205 C CA . THR A 1 320 ? -21.502 11.348 14.266 1.00 97.50 320 THR A CA 1
ATOM 2206 C C . THR A 1 320 ? -21.391 12.373 13.143 1.00 97.50 320 THR A C 1
ATOM 2208 O O . THR A 1 320 ? -22.287 13.194 12.963 1.00 97.50 320 THR A O 1
ATOM 2211 N N . VAL A 1 321 ? -20.298 12.326 12.384 1.00 97.25 321 VAL A N 1
ATOM 2212 C CA . VAL A 1 321 ? -20.068 13.196 11.218 1.00 97.25 321 VAL A CA 1
ATOM 2213 C C . VAL A 1 321 ? -20.772 12.626 9.987 1.00 97.25 321 VAL A C 1
ATOM 2215 O O . VAL A 1 321 ? -21.361 13.363 9.200 1.00 97.25 321 VAL A O 1
ATOM 2218 N N . ALA A 1 322 ? -20.755 11.297 9.850 1.00 97.06 322 ALA A N 1
ATOM 2219 C CA . ALA A 1 322 ? -21.544 10.566 8.867 1.00 97.06 322 ALA A CA 1
ATOM 2220 C C . ALA A 1 322 ? -22.171 9.320 9.510 1.00 97.06 322 ALA A C 1
ATOM 2222 O O . ALA A 1 322 ? -21.440 8.537 10.126 1.00 97.06 322 ALA A O 1
ATOM 2223 N N . PRO A 1 323 ? -23.493 9.103 9.370 1.00 95.50 323 PRO A N 1
ATOM 2224 C CA . PRO A 1 323 ? -24.116 7.843 9.768 1.00 95.50 323 PRO A CA 1
ATOM 2225 C C . PRO A 1 323 ? -23.647 6.701 8.855 1.00 95.50 323 PRO A C 1
ATOM 2227 O O . PRO A 1 323 ? -23.037 6.949 7.814 1.00 95.50 323 PRO A O 1
ATOM 2230 N N . LEU A 1 324 ? -23.976 5.454 9.214 1.00 93.56 324 LEU A N 1
ATOM 2231 C CA . LEU A 1 324 ? -23.685 4.287 8.375 1.00 93.56 324 LEU A CA 1
ATOM 2232 C C . LEU A 1 324 ? -24.252 4.475 6.963 1.00 93.56 324 LEU A C 1
ATOM 2234 O O . LEU A 1 324 ? -25.466 4.498 6.757 1.00 93.56 324 LEU A O 1
ATOM 2238 N N . THR A 1 325 ? -23.361 4.577 5.983 1.00 93.19 325 THR A N 1
ATOM 2239 C CA . THR A 1 325 ? -23.710 4.775 4.579 1.00 93.19 325 THR A CA 1
ATOM 2240 C C . THR A 1 325 ? -22.739 4.041 3.663 1.00 93.19 325 THR A C 1
ATOM 2242 O O . THR A 1 325 ? -21.601 3.753 4.029 1.00 93.19 325 THR A O 1
ATOM 2245 N N . ALA A 1 326 ? -23.205 3.731 2.458 1.00 89.62 326 ALA A N 1
ATOM 2246 C CA . ALA A 1 326 ? -22.373 3.250 1.361 1.00 89.62 326 ALA A CA 1
ATOM 2247 C C . ALA A 1 326 ? -22.025 4.367 0.354 1.00 89.62 326 ALA A C 1
ATOM 2249 O O . ALA A 1 326 ? -21.348 4.116 -0.640 1.00 89.62 326 ALA A O 1
ATOM 2250 N N . ASP A 1 327 ? -22.507 5.595 0.583 1.00 93.44 327 ASP A N 1
ATOM 2251 C CA . ASP A 1 327 ? -22.218 6.757 -0.259 1.00 93.44 327 ASP A CA 1
ATOM 2252 C C . ASP A 1 327 ? -20.808 7.291 0.036 1.00 93.44 327 ASP A C 1
ATOM 2254 O O . ASP A 1 327 ? -20.584 8.069 0.970 1.00 93.44 327 ASP A O 1
ATOM 2258 N N . ALA A 1 328 ? -19.851 6.881 -0.797 1.00 91.25 328 ALA A N 1
ATOM 2259 C CA . ALA A 1 328 ? -18.463 7.313 -0.708 1.00 91.25 328 ALA A CA 1
ATOM 2260 C C . ALA A 1 328 ? -18.306 8.837 -0.868 1.00 91.25 328 ALA A C 1
ATOM 2262 O O . ALA A 1 328 ? -17.444 9.441 -0.229 1.00 91.25 328 ALA A O 1
ATOM 2263 N N . ALA A 1 329 ? -19.149 9.503 -1.665 1.00 93.88 329 ALA A N 1
ATOM 2264 C CA . ALA A 1 329 ? -19.102 10.956 -1.818 1.00 93.88 329 ALA A CA 1
ATOM 2265 C C . ALA A 1 329 ? -19.604 11.684 -0.559 1.00 93.88 329 ALA A C 1
ATOM 2267 O O . ALA A 1 329 ? -19.076 12.742 -0.206 1.00 93.88 329 ALA A O 1
ATOM 2268 N N . ALA A 1 330 ? -20.596 11.134 0.147 1.00 95.06 330 ALA A N 1
ATOM 2269 C CA . ALA A 1 330 ? -21.003 11.636 1.460 1.00 95.06 330 ALA A CA 1
ATOM 2270 C C . ALA A 1 330 ? -19.896 11.451 2.508 1.00 95.06 330 ALA A C 1
ATOM 2272 O O . ALA A 1 330 ? -19.587 12.398 3.228 1.00 95.06 330 ALA A O 1
ATOM 2273 N N . LEU A 1 331 ? -19.248 10.282 2.541 1.00 95.50 331 LEU A N 1
ATOM 2274 C CA . LEU A 1 331 ? -18.141 9.999 3.463 1.00 95.50 331 LEU A CA 1
ATOM 2275 C C . LEU A 1 331 ? -16.941 10.927 3.227 1.00 95.50 331 LEU A C 1
ATOM 2277 O O . LEU A 1 331 ? -16.418 11.504 4.176 1.00 95.50 331 LEU A O 1
ATOM 2281 N N . ARG A 1 332 ? -16.544 11.160 1.969 1.00 95.25 332 ARG A N 1
ATOM 2282 C CA . ARG A 1 332 ? -15.462 12.106 1.633 1.00 95.25 332 ARG A CA 1
ATOM 2283 C C . ARG A 1 332 ? -15.770 13.532 2.088 1.00 95.25 332 ARG A C 1
ATOM 2285 O O . ARG A 1 332 ? -14.891 14.199 2.631 1.00 95.25 332 ARG A O 1
ATOM 2292 N N . ARG A 1 333 ? -17.013 13.993 1.900 1.00 96.44 333 ARG A N 1
ATOM 2293 C CA . ARG A 1 333 ? -17.459 15.312 2.384 1.00 96.44 333 ARG A CA 1
ATOM 2294 C C . ARG A 1 333 ? -17.456 15.389 3.908 1.00 96.44 333 ARG A C 1
ATOM 2296 O O . ARG A 1 333 ? -17.026 16.400 4.446 1.00 96.44 333 ARG A O 1
ATOM 2303 N N . ALA A 1 334 ? -17.885 14.326 4.585 1.00 97.12 334 ALA A N 1
ATOM 2304 C CA . ALA A 1 334 ? -17.843 14.239 6.039 1.00 97.12 334 ALA A CA 1
ATOM 2305 C C . ALA A 1 334 ? -16.403 14.313 6.571 1.00 97.12 334 ALA A C 1
ATOM 2307 O O . ALA A 1 334 ? -16.129 15.127 7.445 1.00 97.12 334 ALA A O 1
ATOM 2308 N N . LEU A 1 335 ? -15.462 13.560 5.990 1.00 95.69 335 LEU A N 1
ATOM 2309 C CA . LEU A 1 335 ? -14.040 13.635 6.359 1.00 95.69 335 LEU A CA 1
ATOM 2310 C C . LEU A 1 335 ? -13.454 15.035 6.136 1.00 95.69 335 LEU A C 1
ATOM 2312 O O . LEU A 1 335 ? -12.664 15.508 6.943 1.00 95.69 335 LEU A O 1
ATOM 2316 N N . ALA A 1 336 ? -13.835 15.714 5.052 1.00 94.62 336 ALA A N 1
ATOM 2317 C CA . ALA A 1 336 ? -13.382 17.078 4.775 1.00 94.62 336 ALA A CA 1
ATOM 2318 C C . ALA A 1 336 ? -13.945 18.133 5.748 1.00 94.62 336 ALA A C 1
ATOM 2320 O O . ALA A 1 336 ? -13.391 19.225 5.819 1.00 94.62 336 ALA A O 1
ATOM 2321 N N . ALA A 1 337 ? -15.018 17.822 6.480 1.00 94.25 337 ALA A N 1
ATOM 2322 C CA . ALA A 1 337 ? -15.656 18.726 7.437 1.00 94.25 337 ALA A CA 1
ATOM 2323 C C . ALA A 1 337 ? -15.130 18.576 8.878 1.00 94.25 337 ALA A C 1
ATOM 2325 O O . ALA A 1 337 ? -15.576 19.302 9.766 1.00 94.25 337 ALA A O 1
ATOM 2326 N N . ILE A 1 338 ? -14.223 17.627 9.134 1.00 95.19 338 ILE A N 1
ATOM 2327 C CA . ILE A 1 338 ? -13.669 17.407 10.471 1.00 95.19 338 ILE A CA 1
ATOM 2328 C C . ILE A 1 338 ? -12.663 18.510 10.794 1.00 95.19 338 ILE A C 1
ATOM 2330 O O . ILE A 1 338 ? -11.657 18.680 10.109 1.00 95.19 338 ILE A O 1
ATOM 2334 N N . GLU A 1 339 ? -12.922 19.214 11.892 1.00 93.06 339 GLU A N 1
ATOM 2335 C CA . GLU A 1 339 ? -12.054 20.250 12.443 1.00 93.06 339 GLU A CA 1
ATOM 2336 C C . GLU A 1 339 ? -11.625 19.879 13.861 1.00 93.06 339 GLU A C 1
ATOM 2338 O O . GLU A 1 339 ? -12.423 19.375 14.659 1.00 93.06 339 GLU A O 1
ATOM 2343 N N . THR A 1 340 ? -10.377 20.188 14.207 1.00 93.94 340 THR A N 1
ATOM 2344 C CA . THR A 1 340 ? -9.869 19.945 15.558 1.00 93.94 340 THR A CA 1
ATOM 2345 C C . THR A 1 340 ? -10.447 20.934 16.570 1.00 93.94 340 THR A C 1
ATOM 2347 O O . THR A 1 340 ? -10.486 22.137 16.301 1.00 93.94 340 THR A O 1
ATOM 2350 N N . ARG A 1 341 ? -10.819 20.466 17.765 1.00 92.50 341 ARG A N 1
ATOM 2351 C CA . ARG A 1 341 ? -11.258 21.301 18.900 1.00 92.50 341 ARG A CA 1
ATOM 2352 C C . ARG A 1 341 ? -10.636 20.815 20.209 1.00 92.50 341 ARG A C 1
ATOM 2354 O O . ARG A 1 341 ? -9.949 19.801 20.240 1.00 92.50 341 ARG A O 1
ATOM 2361 N N . ALA A 1 342 ? -10.815 21.569 21.290 1.00 90.12 342 ALA A N 1
ATOM 2362 C CA . ALA A 1 342 ? -10.287 21.189 22.600 1.00 90.12 342 ALA A CA 1
ATOM 2363 C C . ALA A 1 342 ? -10.946 19.897 23.133 1.00 90.12 342 ALA A C 1
ATOM 2365 O O . ALA A 1 342 ? -12.103 19.626 22.822 1.00 90.12 342 ALA A O 1
ATOM 2366 N N . GLY A 1 343 ? -10.205 19.139 23.953 1.00 86.94 343 GLY A N 1
ATOM 2367 C CA . GLY A 1 343 ? -10.633 17.872 24.568 1.00 86.94 343 GLY A CA 1
ATOM 2368 C C . GLY A 1 343 ? -10.291 16.621 23.743 1.00 86.94 343 GLY A C 1
ATOM 2369 O O . GLY A 1 343 ? -10.134 16.713 22.533 1.00 86.94 343 GLY A O 1
ATOM 2370 N N . SER A 1 344 ? -10.172 15.461 24.405 1.00 88.50 344 SER A N 1
ATOM 2371 C CA . SER A 1 344 ? -9.948 14.137 23.780 1.00 88.50 344 SER A CA 1
ATOM 2372 C C . SER A 1 344 ? -10.711 13.039 24.545 1.00 88.50 344 SER A C 1
ATOM 2374 O O . SER A 1 344 ? -10.175 12.244 25.314 1.00 88.50 344 SER A O 1
ATOM 2376 N N . ASN A 1 345 ? -12.032 13.047 24.419 1.00 89.44 345 ASN A N 1
ATOM 2377 C CA . ASN A 1 345 ? -12.961 12.162 25.107 1.00 89.44 345 ASN A CA 1
ATOM 2378 C C . ASN A 1 345 ? -13.104 10.842 24.344 1.00 89.44 345 ASN A C 1
ATOM 2380 O O . ASN A 1 345 ? -14.128 10.545 23.721 1.00 89.44 345 ASN A O 1
ATOM 2384 N N . LEU A 1 346 ? -12.037 10.051 24.407 1.00 89.31 346 LEU A N 1
ATOM 2385 C CA . LEU A 1 346 ? -11.923 8.766 23.731 1.00 89.31 346 LEU A CA 1
ATOM 2386 C C . LEU A 1 346 ? -13.065 7.805 24.104 1.00 89.31 346 LEU A C 1
ATOM 2388 O O . LEU A 1 346 ? -13.655 7.162 23.235 1.00 89.31 346 LEU A O 1
ATOM 2392 N N . ALA A 1 347 ? -13.443 7.760 25.385 1.00 89.06 347 ALA A N 1
ATOM 2393 C CA . ALA A 1 347 ? -14.534 6.917 25.871 1.00 89.06 347 ALA A CA 1
ATOM 2394 C C . ALA A 1 347 ? -15.896 7.295 25.257 1.00 89.06 347 ALA A C 1
ATOM 2396 O O . ALA A 1 347 ? -16.708 6.417 24.961 1.00 89.06 347 ALA A O 1
ATOM 2397 N N . ALA A 1 348 ? -16.172 8.588 25.044 1.00 90.81 348 ALA A N 1
ATOM 2398 C CA . ALA A 1 348 ? -17.376 9.016 24.331 1.00 90.81 348 ALA A CA 1
ATOM 2399 C C . ALA A 1 348 ? -17.342 8.604 22.853 1.00 90.81 348 ALA A C 1
ATOM 2401 O O . ALA A 1 348 ? -18.367 8.164 22.335 1.00 90.81 348 ALA A O 1
ATOM 2402 N N . GLY A 1 349 ? -16.176 8.701 22.202 1.00 92.44 349 GLY A N 1
ATOM 2403 C CA . GLY A 1 349 ? -15.987 8.275 20.812 1.00 92.44 349 GLY A CA 1
ATOM 2404 C C . GLY A 1 349 ? -16.305 6.794 20.617 1.00 92.44 349 GLY A C 1
ATOM 2405 O O . GLY A 1 349 ? -17.108 6.441 19.755 1.00 92.44 349 GLY A O 1
ATOM 2406 N N . VAL A 1 350 ? -15.744 5.940 21.478 1.00 92.19 350 VAL A N 1
ATOM 2407 C CA . VAL A 1 350 ? -15.979 4.488 21.451 1.00 92.19 350 VAL A CA 1
ATOM 2408 C C . VAL A 1 350 ? -17.450 4.157 21.700 1.00 92.19 350 VAL A C 1
ATOM 2410 O O . VAL A 1 350 ? -18.041 3.420 20.915 1.00 92.19 350 VAL A O 1
ATOM 2413 N N . ARG A 1 351 ? -18.081 4.729 22.735 1.00 92.38 351 ARG A N 1
ATOM 2414 C CA . ARG A 1 351 ? -19.506 4.472 23.026 1.00 92.38 351 ARG A CA 1
ATOM 2415 C C . ARG A 1 351 ? -20.417 4.882 21.873 1.00 92.38 351 ARG A C 1
ATOM 2417 O O . ARG A 1 351 ? -21.261 4.095 21.463 1.00 92.38 351 ARG A O 1
ATOM 2424 N N . LEU A 1 352 ? -20.207 6.072 21.307 1.00 95.00 352 LEU A N 1
ATOM 2425 C CA . LEU A 1 352 ? -21.006 6.531 20.174 1.00 95.00 352 LEU A CA 1
ATOM 2426 C C . LEU A 1 352 ? -20.820 5.630 18.946 1.00 95.00 352 LEU A C 1
ATOM 2428 O O . LEU A 1 352 ? -21.773 5.367 18.218 1.00 95.00 352 LEU A O 1
ATOM 2432 N N . ALA A 1 353 ? -19.609 5.126 18.715 1.00 94.88 353 ALA A N 1
ATOM 2433 C CA . ALA A 1 353 ? -19.357 4.188 17.630 1.00 94.88 353 ALA A CA 1
ATOM 2434 C C . ALA A 1 353 ? -20.068 2.840 17.837 1.00 94.88 353 ALA A C 1
ATOM 2436 O O . ALA A 1 353 ? -20.584 2.288 16.865 1.00 94.88 353 ALA A O 1
ATOM 2437 N N . VAL A 1 354 ? -20.165 2.340 19.077 1.00 93.94 354 VAL A N 1
ATOM 2438 C CA . VAL A 1 354 ? -20.999 1.167 19.403 1.00 93.94 354 VAL A CA 1
ATOM 2439 C C . VAL A 1 354 ? -22.460 1.427 19.033 1.00 93.94 354 VAL A C 1
ATOM 2441 O O . VAL A 1 354 ? -23.053 0.610 18.330 1.00 93.94 354 VAL A O 1
ATOM 2444 N N . ASP A 1 355 ? -23.018 2.573 19.431 1.00 93.12 355 ASP A N 1
ATOM 2445 C CA . ASP A 1 355 ? -24.416 2.926 19.143 1.00 93.12 355 ASP A CA 1
ATOM 2446 C C . ASP A 1 355 ? -24.684 3.019 17.630 1.00 93.12 355 ASP A C 1
ATOM 2448 O O . ASP A 1 355 ? -25.684 2.503 17.123 1.00 93.12 355 ASP A O 1
ATOM 2452 N N . VAL A 1 356 ? -23.761 3.635 16.885 1.00 94.50 356 VAL A N 1
ATOM 2453 C CA . VAL A 1 356 ? -23.850 3.761 15.424 1.00 94.50 356 VAL A CA 1
ATOM 2454 C C . VAL A 1 356 ? -23.783 2.397 14.734 1.00 94.50 356 VAL A C 1
ATOM 2456 O O . VAL A 1 356 ? -24.547 2.156 13.799 1.00 94.50 356 VAL A O 1
ATOM 2459 N N . LEU A 1 357 ? -22.905 1.495 15.185 1.00 91.56 357 LEU A N 1
ATOM 2460 C CA . LEU A 1 357 ? -22.785 0.145 14.625 1.00 91.56 357 LEU A CA 1
ATOM 2461 C C . LEU A 1 357 ? -23.994 -0.731 14.969 1.00 91.56 357 LEU A C 1
ATOM 2463 O O . LEU A 1 357 ? -24.474 -1.471 14.112 1.00 91.56 357 LEU A O 1
ATOM 2467 N N . ALA A 1 358 ? -24.541 -0.606 16.180 1.00 88.75 358 ALA A N 1
ATOM 2468 C CA . ALA A 1 358 ? -25.739 -1.331 16.596 1.00 88.75 358 ALA A CA 1
ATOM 2469 C C . ALA A 1 358 ? -26.966 -0.980 15.732 1.00 88.75 358 ALA A C 1
ATOM 2471 O O . ALA A 1 358 ? -27.795 -1.847 15.446 1.00 88.75 358 ALA A O 1
ATOM 2472 N N . ALA A 1 359 ? -27.057 0.262 15.239 1.00 85.81 359 ALA A N 1
ATOM 2473 C CA . ALA A 1 359 ? -28.106 0.687 14.309 1.00 85.81 359 ALA A CA 1
ATOM 2474 C C . ALA A 1 359 ? -28.018 0.014 12.920 1.00 85.81 359 ALA A C 1
ATOM 2476 O O . ALA A 1 359 ? -28.978 0.065 12.147 1.00 85.81 359 ALA A O 1
ATOM 2477 N N . GLY A 1 360 ? -26.888 -0.622 12.589 1.00 81.00 360 GLY A N 1
ATOM 2478 C CA . GLY A 1 360 ? -26.647 -1.302 11.314 1.00 81.00 360 GLY A CA 1
ATOM 2479 C C . GLY A 1 360 ? -27.390 -2.632 11.134 1.00 81.00 360 GLY A C 1
ATOM 2480 O O . GLY A 1 360 ? -27.611 -3.042 9.988 1.00 81.00 360 GLY A O 1
ATOM 2481 N N . GLY A 1 361 ? -27.832 -3.259 12.231 1.00 79.44 361 GLY A N 1
ATOM 2482 C CA . GLY A 1 361 ? -28.499 -4.565 12.254 1.00 79.44 361 GLY A CA 1
ATOM 2483 C C . GLY A 1 361 ? -27.536 -5.754 12.439 1.00 79.44 361 GLY A C 1
ATOM 2484 O O . GLY A 1 361 ? -26.341 -5.626 12.186 1.00 79.44 361 GLY A O 1
ATOM 2485 N N . PRO A 1 362 ? -28.037 -6.926 12.876 1.00 75.25 362 PRO A N 1
ATOM 2486 C CA . PRO A 1 362 ? -27.198 -8.042 13.331 1.00 75.25 362 PRO A CA 1
ATOM 2487 C C . PRO A 1 362 ? -26.569 -8.881 12.205 1.00 75.25 362 PRO A C 1
ATOM 2489 O O . PRO A 1 362 ? -25.655 -9.660 12.458 1.00 75.25 362 PRO A O 1
ATOM 2492 N N . ASP A 1 363 ? -27.031 -8.734 10.960 1.00 77.50 363 ASP A N 1
ATOM 2493 C CA . ASP A 1 363 ? -26.622 -9.588 9.830 1.00 77.50 363 ASP A CA 1
ATOM 2494 C C . ASP A 1 363 ? -25.274 -9.184 9.202 1.00 77.50 363 ASP A C 1
ATOM 2496 O O . ASP A 1 363 ? -24.920 -9.629 8.105 1.00 77.50 363 ASP A O 1
ATOM 2500 N N . ARG A 1 364 ? -24.532 -8.284 9.854 1.00 81.44 364 ARG A N 1
ATOM 2501 C CA . ARG A 1 364 ? -23.300 -7.692 9.331 1.00 81.44 364 ARG A CA 1
ATOM 2502 C C . ARG A 1 364 ? -22.193 -7.815 10.365 1.00 81.44 364 ARG A C 1
ATOM 2504 O O . ARG A 1 364 ? -22.412 -7.590 11.550 1.00 81.44 364 ARG A O 1
ATOM 2511 N N . ALA A 1 365 ? -20.994 -8.165 9.911 1.00 84.31 365 ALA A N 1
ATOM 2512 C CA . ALA A 1 365 ? -19.820 -8.078 10.767 1.00 84.31 365 ALA A CA 1
ATOM 2513 C C . ALA A 1 365 ? -19.568 -6.603 11.098 1.00 84.31 365 ALA A C 1
ATOM 2515 O O . ALA A 1 365 ? -19.610 -5.757 10.206 1.00 84.31 365 ALA A O 1
ATOM 2516 N N . VAL A 1 366 ? -19.319 -6.303 12.366 1.00 88.81 366 VAL A N 1
ATOM 2517 C CA . VAL A 1 366 ? -19.146 -4.935 12.854 1.00 88.81 366 VAL A CA 1
ATOM 2518 C C . VAL A 1 366 ? -17.715 -4.719 13.311 1.00 88.81 366 VAL A C 1
ATOM 2520 O O . VAL A 1 366 ? -17.146 -5.519 14.056 1.00 88.81 366 VAL A O 1
ATOM 2523 N N . HIS A 1 367 ? -17.136 -3.622 12.845 1.00 90.06 367 HIS A N 1
ATOM 2524 C CA . HIS A 1 367 ? -15.755 -3.276 13.106 1.00 90.06 367 HIS A CA 1
ATOM 2525 C C . HIS A 1 367 ? -15.614 -1.803 13.472 1.00 90.06 367 HIS A C 1
ATOM 2527 O O . HIS A 1 367 ? -16.283 -0.934 12.915 1.00 90.06 367 HIS A O 1
ATOM 2533 N N . MET A 1 368 ? -14.714 -1.520 14.402 1.00 92.06 368 MET A N 1
ATOM 2534 C CA . MET A 1 368 ? -14.420 -0.179 14.880 1.00 92.06 368 MET A CA 1
ATOM 2535 C C . MET A 1 368 ? -12.932 0.093 14.710 1.00 92.06 368 MET A C 1
ATOM 2537 O O . MET A 1 368 ? -12.112 -0.680 15.196 1.00 92.06 368 MET A O 1
ATOM 2541 N N . VAL A 1 369 ? -12.599 1.206 14.061 1.00 92.31 369 VAL A N 1
ATOM 2542 C CA . VAL A 1 369 ? -11.221 1.685 13.928 1.00 92.31 369 VAL A CA 1
ATOM 2543 C C . VAL A 1 369 ? -11.074 2.972 14.701 1.00 92.31 369 VAL A C 1
ATOM 2545 O O . VAL A 1 369 ? -11.675 3.979 14.340 1.00 92.31 369 VAL A O 1
ATOM 2548 N N . VAL A 1 370 ? -10.266 2.944 15.748 1.00 92.44 370 VAL A N 1
ATOM 2549 C CA . VAL A 1 370 ? -9.980 4.110 16.577 1.00 92.44 370 VAL A CA 1
ATOM 2550 C C . VAL A 1 370 ? -8.646 4.703 16.150 1.00 92.44 370 VAL A C 1
ATOM 2552 O O . VAL A 1 370 ? -7.630 4.021 16.210 1.00 92.44 370 VAL A O 1
ATOM 2555 N N . ILE A 1 371 ? -8.638 5.968 15.736 1.00 91.75 371 ILE A N 1
ATOM 2556 C CA . ILE A 1 371 ? -7.438 6.706 15.326 1.00 91.75 371 ILE A CA 1
ATOM 2557 C C . ILE A 1 371 ? -7.221 7.837 16.324 1.00 91.75 371 ILE A C 1
ATOM 2559 O O . ILE A 1 371 ? -8.063 8.728 16.422 1.00 91.75 371 ILE A O 1
ATOM 2563 N N . THR A 1 372 ? -6.117 7.808 17.063 1.00 89.56 372 THR A N 1
ATOM 2564 C CA . THR A 1 372 ? -5.825 8.802 18.107 1.00 89.56 372 THR A CA 1
ATOM 2565 C C . THR A 1 372 ? -4.324 8.928 18.339 1.00 89.56 372 THR A C 1
ATOM 2567 O O . THR A 1 372 ? -3.556 8.015 18.040 1.00 89.56 372 THR A O 1
ATOM 2570 N N . ASP A 1 373 ? -3.891 10.059 18.886 1.00 82.06 373 ASP A N 1
ATOM 2571 C CA . ASP A 1 373 ? -2.534 10.235 19.404 1.00 82.06 373 ASP A CA 1
ATOM 2572 C C . ASP A 1 373 ? -2.385 9.752 20.861 1.00 82.06 373 ASP A C 1
ATOM 2574 O O . ASP A 1 373 ? -1.329 9.920 21.462 1.00 82.06 373 ASP A O 1
ATOM 2578 N N . GLY A 1 374 ? -3.415 9.106 21.424 1.00 66.50 374 GLY A N 1
ATOM 2579 C CA . GLY A 1 374 ? -3.336 8.344 22.670 1.00 66.50 374 GLY A CA 1
ATOM 2580 C C . GLY A 1 374 ? -3.294 9.187 23.942 1.00 66.50 374 GLY A C 1
ATOM 2581 O O . GLY A 1 374 ? -2.976 8.648 24.996 1.00 66.50 374 GLY A O 1
ATOM 2582 N N . ARG A 1 375 ? -3.617 10.485 23.885 1.00 68.31 375 ARG A N 1
ATOM 2583 C CA . ARG A 1 375 ? -3.721 11.338 25.079 1.00 68.31 375 ARG A CA 1
ATOM 2584 C C . ARG A 1 375 ? -5.186 11.548 25.467 1.00 68.31 375 ARG A C 1
ATOM 2586 O O . ARG A 1 375 ? -5.755 12.576 25.093 1.00 68.31 375 ARG A O 1
ATOM 2593 N N . PRO A 1 376 ? -5.822 10.624 26.214 1.00 60.59 376 PRO A N 1
ATOM 2594 C CA . PRO A 1 376 ? -7.184 10.850 26.670 1.00 60.59 376 PRO A CA 1
ATOM 2595 C C . PRO A 1 376 ? -7.247 12.146 27.492 1.00 60.59 376 PRO A C 1
ATOM 2597 O O . PRO A 1 376 ? -6.433 12.394 28.383 1.00 60.59 376 PRO A O 1
ATOM 2600 N N . GLY A 1 377 ? -8.213 12.997 27.153 1.00 58.75 377 GLY A N 1
ATOM 2601 C CA . GLY A 1 377 ? -8.608 14.151 27.953 1.00 58.75 377 GLY A CA 1
ATOM 2602 C C . GLY A 1 377 ? -9.258 13.715 29.276 1.00 58.75 377 GLY A C 1
ATOM 2603 O O . GLY A 1 377 ? -9.241 12.535 29.611 1.00 58.75 377 GLY A O 1
ATOM 2604 N N . PRO A 1 378 ? -9.852 14.634 30.057 1.00 44.47 378 PRO A N 1
ATOM 2605 C CA . PRO A 1 378 ? -10.465 14.288 31.339 1.00 44.47 378 PRO A CA 1
ATOM 2606 C C . PRO A 1 378 ? -11.551 13.206 31.175 1.00 44.47 378 PRO A C 1
ATOM 2608 O O . PRO A 1 378 ? -12.586 13.422 30.549 1.00 44.47 378 PRO A O 1
ATOM 2611 N N . GLY A 1 379 ? -11.253 12.035 31.735 1.00 55.34 379 GLY A N 1
ATOM 2612 C CA . GLY A 1 379 ? -11.911 10.745 31.534 1.00 55.34 379 GLY A CA 1
ATOM 2613 C C . GLY A 1 379 ? -10.820 9.689 31.690 1.00 55.34 379 GLY A C 1
ATOM 2614 O O . GLY A 1 379 ? -9.767 9.790 31.065 1.00 55.34 379 GLY A O 1
ATOM 2615 N N . THR A 1 380 ? -10.964 8.761 32.630 1.00 63.81 380 THR A N 1
ATOM 2616 C CA . THR A 1 380 ? -9.827 7.903 32.987 1.00 63.81 380 THR A CA 1
ATOM 2617 C C . THR A 1 380 ? -9.530 6.927 31.844 1.00 63.81 380 THR A C 1
ATOM 2619 O O . THR A 1 380 ? -10.464 6.476 31.181 1.00 63.81 380 THR A O 1
ATOM 2622 N N . PRO A 1 381 ? -8.265 6.530 31.615 1.00 74.31 381 PRO A N 1
ATOM 2623 C CA . PRO A 1 381 ? -7.937 5.390 30.754 1.00 74.31 381 PRO A CA 1
ATOM 2624 C C . PRO A 1 381 ? -8.833 4.163 31.014 1.00 74.31 381 PRO A C 1
ATOM 2626 O O . PRO A 1 381 ? -9.180 3.438 30.086 1.00 74.31 381 PRO A O 1
ATOM 2629 N N . ALA A 1 382 ? -9.303 3.989 32.257 1.00 81.38 382 ALA A N 1
ATOM 2630 C CA . ALA A 1 382 ? -10.272 2.964 32.636 1.00 81.38 382 ALA A CA 1
ATOM 2631 C C . ALA A 1 382 ? -11.636 3.091 31.925 1.00 81.38 382 ALA A C 1
ATOM 2633 O O . ALA A 1 382 ? -12.205 2.073 31.549 1.00 81.38 382 ALA A O 1
ATOM 2634 N N . ASP A 1 383 ? -12.146 4.300 31.674 1.00 83.69 383 ASP A N 1
ATOM 2635 C CA . ASP A 1 383 ? -13.413 4.509 30.956 1.00 83.69 383 ASP A CA 1
ATOM 2636 C C . ASP A 1 383 ? -13.289 4.145 29.469 1.00 83.69 383 ASP A C 1
ATOM 2638 O O . ASP A 1 383 ? -14.209 3.578 28.874 1.00 83.69 383 ASP A O 1
ATOM 2642 N N . ALA A 1 384 ? -12.136 4.443 28.861 1.00 84.38 384 ALA A N 1
ATOM 2643 C CA . ALA A 1 384 ? -11.843 4.055 27.483 1.00 84.38 384 ALA A CA 1
ATOM 2644 C C . ALA A 1 384 ? -11.697 2.529 27.353 1.00 84.38 384 ALA A C 1
ATOM 2646 O O . ALA A 1 384 ? -12.237 1.937 26.415 1.00 84.38 384 ALA A O 1
ATOM 2647 N N . LEU A 1 385 ? -11.044 1.887 28.328 1.00 87.50 385 LEU A N 1
ATOM 2648 C CA . LEU A 1 385 ? -10.945 0.429 28.412 1.00 87.50 385 LEU A CA 1
ATOM 2649 C C . LEU A 1 385 ? -12.312 -0.228 28.620 1.00 87.50 385 LEU A C 1
ATOM 2651 O O . LEU A 1 385 ? -12.640 -1.159 27.891 1.00 87.50 385 LEU A O 1
ATOM 2655 N N . ALA A 1 386 ? -13.142 0.295 29.526 1.00 87.12 386 ALA A N 1
ATOM 2656 C CA . ALA A 1 386 ? -14.500 -0.199 29.748 1.00 87.12 386 ALA A CA 1
ATOM 2657 C C . ALA A 1 386 ? -15.379 -0.049 28.492 1.00 87.12 386 ALA A C 1
ATOM 2659 O O . ALA A 1 386 ? -16.143 -0.950 28.146 1.00 87.12 386 ALA A O 1
ATOM 2660 N N . GLY A 1 387 ? -15.244 1.065 27.764 1.00 86.69 387 GLY A N 1
ATOM 2661 C CA . GLY A 1 387 ? -15.911 1.262 26.476 1.00 86.69 387 GLY A CA 1
ATOM 2662 C C . GLY A 1 387 ? -15.467 0.245 25.420 1.00 86.69 387 GLY A C 1
ATOM 2663 O O . GLY A 1 387 ? -16.305 -0.318 24.715 1.00 86.69 387 GLY A O 1
ATOM 2664 N N . ALA A 1 388 ? -14.163 -0.032 25.334 1.00 88.56 388 ALA A N 1
ATOM 2665 C CA . ALA A 1 388 ? -13.622 -1.036 24.422 1.00 88.56 388 ALA A CA 1
ATOM 2666 C C . ALA A 1 388 ? -14.055 -2.461 24.809 1.00 88.56 388 ALA A C 1
ATOM 2668 O O . ALA A 1 388 ? -14.423 -3.251 23.941 1.00 88.56 388 ALA A O 1
ATOM 2669 N N . GLU A 1 389 ? -14.084 -2.787 26.102 1.00 88.38 389 GLU A N 1
ATOM 2670 C CA . GLU A 1 389 ? -14.631 -4.045 26.621 1.00 88.38 389 GLU A CA 1
ATOM 2671 C C . GLU A 1 389 ? -16.100 -4.227 26.241 1.00 88.38 389 GLU A C 1
ATOM 2673 O O . GLU A 1 389 ? -16.473 -5.295 25.754 1.00 88.38 389 GLU A O 1
ATOM 2678 N N . ALA A 1 390 ? -16.917 -3.181 26.389 1.00 87.56 390 ALA A N 1
ATOM 2679 C CA . ALA A 1 390 ? -18.316 -3.206 25.981 1.00 87.56 390 ALA A CA 1
ATOM 2680 C C . ALA A 1 390 ? -18.469 -3.421 24.466 1.00 87.56 390 ALA A C 1
ATOM 2682 O O . ALA A 1 390 ? -19.287 -4.239 24.044 1.00 87.56 390 ALA A O 1
ATOM 2683 N N . ALA A 1 391 ? -17.648 -2.752 23.647 1.00 90.19 391 ALA A N 1
ATOM 2684 C CA . ALA A 1 391 ? -17.641 -2.950 22.199 1.00 90.19 391 ALA A CA 1
ATOM 2685 C C . ALA A 1 391 ? -17.315 -4.409 21.828 1.00 90.19 391 ALA A C 1
ATOM 2687 O O . ALA A 1 391 ? -18.046 -5.036 21.059 1.00 90.19 391 ALA A O 1
ATOM 2688 N N . ARG A 1 392 ? -16.276 -4.990 22.441 1.00 88.56 392 ARG A N 1
ATOM 2689 C CA . ARG A 1 392 ? -15.903 -6.400 22.235 1.00 88.56 392 ARG A CA 1
ATOM 2690 C C . ARG A 1 392 ? -16.993 -7.361 22.704 1.00 88.56 392 ARG A C 1
ATOM 2692 O O . ARG A 1 392 ? -17.287 -8.333 22.012 1.00 88.56 392 ARG A O 1
ATOM 2699 N N . GLY A 1 393 ? -17.631 -7.071 23.839 1.00 84.56 393 GLY A N 1
ATOM 2700 C CA . GLY A 1 393 ? -18.777 -7.829 24.351 1.00 84.56 393 GLY A CA 1
ATOM 2701 C C . GLY A 1 393 ? -19.990 -7.806 23.413 1.00 84.56 393 GLY A C 1
ATOM 2702 O O . GLY A 1 393 ? -20.732 -8.784 23.353 1.00 84.56 393 GLY A O 1
ATOM 2703 N N . ALA A 1 394 ? -20.152 -6.738 22.628 1.00 85.94 394 ALA A N 1
ATOM 2704 C CA . ALA A 1 394 ? -21.165 -6.621 21.578 1.00 85.94 394 ALA A CA 1
ATOM 2705 C C . ALA A 1 394 ? -20.770 -7.307 20.252 1.00 85.94 394 ALA A C 1
ATOM 2707 O O . ALA A 1 394 ? -21.501 -7.208 19.268 1.00 85.94 394 ALA A O 1
ATOM 2708 N N . GLY A 1 395 ? -19.626 -8.001 20.200 1.00 85.06 395 GLY A N 1
ATOM 2709 C CA . GLY A 1 395 ? -19.128 -8.663 18.993 1.00 85.06 395 GLY A CA 1
ATOM 2710 C C . GLY A 1 395 ? -18.460 -7.720 17.988 1.00 85.06 395 GLY A C 1
ATOM 2711 O O . GLY A 1 395 ? -18.237 -8.120 16.846 1.00 85.06 395 GLY A O 1
ATOM 2712 N N . ILE A 1 396 ? -18.134 -6.488 18.395 1.00 88.94 396 ILE A N 1
ATOM 2713 C CA . ILE A 1 396 ? -17.417 -5.521 17.561 1.00 88.94 396 ILE A CA 1
ATOM 2714 C C . ILE A 1 396 ? -15.922 -5.809 17.647 1.00 88.94 396 ILE A C 1
ATOM 2716 O O . ILE A 1 396 ? -15.331 -5.792 18.727 1.00 88.94 396 ILE A O 1
ATOM 2720 N N . ALA A 1 397 ? -15.297 -6.039 16.496 1.00 88.81 397 ALA A N 1
ATOM 2721 C CA . ALA A 1 397 ? -13.845 -6.100 16.412 1.00 88.81 397 ALA A CA 1
ATOM 2722 C C . ALA A 1 397 ? -13.271 -4.676 16.429 1.00 88.81 397 ALA A C 1
ATOM 2724 O O . ALA A 1 397 ? -13.576 -3.858 15.563 1.00 88.81 397 ALA A O 1
ATOM 2725 N N . VAL A 1 398 ? -12.468 -4.396 17.450 1.00 89.94 398 VAL A N 1
ATOM 2726 C CA . VAL A 1 398 ? -11.848 -3.094 17.721 1.00 89.94 398 VAL A CA 1
ATOM 2727 C C . VAL A 1 398 ? -10.383 -3.122 17.301 1.00 89.94 398 VAL A C 1
ATOM 2729 O O . VAL A 1 398 ? -9.599 -3.905 17.850 1.00 89.94 398 VAL A O 1
ATOM 2732 N N . ASP A 1 399 ? -10.028 -2.230 16.383 1.00 89.94 399 ASP A N 1
ATOM 2733 C CA . ASP A 1 399 ? -8.666 -1.943 15.949 1.00 89.94 399 ASP A CA 1
ATOM 2734 C C . ASP A 1 399 ? -8.291 -0.526 16.393 1.00 89.94 399 ASP A C 1
ATOM 2736 O O . ASP A 1 399 ? -9.086 0.411 16.277 1.00 89.94 399 ASP A O 1
ATOM 2740 N N . THR A 1 400 ? -7.084 -0.364 16.925 1.00 90.56 400 THR A N 1
ATOM 2741 C CA . THR A 1 400 ? -6.591 0.920 17.432 1.00 90.56 400 THR A CA 1
ATOM 2742 C C . THR A 1 400 ? -5.332 1.328 16.689 1.00 90.56 400 THR A C 1
ATOM 2744 O O . THR A 1 400 ? -4.436 0.517 16.450 1.00 90.56 400 THR A O 1
ATOM 2747 N N . ILE A 1 401 ? -5.267 2.601 16.311 1.00 89.38 401 ILE A N 1
ATOM 2748 C CA . ILE A 1 401 ? -4.128 3.184 15.622 1.00 89.38 401 ILE A CA 1
ATOM 2749 C C . ILE A 1 401 ? -3.607 4.374 16.414 1.00 89.38 401 ILE A C 1
ATOM 2751 O O . ILE A 1 401 ? -4.304 5.376 16.584 1.00 89.38 401 ILE A O 1
ATOM 2755 N N . GLY A 1 402 ? -2.369 4.235 16.877 1.00 88.56 402 GLY A N 1
ATOM 2756 C CA . GLY A 1 402 ? -1.609 5.284 17.534 1.00 88.56 402 GLY A CA 1
ATOM 2757 C C . GLY A 1 402 ? -0.879 6.153 16.522 1.00 88.56 402 GLY A C 1
ATOM 2758 O O . GLY A 1 402 ? -0.035 5.632 15.794 1.00 88.56 402 GLY A O 1
ATOM 2759 N N . LEU A 1 403 ? -1.178 7.454 16.479 1.00 84.75 403 LEU A N 1
ATOM 2760 C CA . LEU A 1 403 ? -0.575 8.387 15.525 1.00 84.75 403 LEU A CA 1
ATOM 2761 C C . LEU A 1 403 ? 0.449 9.329 16.178 1.00 84.75 403 LEU A C 1
ATOM 2763 O O . LEU A 1 403 ? 0.125 10.143 17.049 1.00 84.75 403 LEU A O 1
ATOM 2767 N N . GLY A 1 404 ? 1.682 9.276 15.676 1.00 75.25 404 GLY A N 1
ATOM 2768 C CA . GLY A 1 404 ? 2.813 10.062 16.172 1.00 75.25 404 GLY A CA 1
ATOM 2769 C C . GLY A 1 404 ? 3.729 9.285 17.118 1.00 75.25 404 GLY A C 1
ATOM 2770 O O . GLY A 1 404 ? 3.620 8.074 17.261 1.00 75.25 404 GLY A O 1
ATOM 2771 N N . THR A 1 405 ? 4.675 9.991 17.739 1.00 69.56 405 THR A N 1
ATOM 2772 C CA . THR A 1 405 ? 5.740 9.395 18.570 1.00 69.56 405 THR A CA 1
ATOM 2773 C C . THR A 1 405 ? 5.464 9.456 20.073 1.00 69.56 405 THR A C 1
ATOM 2775 O O . THR A 1 405 ? 6.257 8.966 20.870 1.00 69.56 405 THR A O 1
ATOM 2778 N N . ASP A 1 406 ? 4.368 10.093 20.473 1.00 69.12 406 ASP A N 1
ATOM 2779 C CA . ASP A 1 406 ? 4.018 10.434 21.852 1.00 69.12 406 ASP A CA 1
ATOM 2780 C C . ASP A 1 406 ? 2.708 9.776 22.310 1.00 69.12 406 ASP A C 1
ATOM 2782 O O . ASP A 1 406 ? 1.956 10.350 23.099 1.00 69.12 406 ASP A O 1
ATOM 2786 N N . VAL A 1 407 ? 2.453 8.573 21.792 1.00 77.69 407 VAL A N 1
ATOM 2787 C CA . VAL A 1 407 ? 1.225 7.801 21.989 1.00 77.69 407 VAL A CA 1
ATOM 2788 C C . VAL A 1 407 ? 1.296 6.942 23.250 1.00 77.69 407 VAL A C 1
ATOM 2790 O O . VAL A 1 407 ? 2.303 6.278 23.504 1.00 77.69 407 VAL A O 1
ATOM 2793 N N . ASP A 1 408 ? 0.192 6.865 23.998 1.00 79.81 408 ASP A N 1
ATOM 2794 C CA . ASP A 1 408 ? -0.010 5.829 25.018 1.00 79.81 408 ASP A CA 1
ATOM 2795 C C . ASP A 1 408 ? -0.309 4.468 24.359 1.00 79.81 408 ASP A C 1
ATOM 2797 O O . ASP A 1 408 ? -1.452 4.018 24.223 1.00 79.81 408 ASP A O 1
ATOM 2801 N N . GLY A 1 409 ? 0.752 3.816 23.881 1.00 80.81 409 GLY A N 1
ATOM 2802 C CA . GLY A 1 409 ? 0.654 2.523 23.207 1.00 80.81 409 GLY A CA 1
ATOM 2803 C C . GLY A 1 409 ? 0.184 1.386 24.120 1.00 80.81 409 GLY A C 1
ATOM 2804 O O . GLY A 1 409 ? -0.291 0.368 23.619 1.00 80.81 409 GLY A O 1
ATOM 2805 N N . GLU A 1 410 ? 0.297 1.523 25.445 1.00 83.94 410 GLU A N 1
ATOM 2806 C CA . GLU A 1 410 ? -0.214 0.523 26.388 1.00 83.94 410 GLU A CA 1
ATOM 2807 C C . GLU A 1 410 ? -1.741 0.578 26.457 1.00 83.94 410 GLU A C 1
ATOM 2809 O O . GLU A 1 410 ? -2.401 -0.450 26.272 1.00 83.94 410 GLU A O 1
ATOM 2814 N N . LEU A 1 411 ? -2.307 1.777 26.625 1.00 86.38 411 LEU A N 1
ATOM 2815 C CA . LEU A 1 411 ? -3.751 1.987 26.600 1.00 86.38 411 LEU A CA 1
ATOM 2816 C C . LEU A 1 411 ? -4.369 1.477 25.293 1.00 86.38 411 LEU A C 1
ATOM 2818 O O . LEU A 1 411 ? -5.309 0.679 25.319 1.00 86.38 411 LEU A O 1
ATOM 2822 N N . LEU A 1 412 ? -3.821 1.886 24.145 1.00 87.75 412 LEU A N 1
ATOM 2823 C CA . LEU A 1 412 ? -4.371 1.507 22.840 1.00 87.75 412 LEU A CA 1
ATOM 2824 C C . LEU A 1 412 ? -4.276 0.004 22.571 1.00 87.75 412 LEU A C 1
ATOM 2826 O O . LEU A 1 412 ? -5.207 -0.569 21.997 1.00 87.75 412 LEU A O 1
ATOM 2830 N N . ARG A 1 413 ? -3.202 -0.651 23.023 1.00 87.62 413 ARG A N 1
ATOM 2831 C CA . ARG A 1 413 ? -3.058 -2.107 22.916 1.00 87.62 413 ARG A CA 1
ATOM 2832 C C . ARG A 1 413 ? -4.086 -2.853 23.763 1.00 87.62 413 ARG A C 1
ATOM 2834 O O . ARG A 1 413 ? -4.612 -3.862 23.310 1.00 87.62 413 ARG A O 1
ATOM 2841 N N . ASN A 1 414 ? -4.409 -2.341 24.949 1.00 87.56 414 ASN A N 1
ATOM 2842 C CA . ASN A 1 414 ? -5.416 -2.930 25.838 1.00 87.56 414 ASN A CA 1
ATOM 2843 C C . ASN A 1 414 ? -6.865 -2.662 25.367 1.00 87.56 414 ASN A C 1
ATOM 2845 O O . ASN A 1 414 ? -7.791 -3.419 25.680 1.00 87.56 414 ASN A O 1
ATOM 2849 N N . MET A 1 415 ? -7.079 -1.607 24.577 1.00 88.56 415 MET A N 1
ATOM 2850 C CA . MET A 1 415 ? -8.358 -1.344 23.911 1.00 88.56 415 MET A CA 1
ATOM 2851 C C . MET A 1 415 ? -8.589 -2.233 22.680 1.00 88.56 415 MET A C 1
ATOM 2853 O O . MET A 1 415 ? -9.727 -2.637 22.424 1.00 88.56 415 MET A O 1
ATOM 2857 N N . ALA A 1 416 ? -7.537 -2.565 21.927 1.00 89.19 416 ALA A N 1
ATOM 2858 C CA . ALA A 1 416 ? -7.640 -3.443 20.764 1.00 89.19 416 ALA A CA 1
ATOM 2859 C C . ALA A 1 416 ? -8.209 -4.825 21.137 1.00 89.19 416 ALA A C 1
ATOM 2861 O O . ALA A 1 416 ? -8.059 -5.308 22.260 1.00 89.19 416 ALA A O 1
ATOM 2862 N N . SER A 1 417 ? -8.881 -5.488 20.191 1.00 85.50 417 SER A N 1
ATOM 2863 C CA . SER A 1 417 ? -9.457 -6.823 20.448 1.00 85.50 417 SER A CA 1
ATOM 2864 C C . SER A 1 417 ? -8.419 -7.935 20.540 1.00 85.50 417 SER A C 1
ATOM 2866 O O . SER A 1 417 ? -8.696 -8.988 21.112 1.00 85.50 417 SER A O 1
ATOM 2868 N N . SER A 1 418 ? -7.235 -7.706 19.986 1.00 81.50 418 SER A N 1
ATOM 2869 C CA . SER A 1 418 ? -6.096 -8.610 20.051 1.00 81.50 418 SER A CA 1
ATOM 2870 C C . SER A 1 418 ? -4.799 -7.829 19.788 1.00 81.50 418 SER A C 1
ATOM 2872 O O . SER A 1 418 ? -4.856 -6.735 19.218 1.00 81.50 418 SER A O 1
ATOM 2874 N N . PRO A 1 419 ? -3.622 -8.346 20.189 1.00 75.38 419 PRO A N 1
ATOM 2875 C CA . PRO A 1 419 ? -2.354 -7.624 20.040 1.00 75.38 419 PRO A CA 1
ATOM 2876 C C . PRO A 1 419 ? -1.997 -7.251 18.592 1.00 75.38 419 PRO A C 1
ATOM 2878 O O . PRO A 1 419 ? -1.296 -6.271 18.372 1.00 75.38 419 PRO A O 1
ATOM 2881 N N . ASP A 1 420 ? -2.482 -8.014 17.612 1.00 77.00 420 ASP A N 1
ATOM 2882 C CA . ASP A 1 420 ? -2.308 -7.798 16.170 1.00 77.00 420 ASP A CA 1
ATOM 2883 C C . ASP A 1 420 ? -3.241 -6.728 15.575 1.00 77.00 420 ASP A C 1
ATOM 2885 O O . ASP A 1 420 ? -3.043 -6.330 14.429 1.00 77.00 420 ASP A O 1
ATOM 2889 N N . ARG A 1 421 ? -4.225 -6.248 16.348 1.00 80.19 421 ARG A N 1
ATOM 2890 C CA . ARG A 1 421 ? -5.161 -5.166 15.982 1.00 80.19 421 ARG A CA 1
ATOM 2891 C C . ARG A 1 421 ? -4.777 -3.802 16.556 1.00 80.19 421 ARG A C 1
ATOM 2893 O O . ARG A 1 421 ? -5.508 -2.826 16.395 1.00 80.19 421 ARG A O 1
ATOM 2900 N N . TYR A 1 422 ? -3.649 -3.740 17.259 1.00 85.94 422 TYR A N 1
ATOM 2901 C CA . TYR A 1 422 ? -2.997 -2.488 17.608 1.00 85.94 422 TYR A CA 1
ATOM 2902 C C . TYR A 1 422 ? -1.942 -2.166 16.556 1.00 85.94 422 TYR A C 1
ATOM 2904 O O . TYR A 1 422 ? -1.087 -2.998 16.238 1.00 85.94 422 TYR A O 1
ATOM 2912 N N . HIS A 1 423 ? -1.978 -0.939 16.052 1.00 84.81 423 HIS A N 1
ATOM 2913 C CA . HIS A 1 423 ? -1.033 -0.468 15.059 1.00 84.81 423 HIS A CA 1
ATOM 2914 C C . HIS A 1 423 ? -0.421 0.859 15.484 1.00 84.81 423 HIS A C 1
ATOM 2916 O O . HIS A 1 423 ? -1.116 1.803 15.855 1.00 84.81 423 HIS A O 1
ATOM 2922 N N . GLU A 1 424 ? 0.897 0.939 15.388 1.00 82.81 424 GLU A N 1
ATOM 2923 C CA . GLU A 1 424 ? 1.629 2.182 15.572 1.00 82.81 424 GLU A CA 1
ATOM 2924 C C . GLU A 1 424 ? 1.905 2.782 14.194 1.00 82.81 424 GLU A C 1
ATOM 2926 O O . GLU A 1 424 ? 2.458 2.113 13.318 1.00 82.81 424 GLU A O 1
ATOM 2931 N N . ALA A 1 425 ? 1.481 4.026 13.994 1.00 79.56 425 ALA A N 1
ATOM 2932 C CA . ALA A 1 425 ? 1.675 4.779 12.767 1.00 79.56 425 ALA A CA 1
ATOM 2933 C C . ALA A 1 425 ? 2.477 6.049 13.091 1.00 79.56 425 ALA A C 1
ATOM 2935 O O . ALA A 1 425 ? 1.897 7.081 13.432 1.00 79.56 425 ALA A O 1
ATOM 2936 N N . PRO A 1 426 ? 3.818 6.003 13.009 1.00 69.44 426 PRO A N 1
ATOM 2937 C CA . PRO A 1 426 ? 4.644 7.199 13.157 1.00 69.44 426 PRO A CA 1
ATOM 2938 C C . PRO A 1 426 ? 4.319 8.269 12.103 1.00 69.44 426 PRO A C 1
ATOM 2940 O O . PRO A 1 426 ? 4.407 9.465 12.397 1.00 69.44 426 PRO A O 1
ATOM 2943 N N . ASP A 1 427 ? 3.933 7.830 10.896 1.00 67.06 427 ASP A N 1
ATOM 2944 C CA . ASP A 1 427 ? 3.690 8.666 9.718 1.00 67.06 427 ASP A CA 1
ATOM 2945 C C . ASP A 1 427 ? 2.402 8.302 8.949 1.00 67.06 427 ASP A C 1
ATOM 2947 O O . ASP A 1 427 ? 1.784 7.253 9.150 1.00 67.06 427 ASP A O 1
ATOM 2951 N N . ALA A 1 428 ? 1.994 9.189 8.032 1.00 60.84 428 ALA A N 1
ATOM 2952 C CA . ALA A 1 428 ? 0.788 9.032 7.212 1.00 60.84 428 ALA A CA 1
ATOM 2953 C C . ALA A 1 428 ? 0.867 7.823 6.263 1.00 60.84 428 ALA A C 1
ATOM 2955 O O . ALA A 1 428 ? -0.129 7.147 6.006 1.00 60.84 428 ALA A O 1
ATOM 2956 N N . GLU A 1 429 ? 2.060 7.540 5.748 1.00 65.38 429 GLU A N 1
ATOM 2957 C CA . GLU A 1 429 ? 2.340 6.441 4.827 1.00 65.38 429 GLU A CA 1
ATOM 2958 C C . GLU A 1 429 ? 2.215 5.077 5.526 1.00 65.38 429 GLU A C 1
ATOM 2960 O O . GLU A 1 429 ? 1.715 4.106 4.940 1.00 65.38 429 GLU A O 1
ATOM 2965 N N . ASP A 1 430 ? 2.595 5.017 6.806 1.00 67.31 430 ASP A N 1
ATOM 2966 C CA . ASP A 1 430 ? 2.379 3.844 7.653 1.00 67.31 430 ASP A CA 1
ATOM 2967 C C . ASP A 1 430 ? 0.884 3.636 7.888 1.00 67.31 430 ASP A C 1
ATOM 2969 O O . ASP A 1 430 ? 0.391 2.513 7.770 1.00 67.31 430 ASP A O 1
ATOM 2973 N N . LEU A 1 431 ? 0.147 4.726 8.127 1.00 67.06 431 LEU A N 1
ATOM 2974 C CA . LEU A 1 431 ? -1.294 4.703 8.342 1.00 67.06 431 LEU A CA 1
ATOM 2975 C C . LEU A 1 431 ? -2.040 4.153 7.118 1.00 67.06 431 LEU A C 1
ATOM 2977 O O . LEU A 1 431 ? -2.826 3.216 7.247 1.00 67.06 431 LEU A O 1
ATOM 2981 N N . ALA A 1 432 ? -1.729 4.646 5.917 1.00 64.12 432 ALA A N 1
ATOM 2982 C CA . ALA A 1 432 ? -2.275 4.119 4.664 1.00 64.12 432 ALA A CA 1
ATOM 2983 C C . ALA A 1 432 ? -1.989 2.614 4.490 1.00 64.12 432 ALA A C 1
ATOM 2985 O O . ALA A 1 432 ? -2.875 1.837 4.127 1.00 64.12 432 ALA A O 1
ATOM 2986 N N . SER A 1 433 ? -0.765 2.185 4.812 1.00 64.19 433 SER A N 1
ATOM 2987 C CA . SER A 1 433 ? -0.351 0.778 4.739 1.00 64.19 433 SER A CA 1
ATOM 2988 C C . SER A 1 433 ? -1.025 -0.103 5.796 1.00 64.19 433 SER A C 1
ATOM 2990 O O . SER A 1 433 ? -1.222 -1.298 5.577 1.00 64.19 433 SER A O 1
ATOM 2992 N N . ILE A 1 434 ? -1.345 0.449 6.966 1.00 68.81 434 ILE A N 1
ATOM 2993 C CA . ILE A 1 434 ? -2.098 -0.225 8.027 1.00 68.81 434 ILE A CA 1
ATOM 2994 C C . ILE A 1 434 ? -3.545 -0.421 7.577 1.00 68.81 434 ILE A C 1
ATOM 2996 O O . ILE A 1 434 ? -4.017 -1.555 7.562 1.00 68.81 434 ILE A O 1
ATOM 3000 N N . PHE A 1 435 ? -4.209 0.635 7.103 1.00 65.69 435 PHE A N 1
ATOM 3001 C CA . PHE A 1 435 ? -5.583 0.557 6.601 1.00 65.69 435 PHE A CA 1
ATOM 3002 C C . PHE A 1 435 ? -5.735 -0.420 5.430 1.00 65.69 435 PHE A C 1
ATOM 3004 O O . PHE A 1 435 ? -6.695 -1.185 5.392 1.00 65.69 435 PHE A O 1
ATOM 3011 N N . ALA A 1 436 ? -4.756 -0.474 4.523 1.00 60.91 436 ALA A N 1
ATOM 3012 C CA . ALA A 1 436 ? -4.737 -1.448 3.430 1.00 60.91 436 ALA A CA 1
ATOM 3013 C C . ALA A 1 436 ? -4.576 -2.910 3.902 1.00 60.91 436 ALA A C 1
ATOM 3015 O O . ALA A 1 436 ? -4.928 -3.836 3.173 1.00 60.91 436 ALA A O 1
ATOM 3016 N N . ARG A 1 437 ? -4.033 -3.135 5.107 1.00 60.50 437 ARG A N 1
ATOM 3017 C CA . ARG A 1 437 ? -3.837 -4.466 5.712 1.00 60.50 437 ARG A CA 1
ATOM 3018 C C . ARG A 1 437 ? -4.925 -4.842 6.718 1.00 60.50 437 ARG A C 1
ATOM 3020 O O . ARG A 1 437 ? -5.010 -6.009 7.102 1.00 60.50 437 ARG A O 1
ATOM 3027 N N . MET A 1 438 ? -5.740 -3.881 7.150 1.00 65.06 438 MET A N 1
ATOM 3028 C CA . MET A 1 438 ? -6.802 -4.112 8.117 1.00 65.06 438 MET A CA 1
ATOM 3029 C C . MET A 1 438 ? -7.873 -5.053 7.556 1.00 65.06 438 MET A C 1
ATOM 3031 O O . MET A 1 438 ? -8.331 -4.947 6.420 1.00 65.06 438 MET A O 1
ATOM 3035 N N . THR A 1 439 ? -8.280 -5.992 8.406 1.00 52.16 439 THR A N 1
ATOM 3036 C CA . THR A 1 439 ? -9.084 -7.182 8.073 1.00 52.16 439 THR A CA 1
ATOM 3037 C C . THR A 1 439 ? -10.559 -6.912 7.740 1.00 52.16 439 THR A C 1
ATOM 3039 O O . THR A 1 439 ? -11.331 -7.860 7.609 1.00 52.16 439 THR A O 1
ATOM 3042 N N . PHE A 1 440 ? -10.963 -5.643 7.614 1.00 55.00 440 PHE A N 1
ATOM 3043 C CA . PHE A 1 440 ? -12.343 -5.229 7.309 1.00 55.00 440 PHE A CA 1
ATOM 3044 C C . PHE A 1 440 ? -12.714 -5.437 5.852 1.00 55.00 440 PHE A C 1
ATOM 3046 O O . PHE A 1 440 ? -13.877 -5.680 5.528 1.00 55.00 440 PHE A O 1
ATOM 3053 N N . PHE A 1 441 ? -11.719 -5.348 4.974 1.00 52.09 441 PHE A N 1
ATOM 3054 C CA . PHE A 1 441 ? -11.862 -5.867 3.632 1.00 52.09 441 PHE A CA 1
ATOM 3055 C C . PHE A 1 441 ? -11.942 -7.383 3.762 1.00 52.09 441 PHE A C 1
ATOM 3057 O O . PHE A 1 441 ? -11.082 -7.965 4.435 1.00 52.09 441 PHE A O 1
ATOM 3064 N N . PRO A 1 442 ? -12.960 -8.037 3.176 1.00 46.41 442 PRO A N 1
ATOM 3065 C CA . PRO A 1 442 ? -12.985 -9.487 3.148 1.00 46.41 442 PRO A CA 1
ATOM 3066 C C . PRO A 1 442 ? -11.623 -9.931 2.618 1.00 46.41 442 PRO A C 1
ATOM 3068 O O . PRO A 1 442 ? -11.215 -9.468 1.552 1.00 46.41 442 PRO A O 1
ATOM 3071 N N . GLN A 1 443 ? -10.874 -10.688 3.434 1.00 40.22 443 GLN A N 1
ATOM 3072 C CA . GLN A 1 443 ? -9.447 -10.874 3.186 1.00 40.22 443 GLN A CA 1
ATOM 3073 C C . GLN A 1 443 ? -9.235 -11.283 1.730 1.00 40.22 443 GLN A C 1
ATOM 3075 O O . GLN A 1 443 ? -9.943 -12.187 1.265 1.00 40.22 443 GLN A O 1
ATOM 3080 N N . PRO A 1 444 ? -8.303 -10.641 1.003 1.00 40.84 444 PRO A N 1
ATOM 3081 C CA . PRO A 1 444 ? -7.968 -11.078 -0.334 1.00 40.84 444 PRO A CA 1
ATOM 3082 C C . PRO A 1 444 ? -7.463 -12.512 -0.218 1.00 40.84 444 PRO A C 1
ATOM 3084 O O . PRO A 1 444 ? -6.350 -12.748 0.229 1.00 40.84 444 PRO A O 1
ATOM 3087 N N . CYS A 1 445 ? -8.339 -13.448 -0.579 1.00 43.47 445 CYS A N 1
ATOM 3088 C CA . CYS A 1 445 ? -8.088 -14.862 -0.799 1.00 43.47 445 CYS A CA 1
ATOM 3089 C C . CYS A 1 445 ? -7.315 -15.577 0.324 1.00 43.47 445 CYS A C 1
ATOM 3091 O O . CYS A 1 445 ? -6.096 -15.466 0.444 1.00 43.47 445 CYS A O 1
ATOM 3093 N N . ARG A 1 446 ? -7.980 -16.484 1.055 1.00 39.47 446 ARG A N 1
ATOM 3094 C CA . ARG A 1 446 ? -7.228 -17.588 1.665 1.00 39.47 446 ARG A CA 1
ATOM 3095 C C . ARG A 1 446 ? -6.594 -18.364 0.508 1.00 39.47 446 ARG A C 1
ATOM 3097 O O . ARG A 1 446 ? -7.307 -18.900 -0.336 1.00 39.47 446 ARG A O 1
ATOM 3104 N N . LEU A 1 447 ? -5.268 -18.303 0.428 1.00 42.69 447 LEU A N 1
ATOM 3105 C CA . LEU A 1 447 ? -4.447 -18.823 -0.662 1.00 42.69 447 LEU A CA 1
ATOM 3106 C C . LEU A 1 447 ? -4.568 -20.349 -0.743 1.00 42.69 447 LEU A C 1
ATOM 3108 O O . LEU A 1 447 ? -3.725 -21.072 -0.218 1.00 42.69 447 LEU A O 1
ATOM 3112 N N . GLU A 1 448 ? -5.608 -20.853 -1.400 1.00 40.38 448 GLU A N 1
ATOM 3113 C CA . GLU A 1 448 ? -5.588 -22.221 -1.902 1.00 40.38 448 GLU A CA 1
ATOM 3114 C C . GLU A 1 448 ? -4.994 -22.212 -3.316 1.00 40.38 448 GLU A C 1
ATOM 3116 O O . GLU A 1 448 ? -5.469 -21.469 -4.180 1.00 40.38 448 GLU A O 1
ATOM 3121 N N . PRO A 1 449 ? -3.925 -22.986 -3.576 1.00 39.97 449 PRO A N 1
ATOM 3122 C CA . PRO A 1 449 ? -3.309 -23.048 -4.893 1.00 39.97 449 PRO A CA 1
ATOM 3123 C C . PRO A 1 449 ? -4.260 -23.725 -5.893 1.00 39.97 449 PRO A C 1
ATOM 3125 O O . PRO A 1 449 ? -4.250 -24.943 -6.053 1.00 39.97 449 PRO A O 1
ATOM 3128 N N . ALA A 1 450 ? -5.079 -22.934 -6.587 1.00 40.81 450 ALA A N 1
ATOM 3129 C CA . A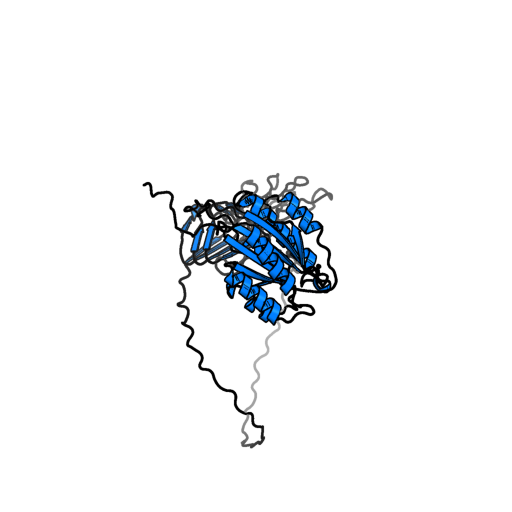LA A 1 450 ? -5.882 -23.393 -7.716 1.00 40.81 450 ALA A CA 1
ATOM 3130 C C . ALA A 1 450 ? -5.091 -23.212 -9.022 1.00 40.81 450 ALA A C 1
ATOM 3132 O O . ALA A 1 450 ? -5.020 -22.125 -9.599 1.00 40.81 450 ALA A O 1
ATOM 3133 N N . TRP A 1 451 ? -4.469 -24.303 -9.467 1.00 39.59 451 TRP A N 1
ATOM 3134 C CA . TRP A 1 451 ? -3.704 -24.406 -10.709 1.00 39.59 451 TRP A CA 1
ATOM 3135 C C . TRP A 1 451 ? -4.621 -24.422 -11.949 1.00 39.59 451 TRP A C 1
ATOM 3137 O O . TRP A 1 451 ? -5.671 -25.067 -11.927 1.00 39.59 451 TRP A O 1
ATOM 3147 N N . PRO A 1 452 ? -4.235 -23.819 -13.088 1.00 32.00 452 PRO A N 1
ATOM 3148 C CA . PRO A 1 452 ? -4.867 -24.108 -14.370 1.00 32.00 452 PRO A CA 1
ATOM 3149 C C . PRO A 1 452 ? -4.375 -25.478 -14.875 1.00 32.00 452 PRO A C 1
ATOM 3151 O O . PRO A 1 452 ? -3.291 -25.597 -15.438 1.00 32.00 452 PRO A O 1
ATOM 3154 N N . GLY A 1 453 ? -5.168 -26.521 -14.625 1.00 35.81 453 GLY A N 1
ATOM 3155 C CA . GLY A 1 453 ? -4.901 -27.903 -15.052 1.00 35.81 453 GLY A CA 1
ATOM 3156 C C . GLY A 1 453 ? -5.802 -28.939 -14.375 1.00 35.81 453 GLY A C 1
ATOM 3157 O O . GLY A 1 453 ? -6.049 -30.003 -14.933 1.00 35.81 453 GLY A O 1
ATOM 3158 N N . SER A 1 454 ? -6.363 -28.611 -13.212 1.00 38.81 454 SER A N 1
ATOM 3159 C CA . SER A 1 454 ? -7.426 -29.394 -12.587 1.00 38.81 454 SER A CA 1
ATOM 3160 C C . SER A 1 454 ? -8.779 -28.977 -13.171 1.00 38.81 454 SER A C 1
ATOM 3162 O O . SER A 1 454 ? -9.385 -27.999 -12.724 1.00 38.81 454 SER A O 1
ATOM 3164 N N . GLY A 1 455 ? -9.226 -29.679 -14.214 1.00 36.03 455 GLY A N 1
ATOM 3165 C CA . GLY A 1 455 ? -10.658 -29.757 -14.515 1.00 36.03 455 GLY A CA 1
ATOM 3166 C C . GLY A 1 455 ? -11.407 -30.512 -13.402 1.00 36.03 455 GLY A C 1
ATOM 3167 O O . GLY A 1 455 ? -10.745 -31.070 -12.523 1.00 36.03 455 GLY A O 1
ATOM 3168 N N . PRO A 1 456 ? -12.753 -30.485 -13.404 1.00 39.50 456 PRO A N 1
ATOM 3169 C CA . PRO A 1 456 ? -13.564 -31.217 -12.430 1.00 39.50 456 PRO A CA 1
ATOM 3170 C C . PRO A 1 456 ? -13.298 -32.724 -12.439 1.00 39.50 456 PRO A C 1
ATOM 3172 O O . PRO A 1 456 ? -12.953 -33.261 -13.519 1.00 39.50 456 PRO A O 1
#

Sequence (456 aa):
GRGGDGVLDGQAVPSALGGRQYGTPCGPDLEPGSAGGAPGRADNRGDPGVGGHGGAALTLRADTIFITGTLTVGGEDGTVAANDSAGGGAGGGILVRARRLEQTGKLGADGGDGAESDDGGGGGGGGRIKLFYTEGVVTRRALSVKGGKGDGNGYRNDGGEGTVCVEIVKPSPSATPTATDTDTPTATPTAVDTATAAASPTPSPTPTATPPPTETPTAPPSPTPSATPADTPAPTRTPHPLHLPLVLWQRCAKVDLARRVDVALVIDASLSMNGPTRAGRPKIEAALDAARLTVDLAERETGPAVVRMAIVAFNEAAHTVAPLTADAAALRRALAAIETRAGSNLAAGVRLAVDVLAAGGPDRAVHMVVITDGRPGPGTPADALAGAEAARGAGIAVDTIGLGTDVDGELLRNMASSPDRYHEAPDAEDLASIFARMTFFPQPCRLEPAWPGSGP

pLDDT: mean 73.1, std 20.25, range [32.0, 97.56]

Radius of gyration: 33.96 Å; chains: 1; bounding box: 111×56×86 Å

Foldseek 3Di:
DEWWEWEEPDDPDQRTAAAEDDDDQADDDWWWWQFWHFHDDDDDPPDGFGGWHTFDADEADDQEDEAAEEDFRETAEWDQDPLIKITWIAFGEYHYAYQYYEHDAAYAREIYAIDAGPSWHAWHAFYHYAAEYADYDHDVVRYARFTYHINPPPDRRTHHGGHYHHYNDHDDPDPDPDDDDDDDDDDDDDDDDDDDDDDDDDDDDDDDDDDDDDDDDDDDDDDDDDDDDDDDDDDDPDDDDDDDDDDDPDDFPDLVLQAAAEEEEQEEQAPCQQAQFPVGHRNLVLSLVLQLLLLVCCCPPNNFRRYWYWYWYDAQAIDTLGATGSPSVSSNVSSVPRHHDHFGALLRSLQVLLVSQVVVDDRHQAEYEHEDLADHGPDDLVSNLVSLVVCVVVRYQYAYEHEADNHPQVSRCSSGPHNVRYYYDSGSVSSNVVSVVDCSPSPRHPDDPDDVPDDD

Secondary structure (DSSP, 8-state):
-PPPPP--TT-SS---PPPPP-S-SSSS---PPPPPPPPPSSS-SS---PPPPPPPEEEEE-SEEEE-S-EE-PPPPP-EETTEEPPPPPP-EEEEE-SEEEE-S-EE-PPPPPP-SSS-PPPPPP-EEEEEESEEEE-GGGEE-PPPP---SSS--PPPP-EEEEEE-PPP-PPP------PPP-------------------------PPPPPPPPPPPPPPPPPPPPPPPPPPPPPPPP--------------TT--EEEEEEEE-BGGGGSB-TTSSBHHHHHHHHHHHHHHHHHHHT-TTTEEEEEEEESSSEEEEEEEE--HHHHHHHHHT---BS---HHHHHHHHHHHHHTT-TTSEEEEEEEE-S---SS-HHHHHHHHHHHHHTTPEEEEEEESSS--HHHHHHHSSSGGGEEEESSHHHHHHHHHHSTTSPPS-------TT---